Protein AF-0000000083320243 (afdb_homodimer)

Sequence (520 aa):
MKRSTIAAQLYTFREQAQTKEGLADTLSRLKQIGYDAVQVSGIGPIDPHRVKELAVQNELKICATHIAYDRLTDDLQAVAEQHKLWDCAYVGLGMVPDRYRGSADGYRAFAKEASGIARRLKQEYGLQFVYHNHQIEFERYDGRTAMDILLDESDSEAFGFELDMYWVQAGGGDPAQWAHKVAGRMQVVHLKDMEIVDGQAVFAEVGHGNMNYPAIIEACRATGVEWYVVEQDVCRRDPFESAQMSLDYLHGLLRREKTMMKRSTIAAQLYTFREQAQTKEGLADTLSRLKQIGYDAVQVSGIGPIDPHRVKELAVQNELKICATHIAYDRLTDDLQAVAEQHKLWDCAYVGLGMVPDRYRGSADGYRAFAKEASGIARRLKQEYGLQFVYHNHQIEFERYDGRTAMDILLDESDSEAFGFELDMYWVQAGGGDPAQWAHKVAGRMQVVHLKDMEIVDGQAVFAEVGHGNMNYPAIIEACRATGVEWYVVEQDVCRRDPFESAQMSLDYLHGLLRREKTM

Structure (mmCIF, N/CA/C/O backbone):
data_AF-0000000083320243-model_v1
#
loop_
_entity.id
_entity.type
_entity.pdbx_description
1 polymer 'Sugar phosphate isomerase/epimerase'
#
loop_
_atom_site.group_PDB
_atom_site.id
_atom_site.type_symbol
_atom_site.label_atom_id
_atom_site.label_alt_id
_atom_site.label_comp_id
_atom_site.label_asym_id
_atom_site.label_entity_id
_atom_site.label_seq_id
_atom_site.pdbx_PDB_ins_code
_atom_site.Cartn_x
_atom_site.Cartn_y
_atom_site.Cartn_z
_atom_site.occupancy
_atom_site.B_iso_or_equiv
_atom_site.auth_seq_id
_atom_site.auth_comp_id
_atom_site.auth_asym_id
_atom_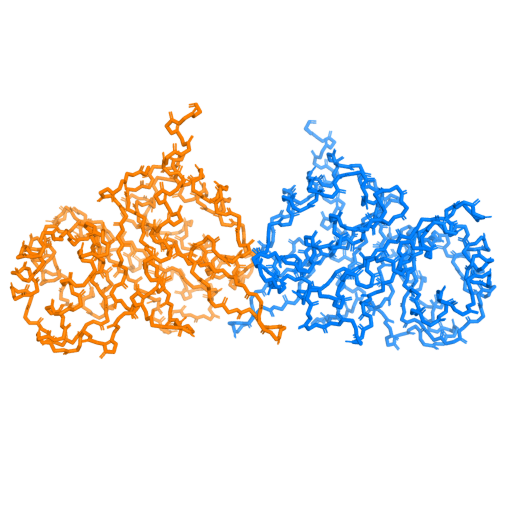site.auth_atom_id
_atom_site.pdbx_PDB_model_num
ATOM 1 N N . MET A 1 1 ? 13.891 -19.203 2.826 1 92.38 1 MET A N 1
ATOM 2 C CA . MET A 1 1 ? 14.242 -18.922 1.438 1 92.38 1 MET A CA 1
ATOM 3 C C . MET A 1 1 ? 15.664 -19.359 1.128 1 92.38 1 MET A C 1
ATOM 5 O O . MET A 1 1 ? 16.578 -19.109 1.909 1 92.38 1 MET A O 1
ATOM 9 N N . LYS A 1 2 ? 15.812 -20.094 0.076 1 93.88 2 LYS A N 1
ATOM 10 C CA . LYS A 1 2 ? 17.109 -20.5 -0.446 1 93.88 2 LYS A CA 1
ATOM 11 C C . LYS A 1 2 ? 17.297 -20.016 -1.88 1 93.88 2 LYS A C 1
ATOM 13 O O . LYS A 1 2 ? 16.344 -19.672 -2.559 1 93.88 2 LYS A O 1
ATOM 18 N N . ARG A 1 3 ? 18.547 -19.969 -2.24 1 94.06 3 ARG A N 1
ATOM 19 C CA . ARG A 1 3 ? 18.844 -19.578 -3.611 1 94.06 3 ARG A CA 1
ATOM 20 C C . ARG A 1 3 ? 18.094 -20.438 -4.613 1 94.06 3 ARG A C 1
ATOM 22 O O . ARG A 1 3 ? 17.609 -19.938 -5.629 1 94.06 3 ARG A O 1
ATOM 29 N N . SER A 1 4 ? 17.938 -21.688 -4.266 1 96 4 SER A N 1
ATOM 30 C CA . SER A 1 4 ? 17.359 -22.656 -5.18 1 96 4 SER A CA 1
ATOM 31 C C . SER A 1 4 ? 15.836 -22.547 -5.23 1 96 4 SER A C 1
ATOM 33 O O . SER A 1 4 ? 15.188 -23.188 -6.055 1 96 4 SER A O 1
ATOM 35 N N . THR A 1 5 ? 15.25 -21.688 -4.359 1 97.81 5 THR A N 1
ATOM 36 C CA . THR A 1 5 ? 13.789 -21.609 -4.316 1 97.81 5 THR A CA 1
ATOM 37 C C . THR A 1 5 ? 13.312 -20.25 -4.809 1 97.81 5 THR A C 1
ATOM 39 O O . THR A 1 5 ? 12.141 -19.906 -4.652 1 97.81 5 THR A O 1
ATOM 42 N N . ILE A 1 6 ? 14.219 -19.5 -5.348 1 98.69 6 ILE A N 1
ATOM 43 C CA . ILE A 1 6 ? 13.852 -18.25 -6.023 1 98.69 6 ILE A CA 1
ATOM 44 C C . ILE A 1 6 ? 13.625 -18.516 -7.508 1 98.69 6 ILE A C 1
ATOM 46 O O . ILE A 1 6 ? 14.461 -19.156 -8.164 1 98.69 6 ILE A O 1
ATOM 50 N N . ALA A 1 7 ? 12.484 -18.125 -7.977 1 98.94 7 ALA A N 1
ATOM 51 C CA . ALA A 1 7 ? 12.109 -18.406 -9.359 1 98.94 7 ALA A CA 1
ATOM 52 C C . ALA A 1 7 ? 11.773 -17.125 -10.109 1 98.94 7 ALA A C 1
ATOM 54 O O . ALA A 1 7 ? 11.562 -16.078 -9.5 1 98.94 7 ALA A O 1
ATOM 55 N N . ALA A 1 8 ? 11.781 -17.188 -11.422 1 98.94 8 ALA A N 1
ATOM 56 C CA . ALA A 1 8 ? 11.312 -16.109 -12.281 1 98.94 8 ALA A CA 1
ATOM 57 C C . ALA A 1 8 ? 9.977 -16.453 -12.922 1 98.94 8 ALA A C 1
ATOM 59 O O . ALA A 1 8 ? 9.797 -17.562 -13.445 1 98.94 8 ALA A O 1
ATOM 60 N N . GLN A 1 9 ? 9.047 -15.57 -12.844 1 98.94 9 GLN A N 1
ATOM 61 C CA . GLN A 1 9 ? 7.766 -15.695 -13.531 1 98.94 9 GLN A CA 1
ATOM 62 C C . GLN A 1 9 ? 7.906 -15.383 -15.016 1 98.94 9 GLN A C 1
ATOM 64 O O . GLN A 1 9 ? 8.211 -14.242 -15.391 1 98.94 9 GLN A O 1
ATOM 69 N N . LEU A 1 10 ? 7.57 -16.281 -15.867 1 98.94 10 LEU A N 1
ATOM 70 C CA . LEU A 1 10 ? 7.855 -16.156 -17.297 1 98.94 10 LEU A CA 1
ATOM 71 C C . LEU A 1 10 ? 6.918 -15.133 -17.938 1 98.94 10 LEU A C 1
ATOM 73 O O . LEU A 1 10 ? 7.191 -14.641 -19.031 1 98.94 10 LEU A O 1
ATOM 77 N N . TYR A 1 11 ? 5.832 -14.812 -17.297 1 98.81 11 TYR A N 1
ATOM 78 C CA . TYR A 1 11 ? 4.988 -13.742 -17.812 1 98.81 11 TYR A CA 1
ATOM 79 C C . TYR A 1 11 ? 5.793 -12.461 -18.016 1 98.81 11 TYR A C 1
ATOM 81 O O . TYR A 1 11 ? 5.508 -11.68 -18.922 1 98.81 11 TYR A O 1
ATOM 89 N N . THR A 1 12 ? 6.773 -12.234 -17.156 1 98.81 12 THR A N 1
ATOM 90 C CA . THR A 1 12 ? 7.652 -11.078 -17.297 1 98.81 12 THR A CA 1
ATOM 91 C C . THR A 1 12 ? 8.312 -11.055 -18.672 1 98.81 12 THR A C 1
ATOM 93 O O . THR A 1 12 ? 8.625 -9.984 -19.188 1 98.81 12 THR A O 1
ATOM 96 N N . PHE A 1 13 ? 8.5 -12.188 -19.297 1 98.81 13 PHE A N 1
ATOM 97 C CA . PHE A 1 13 ? 9.242 -12.359 -20.531 1 98.81 13 PHE A CA 1
ATOM 98 C C . PHE A 1 13 ? 8.305 -12.789 -21.656 1 98.81 13 PHE A C 1
ATOM 100 O O . PHE A 1 13 ? 8.734 -13.453 -22.609 1 98.81 13 PHE A O 1
ATOM 107 N N . ARG A 1 14 ? 7.051 -12.477 -21.562 1 98.44 14 ARG A N 1
ATOM 108 C CA . ARG A 1 14 ? 6.035 -13.023 -22.453 1 98.44 14 ARG A CA 1
ATOM 109 C C . ARG A 1 14 ? 6.293 -12.609 -23.906 1 98.44 14 ARG A C 1
ATOM 111 O O . ARG A 1 14 ? 5.992 -13.359 -24.828 1 98.44 14 ARG A O 1
ATOM 118 N N . GLU A 1 15 ? 6.875 -11.469 -24.141 1 98.06 15 GLU A N 1
ATOM 119 C CA . GLU A 1 15 ? 7.145 -11.023 -25.5 1 98.06 15 GLU A CA 1
ATOM 120 C C . GLU A 1 15 ? 8.273 -11.828 -26.125 1 98.06 15 GLU A C 1
ATOM 122 O O . GLU A 1 15 ? 8.289 -12.039 -27.344 1 98.06 15 GLU A O 1
ATOM 127 N N . GLN A 1 16 ? 9.148 -12.352 -25.281 1 98.06 16 GLN A N 1
ATOM 128 C CA . GLN A 1 16 ? 10.312 -13.086 -25.766 1 98.06 16 GLN A CA 1
ATOM 129 C C . GLN A 1 16 ? 10 -14.578 -25.906 1 98.06 16 GLN A C 1
ATOM 131 O O . GLN A 1 16 ? 10.617 -15.266 -26.719 1 98.06 16 GLN A O 1
ATOM 136 N N . ALA A 1 17 ? 9.031 -15.055 -25.172 1 98.56 17 ALA A N 1
ATOM 137 C CA . ALA A 1 17 ? 8.898 -16.5 -25 1 98.56 17 ALA A CA 1
ATOM 138 C C . ALA A 1 17 ? 7.723 -17.047 -25.781 1 98.56 17 ALA A C 1
ATOM 140 O O . ALA A 1 17 ? 7.078 -18.016 -25.359 1 98.56 17 ALA A O 1
ATOM 141 N N . GLN A 1 18 ? 7.469 -16.484 -26.984 1 98.31 18 GLN A N 1
ATOM 142 C CA . GLN A 1 18 ? 6.277 -16.875 -27.734 1 98.31 18 GLN A CA 1
ATOM 143 C C . GLN A 1 18 ? 6.578 -18.031 -28.688 1 98.31 18 GLN A C 1
ATOM 145 O O . GLN A 1 18 ? 5.664 -18.672 -29.203 1 98.31 18 GLN A O 1
ATOM 150 N N . THR A 1 19 ? 7.863 -18.312 -28.969 1 98.31 19 THR A N 1
ATOM 151 C CA . THR A 1 19 ? 8.289 -19.438 -29.797 1 98.31 19 THR A CA 1
ATOM 152 C C . THR A 1 19 ? 9.203 -20.375 -29.031 1 98.31 19 THR A C 1
ATOM 154 O O . THR A 1 19 ? 9.68 -20.031 -27.938 1 98.31 19 THR A O 1
ATOM 157 N N . LYS A 1 20 ? 9.359 -21.516 -29.609 1 97.81 20 LYS A N 1
ATOM 158 C CA . LYS A 1 20 ? 10.25 -22.484 -28.984 1 97.81 20 LYS A CA 1
ATOM 159 C C . LYS A 1 20 ? 11.656 -21.922 -28.828 1 97.81 20 LYS A C 1
ATOM 161 O O . LYS A 1 20 ? 12.297 -22.094 -27.781 1 97.81 20 LYS A O 1
ATOM 166 N N . GLU A 1 21 ? 12.125 -21.25 -29.844 1 98.12 21 GLU A N 1
ATOM 167 C CA . GLU A 1 21 ? 13.453 -20.641 -29.812 1 98.12 21 GLU A CA 1
ATOM 168 C C . GLU A 1 21 ? 13.523 -19.516 -28.781 1 98.12 21 GLU A C 1
ATOM 170 O O . GLU A 1 21 ? 14.516 -19.391 -28.062 1 98.12 21 GLU A O 1
ATOM 175 N N . GLY A 1 22 ? 12.477 -18.656 -28.797 1 98.75 22 GLY A N 1
ATOM 176 C CA . GLY A 1 22 ? 12.422 -17.578 -27.812 1 98.75 22 GLY A CA 1
ATOM 177 C C . GLY A 1 22 ? 12.414 -18.078 -26.375 1 98.75 22 GLY A C 1
ATOM 178 O O . GLY A 1 22 ? 13.07 -17.484 -25.516 1 98.75 22 GLY A O 1
ATOM 179 N N . LEU A 1 23 ? 11.641 -19.141 -26.141 1 98.81 23 LEU A N 1
ATOM 180 C CA . LEU A 1 23 ? 11.617 -19.734 -24.812 1 98.81 23 LEU A CA 1
ATOM 181 C C . LEU A 1 23 ? 12.992 -20.297 -24.453 1 98.81 23 LEU A C 1
ATOM 183 O O . LEU A 1 23 ? 13.469 -20.078 -23.328 1 98.81 23 LEU A O 1
ATOM 187 N N . ALA A 1 24 ? 13.594 -21.016 -25.375 1 98.75 24 ALA A N 1
ATOM 188 C CA . ALA A 1 24 ? 14.93 -21.562 -25.141 1 98.75 24 ALA A CA 1
ATOM 189 C C . ALA A 1 24 ? 15.914 -20.484 -24.75 1 98.75 24 ALA A C 1
ATOM 191 O O . ALA A 1 24 ? 16.672 -20.625 -23.781 1 98.75 24 ALA A O 1
ATOM 192 N N . ASP A 1 25 ? 15.93 -19.391 -25.484 1 98.81 25 ASP A N 1
ATOM 193 C CA . ASP A 1 25 ? 16.812 -18.266 -25.219 1 98.81 25 ASP A CA 1
ATOM 194 C C . ASP A 1 25 ? 16.516 -17.656 -23.844 1 98.81 25 ASP A C 1
ATOM 196 O O . ASP A 1 25 ? 17.422 -17.328 -23.094 1 98.81 25 ASP A O 1
ATOM 200 N N . THR A 1 26 ? 15.25 -17.438 -23.562 1 98.94 26 THR A N 1
ATOM 201 C CA . THR A 1 26 ? 14.82 -16.859 -22.297 1 98.94 26 THR A CA 1
ATOM 202 C C . THR A 1 26 ? 15.297 -17.703 -21.125 1 98.94 26 THR A C 1
ATOM 204 O O . THR A 1 26 ? 15.891 -17.188 -20.172 1 98.94 26 THR A O 1
ATOM 207 N N . LEU A 1 27 ? 15.062 -19 -21.188 1 98.94 27 LEU A N 1
ATOM 208 C CA . LEU A 1 27 ? 15.453 -19.906 -20.109 1 98.94 27 LEU A CA 1
ATOM 209 C C . LEU A 1 27 ? 16.969 -19.906 -19.938 1 98.94 27 LEU A C 1
ATOM 211 O O . LEU A 1 27 ? 17.469 -19.891 -18.797 1 98.94 27 LEU A O 1
ATOM 215 N N . SER A 1 28 ? 17.656 -19.938 -21.031 1 98.88 28 SER A N 1
ATOM 216 C CA . SER A 1 28 ? 19.125 -19.906 -20.984 1 98.88 28 SER A CA 1
ATOM 217 C C . SER A 1 28 ? 19.625 -18.656 -20.281 1 98.88 28 SER A C 1
ATOM 219 O O . SER A 1 28 ? 20.5 -18.734 -19.422 1 98.88 28 SER A O 1
ATOM 221 N N . ARG A 1 29 ? 19.094 -17.531 -20.625 1 98.88 29 ARG A N 1
ATOM 222 C CA . ARG A 1 29 ? 19.516 -16.25 -20.047 1 98.88 29 ARG A CA 1
ATOM 223 C C . ARG A 1 29 ? 19.172 -16.188 -18.562 1 98.88 29 ARG A C 1
ATOM 225 O O . ARG A 1 29 ? 19.969 -15.68 -17.75 1 98.88 29 ARG A O 1
ATOM 232 N N . LEU A 1 30 ? 18.016 -16.672 -18.203 1 98.94 30 LEU A N 1
ATOM 233 C CA . LEU A 1 30 ? 17.625 -16.672 -16.797 1 98.94 30 LEU A CA 1
ATOM 234 C C . LEU A 1 30 ? 18.562 -17.547 -15.977 1 98.94 30 LEU A C 1
ATOM 236 O O . LEU A 1 30 ? 18.938 -17.172 -14.859 1 98.94 30 LEU A O 1
ATOM 240 N N . LYS A 1 31 ? 18.906 -18.703 -16.531 1 98.88 31 LYS A N 1
ATOM 241 C CA . LYS A 1 31 ? 19.875 -19.547 -15.836 1 98.88 31 LYS A CA 1
ATOM 242 C C . LYS A 1 31 ? 21.219 -18.844 -15.68 1 98.88 31 LYS A C 1
ATOM 244 O O . LYS A 1 31 ? 21.844 -18.906 -14.617 1 98.88 31 LYS A O 1
ATOM 249 N N . GLN A 1 32 ? 21.672 -18.172 -16.703 1 98.75 32 GLN A N 1
ATOM 250 C CA . GLN A 1 32 ? 22.938 -17.438 -16.672 1 98.75 32 GLN A CA 1
ATOM 251 C C . GLN A 1 32 ? 22.891 -16.344 -15.609 1 98.75 32 GLN A C 1
ATOM 253 O O . GLN A 1 32 ? 23.906 -16.062 -14.953 1 98.75 32 GLN A O 1
ATOM 258 N N . ILE A 1 33 ? 21.781 -15.734 -15.484 1 98.69 33 ILE A N 1
ATOM 259 C CA . ILE A 1 33 ? 21.594 -14.703 -14.477 1 98.69 33 ILE A CA 1
ATOM 260 C C . ILE A 1 33 ? 21.719 -15.305 -13.086 1 98.69 33 ILE A C 1
ATOM 262 O O . ILE A 1 33 ? 22.172 -14.648 -12.148 1 98.69 33 ILE A O 1
ATOM 266 N N . GLY A 1 34 ? 21.188 -16.531 -12.93 1 98.69 34 GLY A N 1
ATOM 267 C CA . GLY A 1 34 ? 21.406 -17.203 -11.656 1 98.69 34 GLY A CA 1
ATOM 268 C C . GLY A 1 34 ? 20.141 -17.828 -11.094 1 98.69 34 GLY A C 1
ATOM 269 O O . GLY A 1 34 ? 20.141 -18.375 -10 1 98.69 34 GLY A O 1
ATOM 270 N N . TYR A 1 35 ? 19.047 -17.766 -11.891 1 98.81 35 TYR A N 1
ATOM 271 C CA . TYR A 1 35 ? 17.812 -18.391 -11.414 1 98.81 35 TYR A CA 1
ATOM 272 C C . TYR A 1 35 ? 17.906 -19.906 -11.516 1 98.81 35 TYR A C 1
ATOM 274 O O . TYR A 1 35 ? 18.5 -20.438 -12.461 1 98.81 35 TYR A O 1
ATOM 282 N N . ASP A 1 36 ? 17.25 -20.594 -10.578 1 98.44 36 ASP A N 1
ATOM 283 C CA . ASP A 1 36 ? 17.25 -22.047 -10.578 1 98.44 36 ASP A CA 1
ATOM 284 C C . ASP A 1 36 ? 15.844 -22.594 -10.852 1 98.44 36 ASP A C 1
ATOM 286 O O . ASP A 1 36 ? 15.656 -23.812 -10.945 1 98.44 36 ASP A O 1
ATOM 290 N N . ALA A 1 37 ? 14.914 -21.719 -11.023 1 98.88 37 ALA A N 1
ATOM 291 C CA . ALA A 1 37 ? 13.531 -22.141 -11.258 1 98.88 37 ALA A CA 1
ATOM 292 C C . ALA A 1 37 ? 12.75 -21.047 -12 1 98.88 37 ALA A C 1
ATOM 294 O O . ALA A 1 37 ? 13.148 -19.891 -12.016 1 98.88 37 ALA A O 1
ATOM 295 N N . VAL A 1 38 ? 11.672 -21.484 -12.641 1 98.94 38 VAL A N 1
ATOM 296 C CA . VAL A 1 38 ? 10.758 -20.578 -13.328 1 98.94 38 VAL A CA 1
ATOM 297 C C . VAL A 1 38 ? 9.312 -20.969 -13.047 1 98.94 38 VAL A C 1
ATOM 299 O O . VAL A 1 38 ? 9.039 -22.125 -12.711 1 98.94 38 VAL A O 1
ATOM 302 N N . GLN A 1 39 ? 8.469 -20.047 -13.07 1 98.94 39 GLN A N 1
ATOM 303 C CA . GLN A 1 39 ? 7.039 -20.297 -13.203 1 98.94 39 GLN A CA 1
ATOM 304 C C . GLN A 1 39 ? 6.586 -20.141 -14.648 1 98.94 39 GLN A C 1
ATOM 306 O O . GLN A 1 39 ? 6.801 -19.078 -15.258 1 98.94 39 GLN A O 1
ATOM 311 N N . VAL A 1 40 ? 5.961 -21.141 -15.141 1 98.94 40 VAL A N 1
ATOM 312 C CA . VAL A 1 40 ? 5.547 -21.109 -16.531 1 98.94 40 VAL A CA 1
ATOM 313 C C . VAL A 1 40 ? 4.199 -20.391 -16.656 1 98.94 40 VAL A C 1
ATOM 315 O O . VAL A 1 40 ? 3.197 -20.859 -16.109 1 98.94 40 VAL A O 1
ATOM 318 N N . SER A 1 41 ? 4.141 -19.312 -17.328 1 98.44 41 SER A N 1
ATOM 319 C CA . SER A 1 41 ? 2.98 -18.469 -17.594 1 98.44 41 SER A CA 1
ATOM 320 C C . SER A 1 41 ? 3.234 -17.547 -18.781 1 98.44 41 SER A C 1
ATOM 322 O O . SER A 1 41 ? 4.336 -17.016 -18.922 1 98.44 41 SER A O 1
ATOM 324 N N . GLY A 1 42 ? 2.295 -17.406 -19.656 1 97.88 42 GLY A N 1
ATOM 325 C CA . GLY A 1 42 ? 2.338 -16.391 -20.688 1 97.88 42 GLY A CA 1
ATOM 326 C C . GLY A 1 42 ? 3.248 -16.75 -21.844 1 97.88 42 GLY A C 1
ATOM 327 O O . GLY A 1 42 ? 3.715 -15.875 -22.578 1 97.88 42 GLY A O 1
ATOM 328 N N . ILE A 1 43 ? 3.625 -18.016 -22.047 1 98.44 43 ILE A N 1
ATOM 329 C CA . ILE A 1 43 ? 4.477 -18.438 -23.156 1 98.44 43 ILE A CA 1
ATOM 330 C C . ILE A 1 43 ? 3.611 -18.797 -24.359 1 98.44 43 ILE A C 1
ATOM 332 O O . ILE A 1 43 ? 2.389 -18.922 -24.25 1 98.44 43 ILE A O 1
ATOM 336 N N . GLY A 1 44 ? 4.215 -18.938 -25.547 1 98 44 GLY A N 1
ATOM 337 C CA . GLY A 1 44 ? 3.504 -19.344 -26.734 1 98 44 GLY A CA 1
ATOM 338 C C . GLY A 1 44 ? 2.994 -20.766 -26.672 1 98 44 GLY A C 1
ATOM 339 O O . GLY A 1 44 ? 3.188 -21.453 -25.672 1 98 44 GLY A O 1
ATOM 340 N N . PRO A 1 45 ? 2.209 -21.156 -27.688 1 97.5 45 PRO A N 1
ATOM 341 C CA . PRO A 1 45 ? 1.68 -22.531 -27.75 1 97.5 45 PRO A CA 1
ATOM 342 C C . PRO A 1 45 ? 2.76 -23.562 -28.047 1 97.5 45 PRO A C 1
ATOM 344 O O . PRO A 1 45 ? 2.764 -24.172 -29.125 1 97.5 45 PRO A O 1
ATOM 347 N N . ILE A 1 46 ? 3.555 -23.828 -27.078 1 98.12 46 ILE A N 1
ATOM 348 C CA . ILE A 1 46 ? 4.684 -24.75 -27.188 1 98.12 46 ILE A CA 1
ATOM 349 C C . ILE A 1 46 ? 4.316 -26.078 -26.547 1 98.12 46 ILE A C 1
ATOM 351 O O . ILE A 1 46 ? 3.729 -26.125 -25.453 1 98.12 46 ILE A O 1
ATOM 355 N N . ASP A 1 47 ? 4.645 -27.172 -27.188 1 97.94 47 ASP A N 1
ATOM 356 C CA . ASP A 1 47 ? 4.398 -28.516 -26.672 1 97.94 47 ASP A CA 1
ATOM 357 C C . ASP A 1 47 ? 4.977 -28.688 -25.266 1 97.94 47 ASP A C 1
ATOM 359 O O . ASP A 1 47 ? 6.152 -28.391 -25.031 1 97.94 47 ASP A O 1
ATOM 363 N N . PRO A 1 48 ? 4.148 -29.188 -24.344 1 98.38 48 PRO A N 1
ATOM 364 C CA . PRO A 1 48 ? 4.621 -29.344 -22.969 1 98.38 48 PRO A CA 1
ATOM 365 C C . PRO A 1 48 ? 5.883 -30.203 -22.875 1 98.38 48 PRO A C 1
ATOM 367 O O . PRO A 1 48 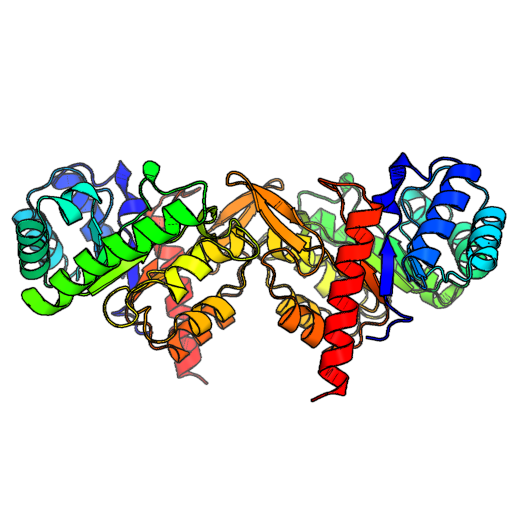? 6.734 -29.953 -22 1 98.38 48 PRO A O 1
ATOM 370 N N . HIS A 1 49 ? 5.988 -31.203 -23.688 1 98.62 49 HIS A N 1
ATOM 371 C CA . HIS A 1 49 ? 7.195 -32.031 -23.672 1 98.62 49 HIS A CA 1
ATOM 372 C C . HIS A 1 49 ? 8.43 -31.188 -24.016 1 98.62 49 HIS A C 1
ATOM 374 O O . HIS A 1 49 ? 9.492 -31.391 -23.422 1 98.62 49 HIS A O 1
ATOM 380 N N . ARG A 1 50 ? 8.242 -30.328 -24.984 1 98.56 50 ARG A N 1
ATOM 381 C CA . ARG A 1 50 ? 9.352 -29.469 -25.375 1 98.56 50 ARG A CA 1
ATOM 382 C C . ARG A 1 50 ? 9.695 -28.484 -24.25 1 98.56 50 ARG A C 1
ATOM 384 O O . ARG A 1 50 ? 10.867 -28.203 -24 1 98.56 50 ARG A O 1
ATOM 391 N N . VAL A 1 51 ? 8.711 -27.922 -23.625 1 98.88 51 VAL A N 1
ATOM 392 C CA . VAL A 1 51 ? 8.93 -27.031 -22.5 1 98.88 51 VAL A CA 1
ATOM 393 C C . VAL A 1 51 ? 9.75 -27.734 -21.422 1 98.88 51 VAL A C 1
ATOM 395 O O . VAL A 1 51 ? 10.727 -27.188 -20.906 1 98.88 51 VAL A O 1
ATOM 398 N N . LYS A 1 52 ? 9.367 -28.984 -21.094 1 98.75 52 LYS A N 1
ATOM 399 C CA . LYS A 1 52 ? 10.094 -29.781 -20.109 1 98.75 52 LYS A CA 1
ATOM 400 C C . LYS A 1 52 ? 11.547 -30 -20.547 1 98.75 52 LYS A C 1
ATOM 402 O O . LYS A 1 52 ? 12.469 -29.844 -19.75 1 98.75 52 LYS A O 1
ATOM 407 N N . GLU A 1 53 ? 11.711 -30.344 -21.766 1 98.69 53 GLU A N 1
ATOM 408 C CA . GLU A 1 53 ? 13.047 -30.578 -22.297 1 98.69 53 GLU A CA 1
ATOM 409 C C . GLU A 1 53 ? 13.922 -29.328 -22.156 1 98.69 53 GLU A C 1
ATOM 411 O O . GLU A 1 53 ? 15.086 -29.438 -21.734 1 98.69 53 GLU A O 1
ATOM 416 N N . LEU A 1 54 ? 13.367 -28.219 -22.547 1 98.75 54 LEU A N 1
ATOM 417 C CA . LEU A 1 54 ? 14.109 -26.969 -22.469 1 98.75 54 LEU A CA 1
ATOM 418 C C . LEU A 1 54 ? 14.453 -26.609 -21.031 1 98.75 54 LEU A C 1
ATOM 420 O O . LEU A 1 54 ? 15.555 -26.141 -20.75 1 98.75 54 LEU A O 1
ATOM 424 N N . ALA A 1 55 ? 13.508 -26.797 -20.109 1 98.81 55 ALA A N 1
ATOM 425 C CA . ALA A 1 55 ? 13.766 -26.547 -18.703 1 98.81 55 ALA A CA 1
ATOM 426 C C . ALA A 1 55 ? 14.891 -27.422 -18.172 1 98.81 55 ALA A C 1
ATOM 428 O O . ALA A 1 55 ? 15.812 -26.938 -17.516 1 98.81 55 ALA A O 1
ATOM 429 N N . VAL A 1 56 ? 14.867 -28.719 -18.5 1 98.5 56 VAL A N 1
ATOM 430 C CA . VAL A 1 56 ? 15.875 -29.688 -18.062 1 98.5 56 VAL A CA 1
ATOM 431 C C . VAL A 1 56 ? 17.234 -29.312 -18.641 1 98.5 56 VAL A C 1
ATOM 433 O O . VAL A 1 56 ? 18.234 -29.297 -17.938 1 98.5 56 VAL A O 1
ATOM 436 N N . GLN A 1 57 ? 17.219 -28.984 -19.891 1 98.38 57 GLN A N 1
ATOM 437 C CA . GLN A 1 57 ? 18.453 -28.641 -20.594 1 98.38 57 GLN A CA 1
ATOM 438 C C . GLN A 1 57 ? 19.125 -27.422 -19.938 1 98.38 57 GLN A C 1
ATOM 440 O O . GLN A 1 57 ? 20.344 -27.328 -19.922 1 98.38 57 GLN A O 1
ATOM 445 N N . ASN A 1 58 ? 18.344 -26.531 -19.453 1 98.38 58 ASN A N 1
ATOM 446 C CA . ASN A 1 58 ? 18.875 -25.328 -18.844 1 98.38 58 ASN A CA 1
ATOM 447 C C . ASN A 1 58 ? 18.969 -25.453 -17.328 1 98.38 58 ASN A C 1
ATOM 449 O O . ASN A 1 58 ? 19.25 -24.469 -16.641 1 98.38 58 ASN A O 1
ATOM 453 N N . GLU A 1 59 ? 18.672 -26.641 -16.781 1 98.38 59 GLU A N 1
ATOM 454 C CA . GLU A 1 59 ? 18.781 -26.922 -15.344 1 98.38 59 GLU A CA 1
ATOM 455 C C . GLU A 1 59 ? 17.859 -26 -14.539 1 98.38 59 GLU A C 1
ATOM 457 O O . GLU A 1 59 ? 18.281 -25.438 -13.531 1 98.38 59 GLU A O 1
ATOM 462 N N . LEU A 1 60 ? 16.688 -25.828 -15.086 1 98.81 60 LEU A N 1
ATOM 463 C CA . LEU A 1 60 ? 15.688 -25.016 -14.398 1 98.81 60 LEU A CA 1
ATOM 464 C C . LEU A 1 60 ? 14.516 -25.891 -13.945 1 98.81 60 LEU A C 1
ATOM 466 O O . LEU A 1 60 ? 14.031 -26.734 -14.711 1 98.81 60 LEU A O 1
ATOM 470 N N . LYS A 1 61 ? 14.125 -25.734 -12.727 1 98.81 61 LYS A N 1
ATOM 471 C CA . LYS A 1 61 ? 12.891 -26.344 -12.242 1 98.81 61 LYS A CA 1
ATOM 472 C C . LYS A 1 61 ? 11.672 -25.516 -12.633 1 98.81 61 LYS A C 1
ATOM 474 O O . LYS A 1 61 ? 11.75 -24.281 -12.711 1 98.81 61 LYS A O 1
ATOM 479 N N . ILE A 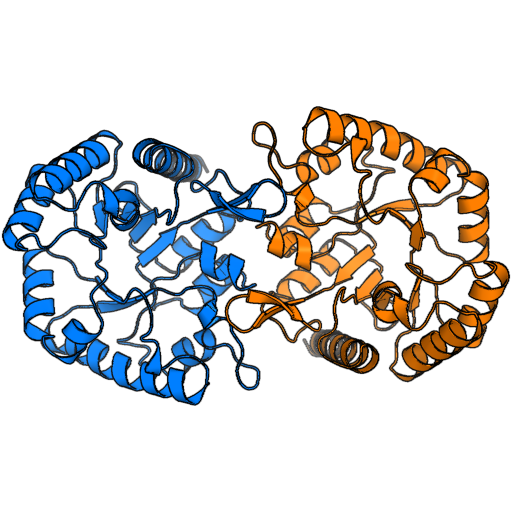1 62 ? 10.594 -26.125 -12.914 1 98.94 62 ILE A N 1
ATOM 480 C CA . ILE A 1 62 ? 9.305 -25.453 -13.055 1 98.94 62 ILE A CA 1
ATOM 481 C C . ILE A 1 62 ? 8.555 -25.5 -11.727 1 98.94 62 ILE A C 1
ATOM 483 O O . ILE A 1 62 ? 8.062 -26.562 -11.32 1 98.94 62 ILE A O 1
ATOM 487 N N . CYS A 1 63 ? 8.438 -24.375 -11.062 1 98.81 63 CYS A N 1
ATOM 488 C CA . CYS A 1 63 ? 7.996 -24.375 -9.672 1 98.81 63 CYS A CA 1
ATOM 489 C C . CYS A 1 63 ? 6.48 -24.234 -9.578 1 98.81 63 CYS A C 1
ATOM 491 O O . CYS A 1 63 ? 5.871 -24.672 -8.602 1 98.81 63 CYS A O 1
ATOM 493 N N . ALA A 1 64 ? 5.863 -23.594 -10.523 1 98.94 64 ALA A N 1
ATOM 494 C CA . ALA A 1 64 ? 4.43 -23.328 -10.586 1 98.94 64 ALA A CA 1
ATOM 495 C C . ALA A 1 64 ? 4.004 -22.938 -12 1 98.94 64 ALA A C 1
ATOM 497 O O . ALA A 1 64 ? 4.844 -22.797 -12.891 1 98.94 64 ALA A O 1
ATOM 498 N N . THR A 1 65 ? 2.703 -22.844 -12.234 1 98.88 65 THR A N 1
ATOM 499 C CA . THR A 1 65 ? 2.162 -22.391 -13.516 1 98.88 65 THR A CA 1
ATOM 500 C C . THR A 1 65 ? 1.001 -21.422 -13.297 1 98.88 65 THR A C 1
ATOM 502 O O . THR A 1 65 ? 0.542 -21.25 -12.164 1 98.88 65 THR A O 1
ATOM 505 N N . HIS A 1 66 ? 0.629 -20.719 -14.266 1 98.88 66 HIS A N 1
ATOM 506 C CA . HIS A 1 66 ? -0.714 -20.172 -14.422 1 98.88 66 HIS A CA 1
ATOM 507 C C . HIS A 1 66 ? -1.459 -20.859 -15.562 1 98.88 66 HIS A C 1
ATOM 509 O O . HIS A 1 66 ? -1 -20.844 -16.703 1 98.88 66 HIS A O 1
ATOM 515 N N . ILE A 1 67 ? -2.535 -21.453 -15.195 1 98.5 67 ILE A N 1
ATOM 516 C CA . ILE A 1 67 ? -3.355 -22.203 -16.141 1 98.5 67 ILE A CA 1
ATOM 517 C C . ILE A 1 67 ? -4.68 -21.484 -16.375 1 98.5 67 ILE A C 1
ATOM 519 O O . ILE A 1 67 ? -5.293 -20.984 -15.422 1 98.5 67 ILE A O 1
ATOM 523 N N . ALA A 1 68 ? -5.137 -21.469 -17.625 1 98.06 68 ALA A N 1
ATOM 524 C CA . ALA A 1 68 ? -6.434 -20.875 -17.953 1 98.06 68 ALA A CA 1
ATOM 525 C C . ALA A 1 68 ? -7.566 -21.594 -17.234 1 98.06 68 ALA A C 1
ATOM 527 O O . ALA A 1 68 ? -7.547 -22.828 -17.125 1 98.06 68 ALA A O 1
ATOM 528 N N . TYR A 1 69 ? -8.492 -20.797 -16.812 1 98.56 69 TYR A N 1
ATOM 529 C CA . TYR A 1 69 ? -9.578 -21.344 -16.016 1 98.56 69 TYR A CA 1
ATOM 530 C C . TYR A 1 69 ? -10.352 -22.406 -16.812 1 98.56 69 TYR A C 1
ATOM 532 O O . TYR A 1 69 ? -10.797 -23.406 -16.266 1 98.56 69 TYR A O 1
ATOM 540 N N . ASP A 1 70 ? -10.547 -22.219 -18.109 1 98.06 70 ASP A N 1
ATOM 541 C CA . ASP A 1 70 ? -11.289 -23.156 -18.953 1 98.06 70 ASP A CA 1
ATOM 542 C C . ASP A 1 70 ? -10.594 -24.516 -18.984 1 98.06 70 ASP A C 1
ATOM 544 O O . ASP A 1 70 ? -11.25 -25.562 -19.062 1 98.06 70 ASP A O 1
ATOM 548 N N . ARG A 1 71 ? -9.25 -24.531 -18.922 1 98.31 71 ARG A N 1
ATOM 549 C CA . ARG A 1 71 ? -8.531 -25.812 -18.875 1 98.31 71 ARG A CA 1
ATOM 550 C C . ARG A 1 71 ? -8.734 -26.5 -17.531 1 98.31 71 ARG A C 1
ATOM 552 O O . ARG A 1 71 ? -8.812 -27.734 -17.484 1 98.31 71 ARG A O 1
ATOM 559 N N . LEU A 1 72 ? -8.844 -25.719 -16.484 1 98.75 72 LEU A N 1
ATOM 560 C CA . LEU A 1 72 ? -9.07 -26.281 -15.148 1 98.75 72 LEU A CA 1
ATOM 561 C C . LEU A 1 72 ? -10.453 -26.906 -15.047 1 98.75 72 LEU A C 1
ATOM 563 O O . LEU A 1 72 ? -10.641 -27.906 -14.352 1 98.75 72 LEU A O 1
ATOM 567 N N . THR A 1 73 ? -11.422 -26.312 -15.773 1 98.25 73 THR A N 1
ATOM 568 C CA . THR A 1 73 ? -12.789 -26.812 -15.688 1 98.25 73 THR A CA 1
ATOM 569 C C . THR A 1 73 ? -13.016 -27.953 -16.672 1 98.25 73 THR A C 1
ATOM 571 O O . THR A 1 73 ? -13.703 -28.922 -16.359 1 98.25 73 THR A O 1
ATOM 574 N N . ASP A 1 74 ? -12.32 -27.891 -17.875 1 97.81 74 ASP A N 1
ATOM 575 C CA . ASP A 1 74 ? -12.742 -28.75 -18.984 1 97.81 74 ASP A CA 1
ATOM 576 C C . ASP A 1 74 ? -11.688 -29.812 -19.281 1 97.81 74 ASP A C 1
ATOM 578 O O . ASP A 1 74 ? -11.977 -30.797 -19.969 1 97.81 74 ASP A O 1
ATOM 582 N N . ASP A 1 75 ? -10.531 -29.594 -18.828 1 97.62 75 ASP A N 1
ATOM 583 C CA . ASP A 1 75 ? -9.422 -30.469 -19.234 1 97.62 75 ASP A CA 1
ATOM 584 C C . ASP A 1 75 ? -8.492 -30.75 -18.062 1 97.62 75 ASP A C 1
ATOM 586 O O . ASP A 1 75 ? -7.27 -30.688 -18.188 1 97.62 75 ASP A O 1
ATOM 590 N N . LEU A 1 76 ? -9.07 -31.016 -16.891 1 98.44 76 LEU A N 1
ATOM 591 C CA . LEU A 1 76 ? -8.305 -31.125 -15.648 1 98.44 76 LEU A CA 1
ATOM 592 C C . LEU A 1 76 ? -7.285 -32.25 -15.742 1 98.44 76 LEU A C 1
ATOM 594 O O . LEU A 1 76 ? -6.156 -32.125 -15.258 1 98.44 76 LEU A O 1
ATOM 598 N N . GLN A 1 77 ? -7.629 -33.375 -16.344 1 98.31 77 GLN A N 1
ATOM 599 C CA . GLN A 1 77 ? -6.719 -34.5 -16.484 1 98.31 77 GLN A CA 1
ATOM 600 C C . GLN A 1 77 ? -5.484 -34.125 -17.297 1 98.31 77 GLN A C 1
ATOM 602 O O . GLN A 1 77 ? -4.359 -34.469 -16.922 1 98.31 77 GLN A O 1
ATOM 607 N N . ALA A 1 78 ? -5.707 -33.406 -18.391 1 98.5 78 ALA A N 1
ATOM 608 C CA . ALA A 1 78 ? -4.586 -32.969 -19.203 1 98.5 78 ALA A CA 1
ATOM 609 C C . ALA A 1 78 ? -3.674 -32.031 -18.438 1 98.5 78 ALA A C 1
ATOM 611 O O . ALA A 1 78 ? -2.451 -32.062 -18.578 1 98.5 78 ALA A O 1
ATOM 612 N N . VAL A 1 79 ? -4.289 -31.125 -17.688 1 98.81 79 VAL A N 1
ATOM 613 C CA . VAL A 1 79 ? -3.525 -30.203 -16.844 1 98.81 79 VAL A CA 1
ATOM 614 C C . VAL A 1 79 ? -2.678 -31 -15.852 1 98.81 79 VAL A C 1
ATOM 616 O O . VAL A 1 79 ? -1.489 -30.719 -15.672 1 98.81 79 VAL A O 1
ATOM 619 N N . ALA A 1 80 ? -3.27 -32 -15.227 1 98.75 80 ALA A N 1
ATOM 620 C CA . ALA A 1 80 ? -2.566 -32.844 -14.25 1 98.75 80 ALA A CA 1
ATOM 621 C C . ALA A 1 80 ? -1.404 -33.562 -14.898 1 98.75 80 ALA A C 1
ATOM 623 O O . ALA A 1 80 ? -0.306 -33.625 -14.336 1 98.75 80 ALA A O 1
ATOM 624 N N . GLU A 1 81 ? -1.63 -34.156 -16.062 1 98.56 81 GLU A N 1
ATOM 625 C CA . GLU A 1 81 ? -0.588 -34.875 -16.781 1 98.56 81 GLU A CA 1
ATOM 626 C C . GLU A 1 81 ? 0.571 -33.969 -17.141 1 98.56 81 GLU A C 1
ATOM 628 O O . GLU A 1 81 ? 1.736 -34.344 -17.047 1 98.56 81 GLU A O 1
ATOM 633 N N . GLN A 1 82 ? 0.209 -32.781 -17.609 1 98.69 82 GLN A N 1
ATOM 634 C CA . GLN A 1 82 ? 1.216 -31.766 -17.922 1 98.69 82 GLN A CA 1
ATOM 635 C C . GLN A 1 82 ? 2.057 -31.422 -16.703 1 98.69 82 GLN A C 1
ATOM 637 O O . GLN A 1 82 ? 3.279 -31.297 -16.797 1 98.69 82 GLN A O 1
ATOM 642 N N . HIS A 1 83 ? 1.439 -31.266 -15.562 1 98.88 83 HIS A N 1
ATOM 643 C CA . HIS A 1 83 ? 2.143 -30.922 -14.336 1 98.88 83 HIS A CA 1
ATOM 644 C C . HIS A 1 83 ? 2.988 -32.094 -13.836 1 98.88 83 HIS A C 1
ATOM 646 O O . HIS A 1 83 ? 4.07 -31.875 -13.281 1 98.88 83 HIS A O 1
ATOM 652 N N . LYS A 1 84 ? 2.547 -33.281 -14 1 98.56 84 LYS A N 1
ATOM 653 C CA . LYS A 1 84 ? 3.367 -34.469 -13.703 1 98.56 84 LYS A CA 1
ATOM 654 C C . LYS A 1 84 ? 4.605 -34.5 -14.594 1 98.56 84 LYS A C 1
ATOM 656 O O . LYS A 1 84 ? 5.715 -34.75 -14.109 1 98.56 84 LYS A O 1
ATOM 661 N N . LEU A 1 85 ? 4.316 -34.312 -15.875 1 98.69 85 LEU A N 1
ATOM 662 C CA . LEU A 1 85 ? 5.422 -34.25 -16.828 1 98.69 85 LEU A CA 1
ATOM 663 C C . LEU A 1 85 ? 6.461 -33.219 -16.391 1 98.69 85 LEU A C 1
ATOM 665 O O . LEU A 1 85 ? 7.668 -33.469 -16.5 1 98.69 85 LEU A O 1
ATOM 669 N N . TRP A 1 86 ? 6.027 -32.062 -15.906 1 98.81 86 TRP A N 1
ATOM 670 C CA . TRP A 1 86 ? 6.875 -30.906 -15.578 1 98.81 86 TRP A CA 1
ATOM 671 C C . TRP A 1 86 ? 7.438 -31.047 -14.164 1 98.81 86 TRP A C 1
ATOM 673 O O . TRP A 1 86 ? 8.242 -30.219 -13.734 1 98.81 86 TRP A O 1
ATOM 683 N N . ASP A 1 87 ? 7.066 -32.125 -13.406 1 98.56 87 ASP A N 1
ATOM 684 C CA . ASP A 1 87 ? 7.418 -32.25 -11.992 1 98.56 87 ASP A CA 1
ATOM 685 C C . ASP A 1 87 ? 7.078 -30.969 -11.227 1 98.56 87 ASP A C 1
ATOM 687 O O . ASP A 1 87 ? 7.918 -30.438 -10.5 1 98.56 87 ASP A O 1
ATOM 691 N N . CYS A 1 88 ? 5.941 -30.453 -11.516 1 98.81 88 CYS A N 1
ATOM 692 C CA . CYS A 1 88 ? 5.441 -29.203 -10.945 1 98.81 88 CYS A CA 1
ATOM 693 C C . CYS A 1 88 ? 4.219 -29.453 -10.07 1 98.81 88 CYS A C 1
ATOM 695 O O . CYS A 1 88 ? 3.182 -29.906 -10.562 1 98.81 88 CYS A O 1
ATOM 697 N N . ALA A 1 89 ? 4.312 -29.109 -8.828 1 98.75 89 ALA A N 1
ATOM 698 C CA . ALA A 1 89 ? 3.258 -29.453 -7.879 1 98.75 89 ALA A CA 1
ATOM 699 C C . ALA A 1 89 ? 2.168 -28.391 -7.852 1 98.75 89 ALA A C 1
ATOM 701 O O . ALA A 1 89 ? 1.046 -28.656 -7.41 1 98.75 89 ALA A O 1
ATOM 702 N N . TYR A 1 90 ? 2.439 -27.156 -8.242 1 98.94 90 TYR A N 1
ATOM 703 C CA . TYR A 1 90 ? 1.528 -26.047 -8.008 1 98.94 90 TYR A CA 1
ATOM 704 C C . TYR A 1 90 ? 0.845 -25.609 -9.297 1 98.94 90 TYR A C 1
ATOM 706 O O . TYR A 1 90 ? 1.508 -25.172 -10.242 1 98.94 90 TYR A O 1
ATOM 714 N N . VAL A 1 91 ? -0.445 -25.734 -9.312 1 98.94 91 VAL A N 1
ATOM 715 C CA . VAL A 1 91 ? -1.309 -25.344 -10.414 1 98.94 91 VAL A CA 1
ATOM 716 C C . VAL A 1 91 ? -1.953 -24 -10.117 1 98.94 91 VAL A C 1
ATOM 718 O O . VAL A 1 91 ? -2.902 -23.906 -9.336 1 98.94 91 VAL A O 1
ATOM 721 N N . GLY A 1 92 ? -1.477 -23 -10.812 1 98.88 92 GLY A N 1
ATOM 722 C CA . GLY A 1 92 ? -1.923 -21.656 -10.484 1 98.88 92 GLY A CA 1
ATOM 723 C C . GLY A 1 92 ? -2.992 -21.125 -11.43 1 98.88 92 GLY A C 1
ATOM 724 O O . GLY A 1 92 ? -2.949 -21.391 -12.633 1 98.88 92 GLY A O 1
ATOM 725 N N . LEU A 1 93 ? -3.916 -20.406 -10.906 1 98.88 93 LEU A N 1
ATOM 726 C CA . LEU A 1 93 ? -4.828 -19.562 -11.672 1 98.88 93 LEU A CA 1
ATOM 727 C C . LEU A 1 93 ? -4.457 -18.094 -11.539 1 98.88 93 LEU A C 1
ATOM 729 O O . LEU A 1 93 ? -4.422 -17.562 -10.43 1 98.88 93 LEU A O 1
ATOM 733 N N . GLY A 1 94 ? -4.281 -17.484 -12.656 1 98.62 94 GLY A N 1
ATOM 734 C CA . GLY A 1 94 ? -3.682 -16.156 -12.664 1 98.62 94 GLY A CA 1
ATOM 735 C C . GLY A 1 94 ? -4.672 -15.047 -12.352 1 98.62 94 GLY A C 1
ATOM 736 O O . GLY A 1 94 ? -4.281 -13.969 -11.906 1 98.62 94 GLY A O 1
ATOM 737 N N . MET A 1 95 ? -5.949 -15.32 -12.617 1 98.12 95 MET A N 1
ATOM 738 C CA . MET A 1 95 ? -6.977 -14.305 -12.406 1 98.12 95 MET A CA 1
ATOM 739 C C . MET A 1 95 ? -8.367 -14.93 -12.398 1 98.12 95 MET A C 1
ATOM 741 O O . MET A 1 95 ? -8.656 -15.828 -13.195 1 98.12 95 MET A O 1
ATOM 745 N N . VAL A 1 96 ? -9.133 -14.469 -11.547 1 98.56 96 VAL A N 1
ATOM 746 C CA . VAL A 1 96 ? -10.516 -14.93 -11.484 1 98.56 96 VAL A CA 1
ATOM 747 C C . VAL A 1 96 ? -11.242 -14.562 -12.781 1 98.56 96 VAL A C 1
ATOM 749 O O . VAL A 1 96 ? -11.047 -13.469 -13.32 1 98.56 96 VAL A O 1
ATOM 752 N N . PRO A 1 97 ? -12.062 -15.469 -13.312 1 98.38 97 PRO A N 1
ATOM 753 C CA . PRO A 1 97 ? -12.852 -15.125 -14.5 1 98.38 97 PRO A CA 1
ATOM 754 C C . PRO A 1 97 ? -13.773 -13.93 -14.266 1 98.38 97 PRO A C 1
ATOM 756 O O . PRO A 1 97 ? -14.336 -13.781 -13.18 1 98.38 97 PRO A O 1
ATOM 759 N N . ASP A 1 98 ? -14.016 -13.141 -15.273 1 97.5 98 ASP A N 1
ATOM 760 C CA . ASP A 1 98 ? -14.781 -11.898 -15.211 1 97.5 98 ASP A CA 1
ATOM 761 C C . ASP A 1 98 ? -16.188 -12.156 -14.68 1 97.5 98 ASP A C 1
ATOM 763 O O . ASP A 1 98 ? -16.734 -11.344 -13.922 1 97.5 98 ASP A O 1
ATOM 767 N N . ARG A 1 99 ? -16.766 -13.273 -15.047 1 97.56 99 ARG A N 1
ATOM 768 C CA . ARG A 1 99 ? -18.156 -13.555 -14.734 1 97.56 99 ARG A CA 1
ATOM 769 C C . ARG A 1 99 ? -18.375 -13.641 -13.227 1 97.56 99 ARG A C 1
ATOM 771 O O . ARG A 1 99 ? -19.5 -13.531 -12.758 1 97.56 99 ARG A O 1
ATOM 778 N N . TYR A 1 100 ? -17.312 -13.828 -12.469 1 98.25 100 TYR A N 1
ATOM 779 C CA . TYR A 1 100 ? -17.453 -13.977 -11.031 1 98.25 100 TYR A CA 1
ATOM 780 C C . TYR A 1 100 ? -17.203 -12.656 -10.32 1 98.25 100 TYR A C 1
ATOM 782 O O . TYR A 1 100 ? -17.453 -12.523 -9.117 1 98.25 100 TYR A O 1
ATOM 790 N N . ARG A 1 101 ? -16.719 -11.68 -10.945 1 97.31 101 ARG A N 1
ATOM 791 C CA . ARG A 1 101 ? -16.281 -10.43 -10.328 1 97.31 101 ARG A CA 1
ATOM 792 C C . ARG A 1 101 ? -17.469 -9.492 -10.102 1 97.31 101 ARG A C 1
ATOM 794 O O . ARG A 1 101 ? -18.531 -9.672 -10.672 1 97.31 101 ARG A O 1
ATOM 801 N N . GLY A 1 102 ? -17.375 -8.531 -9.219 1 95.31 102 GLY A N 1
ATOM 802 C CA . GLY A 1 102 ? -18.297 -7.418 -9.086 1 95.31 102 GLY A CA 1
ATOM 803 C C . GLY A 1 102 ? -19.312 -7.609 -7.977 1 95.31 102 GLY A C 1
ATOM 804 O O . GLY A 1 102 ? -20.125 -6.723 -7.711 1 95.31 102 GLY A O 1
ATOM 805 N N . SER A 1 103 ? -19.266 -8.836 -7.355 1 97.25 103 SER A N 1
ATOM 806 C CA . SER A 1 103 ? -20.203 -9.047 -6.258 1 97.25 103 SER A CA 1
ATOM 807 C C . SER A 1 103 ? -19.688 -10.117 -5.297 1 97.25 103 SER A C 1
ATOM 809 O O . SER A 1 103 ? -18.875 -10.969 -5.676 1 97.25 103 SER A O 1
ATOM 811 N N . ALA A 1 104 ? -20.188 -10.07 -4.066 1 98.12 104 ALA A N 1
ATOM 812 C CA . ALA A 1 104 ? -19.875 -11.102 -3.08 1 98.12 104 ALA A CA 1
ATOM 813 C C . ALA A 1 104 ? -20.328 -12.477 -3.562 1 98.12 104 ALA A C 1
ATOM 815 O O . ALA A 1 104 ? -19.594 -13.461 -3.434 1 98.12 104 ALA A O 1
ATOM 816 N N . ASP A 1 105 ? -21.531 -12.508 -4.141 1 98.5 105 ASP A N 1
ATOM 817 C CA . ASP A 1 105 ? -22.078 -13.773 -4.617 1 98.5 105 ASP A CA 1
ATOM 818 C C . ASP A 1 105 ? -21.219 -14.367 -5.73 1 98.5 105 ASP A C 1
ATOM 820 O O . ASP A 1 105 ? -21.047 -15.586 -5.805 1 98.5 105 ASP A O 1
ATOM 824 N N . GLY A 1 106 ? -20.734 -13.516 -6.555 1 98.62 106 GLY A N 1
ATOM 825 C CA . GLY A 1 106 ? -19.844 -13.977 -7.598 1 98.62 106 GLY A CA 1
ATOM 826 C C . GLY A 1 106 ? -18.578 -14.617 -7.051 1 98.62 106 GLY A C 1
ATOM 827 O O . GLY A 1 106 ? -18.188 -15.711 -7.469 1 98.62 106 GLY A O 1
ATOM 828 N N . TYR A 1 107 ? -17.953 -14 -6.086 1 98.69 107 TYR A N 1
ATOM 829 C CA . TYR A 1 107 ? -16.719 -14.523 -5.516 1 98.69 107 TYR A CA 1
ATOM 830 C C . TYR A 1 107 ? -16.984 -15.773 -4.688 1 98.69 107 TYR A C 1
ATOM 832 O O . TYR A 1 107 ? -16.156 -16.688 -4.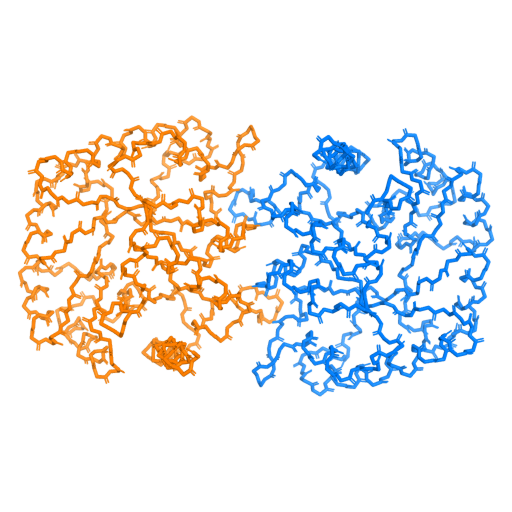637 1 98.69 107 TYR A O 1
ATOM 840 N N . ARG A 1 108 ? -18.172 -15.844 -4.043 1 98.69 108 ARG A N 1
ATOM 841 C CA . ARG A 1 108 ? -18.562 -17.062 -3.338 1 98.69 108 ARG A CA 1
ATOM 842 C C . ARG A 1 108 ? -18.703 -18.234 -4.305 1 98.69 108 ARG A C 1
ATOM 844 O O . ARG A 1 108 ? -18.266 -19.344 -4.012 1 98.69 108 ARG A O 1
ATOM 851 N N . ALA A 1 109 ? -19.344 -17.922 -5.426 1 98.81 109 ALA A N 1
ATOM 852 C CA . ALA A 1 109 ? -19.484 -18.938 -6.449 1 98.81 109 ALA A CA 1
ATOM 853 C C . ALA A 1 109 ? -18.125 -19.406 -6.965 1 98.81 109 ALA A C 1
ATOM 855 O O . ALA A 1 109 ? -17.906 -20.609 -7.141 1 98.81 109 ALA A O 1
ATOM 856 N N . PHE A 1 110 ? -17.281 -18.516 -7.152 1 98.88 110 PHE A N 1
ATOM 857 C CA . PHE A 1 110 ? -15.938 -18.859 -7.598 1 98.88 110 PHE A CA 1
ATOM 858 C C . PHE A 1 110 ? -15.219 -19.703 -6.555 1 98.88 110 PHE A C 1
ATOM 860 O O . PHE A 1 110 ? -14.609 -20.734 -6.891 1 98.88 110 PHE A O 1
ATOM 867 N N . ALA A 1 111 ? -15.266 -19.25 -5.297 1 98.88 111 ALA A N 1
ATOM 868 C CA . ALA A 1 111 ? -14.633 -20 -4.211 1 98.88 111 ALA A CA 1
ATOM 869 C C . ALA A 1 111 ? -15.102 -21.438 -4.184 1 98.88 111 ALA A C 1
ATOM 871 O O . ALA A 1 111 ? -14.297 -22.359 -4.047 1 98.88 111 ALA A O 1
ATOM 872 N N . LYS A 1 112 ? -16.375 -21.625 -4.359 1 98.75 112 LYS A N 1
ATOM 873 C CA . LYS A 1 112 ? -16.969 -22.953 -4.336 1 98.75 112 LYS A CA 1
ATOM 874 C C . LYS A 1 112 ? -16.5 -23.797 -5.516 1 98.75 112 LYS A C 1
ATOM 876 O O . LYS A 1 112 ? -16.031 -24.922 -5.336 1 98.75 112 LYS A O 1
ATOM 881 N N . GLU A 1 113 ? -16.594 -23.234 -6.684 1 98.75 113 GLU A N 1
ATOM 882 C CA . GLU A 1 113 ? -16.234 -23.969 -7.891 1 98.75 113 GLU A CA 1
ATOM 883 C C . GLU A 1 113 ? -14.734 -24.281 -7.918 1 98.75 113 GLU A C 1
ATOM 885 O O . GLU A 1 113 ? -14.336 -25.422 -8.203 1 98.75 113 GLU A O 1
ATOM 890 N N . ALA A 1 114 ? -13.938 -23.328 -7.621 1 98.88 114 ALA A N 1
ATOM 891 C CA . ALA A 1 114 ? -12.492 -23.516 -7.629 1 98.88 114 ALA A CA 1
ATOM 892 C C . ALA A 1 114 ? -12.047 -24.484 -6.539 1 98.88 114 ALA A C 1
ATOM 894 O O . ALA A 1 114 ? -11.078 -25.219 -6.715 1 98.88 114 ALA A O 1
ATOM 895 N N . SER A 1 115 ? -12.797 -24.484 -5.43 1 98.94 115 SER A N 1
ATOM 896 C CA . SER A 1 115 ? -12.516 -25.469 -4.387 1 98.94 115 SER A CA 1
ATOM 897 C C . SER A 1 115 ? -12.75 -26.891 -4.891 1 98.94 115 SER A C 1
ATOM 899 O O . SER A 1 115 ? -12 -27.797 -4.543 1 98.94 115 SER A O 1
ATOM 901 N N . GLY A 1 116 ? -13.805 -27.031 -5.652 1 98.88 116 GLY A N 1
ATOM 902 C CA . GLY A 1 116 ? -14.031 -28.344 -6.254 1 98.88 116 GLY A CA 1
ATOM 903 C C . GLY A 1 116 ? -12.891 -28.797 -7.148 1 98.88 116 GLY A C 1
ATOM 904 O O . GLY A 1 116 ? -12.445 -29.938 -7.062 1 98.88 116 GLY A O 1
ATOM 905 N N . ILE A 1 117 ? -12.422 -27.906 -7.949 1 98.88 117 ILE A N 1
ATOM 906 C CA . ILE A 1 117 ? -11.297 -28.172 -8.836 1 98.88 117 ILE A CA 1
ATOM 907 C C . ILE A 1 117 ? -10.055 -28.484 -8.016 1 98.88 117 ILE A C 1
ATOM 909 O O . ILE A 1 117 ? -9.352 -29.469 -8.289 1 98.88 117 ILE A O 1
ATOM 913 N N . ALA A 1 118 ? -9.828 -27.734 -6.977 1 98.94 118 ALA A N 1
ATOM 914 C CA . ALA A 1 118 ? -8.664 -27.891 -6.105 1 98.94 118 ALA A CA 1
ATOM 915 C C . ALA A 1 118 ? -8.664 -29.25 -5.414 1 98.94 118 ALA A C 1
ATOM 917 O O . ALA A 1 118 ? -7.625 -29.906 -5.328 1 98.94 118 ALA A O 1
ATOM 918 N N . ARG A 1 119 ? -9.828 -29.656 -4.961 1 98.81 119 ARG A N 1
ATOM 919 C CA . ARG A 1 119 ? -9.953 -30.953 -4.309 1 98.81 119 ARG A CA 1
ATOM 920 C C . ARG A 1 119 ? -9.594 -32.094 -5.27 1 98.81 119 ARG A C 1
ATOM 922 O O . ARG A 1 119 ? -8.891 -33.031 -4.895 1 98.81 119 ARG A O 1
ATOM 929 N N . ARG A 1 120 ? -10.07 -31.984 -6.453 1 98.81 120 ARG A N 1
ATOM 930 C CA . ARG A 1 120 ? -9.773 -33.031 -7.438 1 98.81 120 ARG A CA 1
ATOM 931 C C . ARG A 1 120 ? -8.281 -33.062 -7.75 1 98.81 120 ARG A C 1
ATOM 933 O O . ARG A 1 120 ? -7.684 -34.125 -7.812 1 98.81 120 ARG A O 1
ATOM 940 N N . LEU A 1 121 ? -7.723 -31.891 -7.945 1 98.88 121 LEU A N 1
ATOM 941 C CA . LEU A 1 121 ? -6.285 -31.812 -8.195 1 98.88 121 LEU A CA 1
ATOM 942 C C . LEU A 1 121 ? -5.508 -32.5 -7.078 1 98.88 121 LEU A C 1
ATOM 944 O O . LEU A 1 121 ? -4.59 -33.281 -7.348 1 98.88 121 LEU A O 1
ATOM 948 N N . LYS A 1 122 ? -5.914 -32.219 -5.906 1 98.69 122 LYS A N 1
ATOM 949 C CA . LYS A 1 122 ? -5.199 -32.75 -4.742 1 98.69 122 LYS A CA 1
ATOM 950 C C . LYS A 1 122 ? -5.43 -34.25 -4.57 1 98.69 122 LYS A C 1
ATOM 952 O O . LYS A 1 122 ? -4.477 -35 -4.457 1 98.69 122 LYS A O 1
ATOM 957 N N . GLN A 1 123 ? -6.645 -34.688 -4.598 1 98.56 123 GLN A N 1
ATOM 958 C CA . GLN A 1 123 ? -7.023 -36.062 -4.25 1 98.56 123 GLN A CA 1
ATOM 959 C C . GLN A 1 123 ? -6.699 -37.031 -5.383 1 98.56 123 GLN A C 1
ATOM 961 O O . GLN A 1 123 ? -6.273 -38.156 -5.141 1 98.56 123 GLN A O 1
ATOM 966 N N . GLU A 1 124 ? -6.91 -36.562 -6.582 1 98.5 124 GLU A N 1
ATOM 967 C CA . GLU A 1 124 ? -6.758 -37.469 -7.719 1 98.5 124 GLU A CA 1
ATOM 968 C C . GLU A 1 124 ? -5.332 -37.438 -8.258 1 98.5 124 GLU A C 1
ATOM 970 O O . GLU A 1 124 ? -4.852 -38.438 -8.797 1 98.5 124 GLU A O 1
ATOM 975 N N . TYR A 1 125 ? -4.641 -36.281 -8.102 1 98.5 125 TYR A N 1
ATOM 976 C CA . TYR A 1 125 ? -3.391 -36.156 -8.844 1 98.5 125 TYR A CA 1
ATOM 977 C C . TYR A 1 125 ? -2.252 -35.75 -7.922 1 98.5 125 TYR A C 1
ATOM 979 O O . TYR A 1 125 ? -1.096 -35.656 -8.344 1 98.5 125 TYR A O 1
ATOM 987 N N . GLY A 1 126 ? -2.504 -35.406 -6.676 1 98.62 126 GLY A N 1
ATOM 988 C CA . GLY A 1 126 ? -1.466 -35 -5.746 1 98.62 126 GLY A CA 1
ATOM 989 C C . GLY A 1 126 ? -0.907 -33.625 -6.055 1 98.62 126 GLY A C 1
ATOM 990 O O . GLY A 1 126 ? 0.273 -33.344 -5.812 1 98.62 126 GLY A O 1
ATOM 991 N N . LEU A 1 127 ? -1.704 -32.75 -6.645 1 98.88 127 LEU A N 1
ATOM 992 C CA . LEU A 1 127 ? -1.299 -31.422 -7.031 1 98.88 127 LEU A CA 1
ATOM 993 C C . LEU A 1 127 ? -1.974 -30.375 -6.148 1 98.88 127 LEU A C 1
ATOM 995 O O . LEU A 1 127 ? -2.971 -30.656 -5.484 1 98.88 127 LEU A O 1
ATOM 999 N N . GLN A 1 128 ? -1.425 -29.188 -6.082 1 98.88 128 GLN A N 1
ATOM 1000 C CA . GLN A 1 128 ? -1.932 -28.094 -5.246 1 98.88 128 GLN A CA 1
ATOM 1001 C C . GLN A 1 128 ? -2.387 -26.906 -6.094 1 98.88 128 GLN A C 1
ATOM 1003 O O . GLN A 1 128 ? -1.604 -26.359 -6.871 1 98.88 128 GLN A O 1
ATOM 1008 N N . PHE A 1 129 ? -3.631 -26.562 -5.973 1 98.94 129 PHE A N 1
ATOM 1009 C CA . PHE A 1 129 ? -4.176 -25.359 -6.586 1 98.94 129 PHE A CA 1
ATOM 1010 C C . PHE A 1 129 ? -3.725 -24.125 -5.828 1 98.94 129 PHE A C 1
ATOM 1012 O O . PHE A 1 129 ? -3.746 -24.094 -4.594 1 98.94 129 PHE A O 1
ATOM 1019 N N . VAL A 1 130 ? -3.287 -23.078 -6.555 1 98.94 130 VAL A N 1
ATOM 1020 C CA . VAL A 1 130 ? -2.961 -21.797 -5.922 1 98.94 130 VAL A CA 1
ATOM 1021 C C . VAL A 1 130 ? -3.559 -20.656 -6.73 1 98.94 130 VAL A C 1
ATOM 1023 O O . VAL A 1 130 ? -3.496 -20.656 -7.965 1 98.94 130 VAL A O 1
ATOM 1026 N N . TYR A 1 131 ? -4.168 -19.672 -6.098 1 98.94 131 TYR A N 1
ATOM 1027 C CA . TYR A 1 131 ? -4.828 -18.531 -6.727 1 98.94 131 TYR A CA 1
ATOM 1028 C C . TYR A 1 131 ? -3.986 -17.281 -6.594 1 98.94 131 TYR A C 1
ATOM 1030 O O . TYR A 1 131 ? -3.572 -16.906 -5.492 1 98.94 131 TYR A O 1
ATOM 1038 N N . HIS A 1 132 ? -3.723 -16.641 -7.703 1 98.88 132 HIS A N 1
ATOM 1039 C CA . HIS A 1 132 ? -2.959 -15.406 -7.793 1 98.88 132 HIS A CA 1
ATOM 1040 C C . HIS A 1 132 ? -3.875 -14.188 -7.727 1 98.88 132 HIS A C 1
ATOM 1042 O O . HIS A 1 132 ? -4.719 -13.992 -8.609 1 98.88 132 HIS A O 1
ATOM 1048 N N . ASN A 1 133 ? -3.658 -13.312 -6.727 1 98.69 133 ASN A N 1
ATOM 1049 C CA . ASN A 1 133 ? -4.516 -12.148 -6.523 1 98.69 133 ASN A CA 1
ATOM 1050 C C . ASN A 1 133 ? -4.016 -10.945 -7.309 1 98.69 133 ASN A C 1
ATOM 1052 O O . ASN A 1 133 ? -2.84 -10.875 -7.672 1 98.69 133 ASN A O 1
ATOM 1056 N N . HIS A 1 134 ? -4.922 -10.016 -7.602 1 98.56 134 HIS A N 1
ATOM 1057 C CA . HIS A 1 134 ? -4.66 -8.625 -7.973 1 98.56 134 HIS A CA 1
ATOM 1058 C C . HIS A 1 134 ? -5.305 -7.66 -6.98 1 98.56 134 HIS A C 1
ATOM 1060 O O . HIS A 1 134 ? -5.742 -8.07 -5.906 1 98.56 134 HIS A O 1
ATOM 1066 N N . GLN A 1 135 ? -5.293 -6.398 -7.266 1 98.5 135 GLN A N 1
ATOM 1067 C CA . GLN A 1 135 ? -5.914 -5.418 -6.375 1 98.5 135 GLN A CA 1
ATOM 1068 C C . GLN A 1 135 ? -7.434 -5.562 -6.371 1 98.5 135 GLN A C 1
ATOM 1070 O O . GLN A 1 135 ? -8.094 -5.211 -5.391 1 98.5 135 GLN A O 1
ATOM 1075 N N . ILE A 1 136 ? -8.055 -6.141 -7.359 1 98.44 136 ILE A N 1
ATOM 1076 C CA . ILE A 1 136 ? -9.508 -6.203 -7.512 1 98.44 136 ILE A CA 1
ATOM 1077 C C . ILE A 1 136 ? -10.109 -7.074 -6.41 1 98.44 136 ILE A C 1
ATOM 1079 O O . ILE A 1 136 ? -11.242 -6.855 -5.984 1 98.44 136 ILE A O 1
ATOM 1083 N N . GLU A 1 137 ? -9.289 -8.047 -5.914 1 98.75 137 GLU A N 1
ATOM 1084 C CA . GLU A 1 137 ? -9.805 -8.898 -4.848 1 98.75 137 GLU A CA 1
ATOM 1085 C C . GLU A 1 137 ? -9.875 -8.148 -3.521 1 98.75 137 GLU A C 1
ATOM 1087 O O . GLU A 1 137 ? -10.422 -8.656 -2.539 1 98.75 137 GLU A O 1
ATOM 1092 N N . PHE A 1 138 ? -9.438 -6.918 -3.482 1 98.81 138 PHE A N 1
ATOM 1093 C CA . PHE A 1 138 ? -9.484 -6.125 -2.26 1 98.81 138 PHE A CA 1
ATOM 1094 C C . PHE A 1 138 ? -10.656 -5.156 -2.289 1 98.81 138 PHE A C 1
ATOM 1096 O O . PHE A 1 138 ? -10.812 -4.324 -1.39 1 98.81 138 PHE A O 1
ATOM 1103 N N . GLU A 1 139 ? -11.406 -5.262 -3.344 1 98.62 139 GLU A N 1
ATOM 1104 C CA . GLU A 1 139 ? -12.695 -4.578 -3.314 1 98.62 139 GLU A CA 1
ATOM 1105 C C . GLU A 1 139 ? -13.625 -5.195 -2.271 1 98.62 139 GLU A C 1
ATOM 1107 O O . GLU A 1 139 ? -13.672 -6.418 -2.117 1 98.62 139 GLU A O 1
ATOM 1112 N N . ARG A 1 140 ? -14.383 -4.383 -1.57 1 98 140 ARG A N 1
ATOM 1113 C CA . ARG A 1 140 ? -15.211 -4.824 -0.452 1 98 140 ARG A CA 1
ATOM 1114 C C . ARG A 1 140 ? -16.672 -4.98 -0.876 1 98 140 ARG A C 1
ATOM 1116 O O . ARG A 1 140 ? -17.188 -4.168 -1.645 1 98 140 ARG A O 1
ATOM 1123 N N . TYR A 1 141 ? -17.203 -6 -0.456 1 96.56 141 TYR A N 1
ATOM 1124 C CA . TYR A 1 141 ? -18.609 -6.316 -0.573 1 96.56 141 TYR A CA 1
ATOM 1125 C C . TYR A 1 141 ? -19.234 -6.582 0.796 1 96.56 141 TYR A C 1
ATOM 1127 O O . TYR A 1 141 ? -18.859 -7.535 1.479 1 96.56 141 TYR A O 1
ATOM 1135 N N . ASP A 1 142 ? -20.125 -5.75 1.239 1 90.62 142 ASP A N 1
ATOM 1136 C CA . ASP A 1 142 ? -20.75 -5.836 2.553 1 90.62 142 ASP A CA 1
ATOM 1137 C C . ASP A 1 142 ? -19.703 -5.91 3.662 1 90.62 142 ASP A C 1
ATOM 1139 O O . ASP A 1 142 ? -19.75 -6.809 4.508 1 90.62 142 ASP A O 1
ATOM 1143 N N . GLY A 1 143 ? -18.688 -5.234 3.537 1 92.88 143 GLY A N 1
ATOM 1144 C CA . GLY A 1 143 ? -17.719 -5.047 4.609 1 92.88 143 GLY A CA 1
ATOM 1145 C C . GLY A 1 143 ? -16.547 -6.004 4.531 1 92.88 143 GLY A C 1
ATOM 1146 O O . GLY A 1 143 ? -15.594 -5.895 5.305 1 92.88 143 GLY A O 1
ATOM 1147 N N . ARG A 1 144 ? -16.625 -6.926 3.6 1 96.12 144 ARG A N 1
ATOM 1148 C CA . ARG A 1 144 ? -15.523 -7.871 3.436 1 96.12 144 ARG A CA 1
ATOM 1149 C C . ARG A 1 144 ? -14.906 -7.762 2.045 1 96.12 144 ARG A C 1
ATOM 1151 O O . ARG A 1 144 ? -15.625 -7.574 1.057 1 96.12 144 ARG A O 1
ATOM 1158 N N . THR A 1 145 ? -13.641 -7.918 1.942 1 98.5 145 THR A N 1
ATOM 1159 C CA . THR A 1 145 ? -13.008 -7.941 0.628 1 98.5 145 THR A CA 1
ATOM 1160 C C . THR A 1 145 ? -13.297 -9.258 -0.088 1 98.5 145 THR A C 1
ATOM 1162 O O . THR A 1 145 ? -13.641 -10.258 0.55 1 98.5 145 THR A O 1
ATOM 1165 N N . ALA A 1 146 ? -13.164 -9.258 -1.42 1 98.69 146 ALA A N 1
ATOM 1166 C CA . ALA A 1 146 ? -13.234 -10.516 -2.158 1 98.69 146 ALA A CA 1
ATOM 1167 C C . ALA A 1 146 ? -12.141 -11.477 -1.696 1 98.69 146 ALA A C 1
ATOM 1169 O O . ALA A 1 146 ? -12.352 -12.695 -1.675 1 98.69 146 ALA A O 1
ATOM 1170 N N . MET A 1 147 ? -11.016 -10.984 -1.286 1 98.69 147 MET A N 1
ATOM 1171 C CA . MET A 1 147 ? -9.938 -11.828 -0.764 1 98.69 147 MET A CA 1
ATOM 1172 C C . MET A 1 147 ? -10.367 -12.531 0.519 1 98.69 147 MET A C 1
ATOM 1174 O O . MET A 1 147 ? -10.078 -13.711 0.711 1 98.69 147 MET A O 1
ATOM 1178 N N . ASP A 1 148 ? -11.047 -11.734 1.438 1 98.56 148 ASP A N 1
ATOM 1179 C CA . ASP A 1 148 ? -11.586 -12.336 2.656 1 98.56 148 ASP A CA 1
ATOM 1180 C C . ASP A 1 148 ? -12.57 -13.453 2.326 1 98.56 148 ASP A C 1
ATOM 1182 O O . ASP A 1 148 ? -12.562 -14.508 2.969 1 98.56 148 ASP A O 1
ATOM 1186 N N . ILE A 1 149 ? -13.414 -13.195 1.33 1 98.75 149 ILE A N 1
ATOM 1187 C CA . ILE A 1 149 ? -14.406 -14.18 0.917 1 98.75 149 ILE A CA 1
ATOM 1188 C C . ILE A 1 149 ? -13.711 -15.445 0.417 1 98.75 149 ILE A C 1
ATOM 1190 O O . ILE A 1 149 ? -14.055 -16.547 0.827 1 98.75 149 ILE A O 1
ATOM 1194 N N . LEU A 1 150 ? -12.703 -15.289 -0.435 1 98.81 150 LEU A N 1
ATOM 1195 C CA . LEU A 1 150 ? -11.961 -16.422 -0.956 1 98.81 150 LEU A CA 1
ATOM 1196 C C . LEU A 1 150 ? -11.258 -17.188 0.171 1 98.81 150 LEU A C 1
ATOM 1198 O O . LEU A 1 150 ? -11.273 -18.422 0.198 1 98.81 150 LEU A O 1
ATOM 1202 N N . LEU A 1 151 ? -10.688 -16.469 1.117 1 98.75 151 LEU A N 1
ATOM 1203 C CA . LEU A 1 151 ? -9.961 -17.078 2.229 1 98.75 151 LEU A CA 1
ATOM 1204 C C . LEU A 1 151 ? -10.914 -17.875 3.123 1 98.75 151 LEU A C 1
ATOM 1206 O O . LEU A 1 151 ? -10.617 -19.016 3.488 1 98.75 151 LEU A O 1
ATOM 1210 N N . ASP A 1 152 ? -12.094 -17.297 3.418 1 98.31 152 ASP A N 1
ATOM 1211 C CA . ASP A 1 152 ? -12.992 -17.844 4.43 1 98.31 152 ASP A CA 1
ATOM 1212 C C . ASP A 1 152 ? -13.875 -18.953 3.844 1 98.31 152 ASP A C 1
ATOM 1214 O O . ASP A 1 152 ? -14.297 -19.859 4.559 1 98.31 152 ASP A O 1
ATOM 1218 N N . GLU A 1 153 ? -14.117 -18.828 2.531 1 98.56 153 GLU A N 1
ATOM 1219 C CA . GLU A 1 153 ? -15.203 -19.672 2.02 1 98.56 153 GLU A CA 1
ATOM 1220 C C . GLU A 1 153 ? -14.68 -20.703 1.039 1 98.56 153 GLU A C 1
ATOM 1222 O O . GLU A 1 153 ? -15.438 -21.562 0.564 1 98.56 153 GLU A O 1
ATOM 1227 N N . SER A 1 154 ? -13.414 -20.734 0.723 1 98.81 154 SER A N 1
ATOM 1228 C CA . SER A 1 154 ? -12.828 -21.797 -0.08 1 98.81 154 SER A CA 1
ATOM 1229 C C . SER A 1 154 ? -12.336 -22.953 0.799 1 98.81 154 SER A C 1
ATOM 1231 O O . SER A 1 154 ? -12.258 -22.812 2.021 1 98.81 154 SER A O 1
ATOM 1233 N N . ASP A 1 155 ? -12.086 -24.141 0.189 1 98.75 155 ASP A N 1
ATOM 1234 C CA . ASP A 1 155 ? -11.602 -25.312 0.901 1 98.75 155 ASP A CA 1
ATOM 1235 C C . ASP A 1 155 ? -10.188 -25.078 1.442 1 98.75 155 ASP A C 1
ATOM 1237 O O . ASP A 1 155 ? -9.234 -25 0.673 1 98.75 155 ASP A O 1
ATOM 1241 N N . SER A 1 156 ? -10.055 -25.016 2.768 1 98.19 156 SER A N 1
ATOM 1242 C CA . SER A 1 156 ? -8.805 -24.609 3.4 1 98.19 156 SER A CA 1
ATOM 1243 C C . SER A 1 156 ? -7.723 -25.672 3.207 1 98.19 156 SER A C 1
ATOM 1245 O O . SER A 1 156 ? -6.535 -25.391 3.383 1 98.19 156 SER A O 1
ATOM 1247 N N . GLU A 1 157 ? -8.07 -26.844 2.775 1 98.19 157 GLU A N 1
ATOM 1248 C CA . GLU A 1 157 ? -7.086 -27.906 2.613 1 98.19 157 GLU A CA 1
ATOM 1249 C C . GLU A 1 157 ? -6.633 -28.031 1.16 1 98.19 157 GLU A C 1
ATOM 1251 O O . GLU A 1 157 ? -5.574 -28.594 0.877 1 98.19 157 GLU A O 1
ATOM 1256 N N . ALA A 1 158 ? -7.477 -27.5 0.258 1 98.75 158 ALA A N 1
ATOM 1257 C CA . ALA A 1 158 ? -7.199 -27.781 -1.15 1 98.75 158 ALA A CA 1
ATOM 1258 C C . ALA A 1 158 ? -6.934 -26.484 -1.916 1 98.75 158 ALA A C 1
ATOM 1260 O O . ALA A 1 158 ? -6.168 -26.469 -2.885 1 98.75 158 ALA A O 1
ATOM 1261 N N . PHE A 1 159 ? -7.598 -25.391 -1.536 1 98.88 159 PHE A N 1
ATOM 1262 C CA . PHE A 1 159 ? -7.488 -24.094 -2.191 1 98.88 159 PHE A CA 1
ATOM 1263 C C . PHE A 1 159 ? -6.383 -23.266 -1.558 1 98.88 159 PHE A C 1
ATOM 1265 O O . PHE A 1 159 ? -6.539 -22.766 -0.443 1 98.88 159 PHE A O 1
ATOM 1272 N N . GLY A 1 160 ? -5.227 -23.125 -2.268 1 98.88 160 GLY A N 1
ATOM 1273 C CA . GLY A 1 160 ? -4.121 -22.297 -1.808 1 98.88 160 GLY A CA 1
ATOM 1274 C C . GLY A 1 160 ? -4.066 -20.938 -2.48 1 98.88 160 GLY A C 1
ATOM 1275 O O . GLY A 1 160 ? -4.879 -20.641 -3.363 1 98.88 160 GLY A O 1
ATOM 1276 N N . PHE A 1 161 ? -3.199 -20.172 -1.996 1 98.94 161 PHE A N 1
ATOM 1277 C CA . PHE A 1 161 ? -3.002 -18.828 -2.537 1 98.94 161 PHE A CA 1
ATOM 1278 C C . PHE A 1 161 ? -1.582 -18.672 -3.068 1 98.94 161 PHE A C 1
ATOM 1280 O O . PHE A 1 161 ? -0.651 -19.312 -2.572 1 98.94 161 PHE A O 1
ATOM 1287 N N . GLU A 1 162 ? -1.407 -17.953 -4.078 1 98.88 162 GLU A N 1
ATOM 1288 C CA . GLU A 1 162 ? -0.176 -17.359 -4.59 1 98.88 162 GLU A CA 1
ATOM 1289 C C . GLU A 1 162 ? -0.222 -15.844 -4.508 1 98.88 162 GLU A C 1
ATOM 1291 O O . GLU A 1 162 ? -0.411 -15.164 -5.52 1 98.88 162 GLU A O 1
ATOM 1296 N N . LEU A 1 163 ? -0.065 -15.32 -3.305 1 98.88 163 LEU A N 1
ATOM 1297 C CA . LEU A 1 163 ? -0.203 -13.875 -3.129 1 98.88 163 LEU A CA 1
ATOM 1298 C C . LEU A 1 163 ? 0.856 -13.125 -3.93 1 98.88 163 LEU A C 1
ATOM 1300 O O . LEU A 1 163 ? 2.023 -13.523 -3.949 1 98.88 163 LEU A O 1
ATOM 1304 N N . ASP A 1 164 ? 0.374 -12.188 -4.613 1 98.88 164 ASP A N 1
ATOM 1305 C CA . ASP A 1 164 ? 1.246 -11.156 -5.16 1 98.88 164 ASP A CA 1
ATOM 1306 C C . ASP A 1 164 ? 1.363 -9.969 -4.203 1 98.88 164 ASP A C 1
ATOM 1308 O O . ASP A 1 164 ? 0.398 -9.234 -4.004 1 98.88 164 ASP A O 1
ATOM 1312 N N . MET A 1 165 ? 2.533 -9.766 -3.689 1 98.81 165 MET A N 1
ATOM 1313 C CA . MET A 1 165 ? 2.725 -8.812 -2.594 1 98.81 165 MET A CA 1
ATOM 1314 C C . MET A 1 165 ? 2.539 -7.383 -3.076 1 98.81 165 MET A C 1
ATOM 1316 O O . MET A 1 165 ? 2.08 -6.523 -2.32 1 98.81 165 MET A O 1
ATOM 1320 N N . TYR A 1 166 ? 2.9 -7.098 -4.359 1 98.88 166 TYR A N 1
ATOM 1321 C CA . TYR A 1 166 ? 2.629 -5.789 -4.941 1 98.88 166 TYR A CA 1
ATOM 1322 C C . TYR A 1 166 ? 1.133 -5.504 -4.969 1 98.88 166 TYR A C 1
ATOM 1324 O O . TYR A 1 166 ? 0.696 -4.406 -4.613 1 98.88 166 TYR A O 1
ATOM 1332 N N . TRP A 1 167 ? 0.368 -6.449 -5.379 1 98.88 167 TRP A N 1
ATOM 1333 C CA . TRP A 1 167 ? -1.064 -6.234 -5.555 1 98.88 167 TRP A CA 1
ATOM 1334 C C . TRP A 1 167 ? -1.772 -6.145 -4.207 1 98.88 167 TRP A C 1
ATOM 1336 O O . TRP A 1 167 ? -2.785 -5.453 -4.078 1 98.88 167 TRP A O 1
ATOM 1346 N N . VAL A 1 168 ? -1.229 -6.867 -3.162 1 98.88 168 VAL A N 1
ATOM 1347 C CA . VAL A 1 168 ? -1.722 -6.652 -1.805 1 98.88 168 VAL A CA 1
ATOM 1348 C C . VAL A 1 168 ? -1.512 -5.191 -1.405 1 98.88 168 VAL A C 1
ATOM 1350 O O . VAL A 1 168 ? -2.445 -4.523 -0.955 1 98.88 168 VAL A O 1
ATOM 1353 N N . GLN A 1 169 ? -0.298 -4.691 -1.644 1 98.88 169 GLN A N 1
ATOM 1354 C CA . GLN A 1 169 ? 0.062 -3.305 -1.363 1 98.88 169 GLN A CA 1
ATOM 1355 C C . GLN A 1 169 ? -0.833 -2.338 -2.135 1 98.88 169 GLN A C 1
ATOM 1357 O O . GLN A 1 169 ? -1.411 -1.42 -1.549 1 98.88 169 GLN A O 1
ATOM 1362 N N . ALA A 1 170 ? -1.004 -2.588 -3.385 1 98.75 170 ALA A N 1
ATOM 1363 C CA . ALA A 1 170 ? -1.812 -1.738 -4.254 1 98.75 170 ALA A CA 1
ATOM 1364 C C . ALA A 1 170 ? -3.279 -1.757 -3.834 1 98.75 170 ALA A C 1
ATOM 1366 O O . ALA A 1 170 ? -3.996 -0.77 -4.012 1 98.75 170 ALA A O 1
ATOM 1367 N N . GLY A 1 171 ? -3.701 -2.834 -3.258 1 98.81 171 GLY A N 1
ATOM 1368 C CA . GLY A 1 171 ? -5.074 -2.992 -2.805 1 98.81 171 GLY A CA 1
ATOM 1369 C C . GLY A 1 171 ? -5.328 -2.371 -1.444 1 98.81 171 GLY A C 1
ATOM 1370 O O . GLY A 1 171 ? -6.449 -2.416 -0.937 1 98.81 171 GLY A O 1
ATOM 1371 N N . GLY A 1 172 ? -4.289 -1.836 -0.832 1 98.75 172 GLY A N 1
ATOM 1372 C CA . GLY A 1 172 ? -4.418 -1.176 0.458 1 98.75 172 GLY A CA 1
ATOM 1373 C C . GLY A 1 172 ? -4.07 -2.078 1.627 1 98.75 172 GLY A C 1
ATOM 1374 O O . GLY A 1 172 ? -4.047 -1.633 2.775 1 98.75 172 GLY A O 1
ATOM 1375 N N . GLY A 1 173 ? -3.783 -3.332 1.349 1 98.69 173 GLY A N 1
ATOM 1376 C CA . GLY A 1 173 ? -3.457 -4.281 2.4 1 98.69 173 GLY A CA 1
ATOM 1377 C C . GLY A 1 173 ? -2.014 -4.199 2.855 1 98.69 173 GLY A C 1
ATOM 1378 O O . GLY A 1 173 ? -1.205 -3.492 2.248 1 98.69 173 GLY A O 1
ATOM 1379 N N . ASP A 1 174 ? -1.729 -4.848 3.939 1 98.75 174 ASP A N 1
ATOM 1380 C CA . ASP A 1 174 ? -0.377 -5.047 4.453 1 98.75 174 ASP A CA 1
ATOM 1381 C C . ASP A 1 174 ? 0.186 -6.395 4.004 1 98.75 174 ASP A C 1
ATOM 1383 O O . ASP A 1 174 ? -0.26 -7.445 4.473 1 98.75 174 ASP A O 1
ATOM 1387 N N . PRO A 1 175 ? 1.2 -6.336 3.154 1 98.88 175 PRO A N 1
ATOM 1388 C CA . PRO A 1 175 ? 1.681 -7.59 2.574 1 98.88 175 PRO A CA 1
ATOM 1389 C C . PRO A 1 175 ? 2.141 -8.594 3.633 1 98.88 175 PRO A C 1
ATOM 1391 O O . PRO A 1 175 ? 1.796 -9.773 3.562 1 98.88 175 PRO A O 1
ATOM 1394 N N . ALA A 1 176 ? 2.887 -8.141 4.602 1 98.69 176 ALA A N 1
ATOM 1395 C CA . ALA A 1 176 ? 3.373 -9.047 5.633 1 98.69 176 ALA A CA 1
ATOM 1396 C C . ALA A 1 176 ? 2.215 -9.648 6.43 1 98.69 176 ALA A C 1
ATOM 1398 O O . ALA A 1 176 ? 2.205 -10.844 6.719 1 98.69 176 ALA A O 1
ATO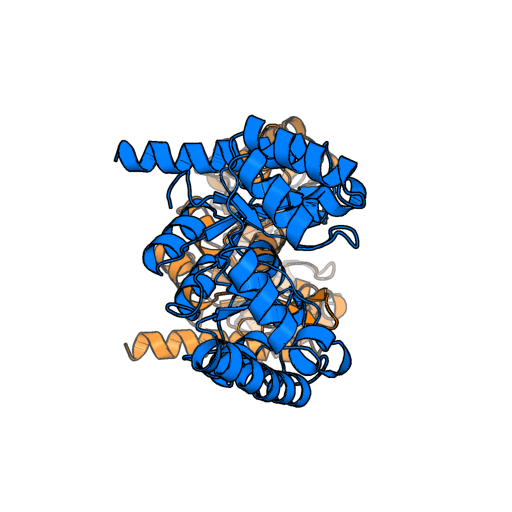M 1399 N N . GLN A 1 177 ? 1.239 -8.797 6.793 1 98.56 177 GLN A N 1
ATOM 1400 C CA . GLN A 1 177 ? 0.076 -9.273 7.531 1 98.56 177 GLN A CA 1
ATOM 1401 C C . GLN A 1 177 ? -0.695 -10.32 6.727 1 98.56 177 GLN A C 1
ATOM 1403 O O . GLN A 1 177 ? -1.158 -11.32 7.281 1 98.56 177 GLN A O 1
ATOM 1408 N N . TRP A 1 178 ? -0.85 -10.102 5.426 1 98.81 178 TRP A N 1
ATOM 1409 C CA . TRP A 1 178 ? -1.62 -11.023 4.594 1 98.81 178 TRP A CA 1
ATOM 1410 C C . TRP A 1 178 ? -0.894 -12.352 4.441 1 98.81 178 TRP A C 1
ATOM 1412 O O . TRP A 1 178 ? -1.529 -13.406 4.34 1 98.81 178 TRP A O 1
ATOM 1422 N N . ALA A 1 179 ? 0.467 -12.328 4.41 1 98.81 179 ALA A N 1
ATOM 1423 C CA . ALA A 1 179 ? 1.21 -13.586 4.426 1 98.81 179 ALA A CA 1
ATOM 1424 C C . ALA A 1 179 ? 0.832 -14.43 5.641 1 98.81 179 ALA A C 1
ATOM 1426 O O . ALA A 1 179 ? 0.624 -15.633 5.527 1 98.81 179 ALA A O 1
ATOM 1427 N N . HIS A 1 180 ? 0.686 -13.773 6.777 1 98.69 180 HIS A N 1
ATOM 1428 C CA . HIS A 1 180 ? 0.305 -14.477 7.996 1 98.69 180 HIS A CA 1
ATOM 1429 C C . HIS A 1 180 ? -1.152 -14.922 7.941 1 98.69 180 HIS A C 1
ATOM 1431 O O . HIS A 1 180 ? -1.497 -16 8.438 1 98.69 180 HIS A O 1
ATOM 1437 N N . LYS A 1 181 ? -2.018 -14.117 7.363 1 98.25 181 LYS A N 1
ATOM 1438 C CA . LYS A 1 181 ? -3.441 -14.43 7.281 1 98.25 181 LYS A CA 1
ATOM 1439 C C . LYS A 1 181 ? -3.676 -15.727 6.512 1 98.25 181 LYS A C 1
ATOM 1441 O O . LYS A 1 181 ? -4.594 -16.484 6.832 1 98.25 181 LYS A O 1
ATOM 1446 N N . VAL A 1 182 ? -2.803 -15.984 5.477 1 98.5 182 VAL A N 1
ATOM 1447 C CA . VAL A 1 182 ? -3.027 -17.172 4.652 1 98.5 182 VAL A CA 1
ATOM 1448 C C . VAL A 1 182 ? -2.029 -18.266 5.031 1 98.5 182 VAL A C 1
ATOM 1450 O O . VAL A 1 182 ? -1.712 -19.125 4.219 1 98.5 182 VAL A O 1
ATOM 1453 N N . ALA A 1 183 ? -1.468 -18.172 6.23 1 98.31 183 ALA A N 1
ATOM 1454 C CA . ALA A 1 183 ? -0.5 -19.156 6.695 1 98.31 183 ALA A CA 1
ATOM 1455 C C . ALA A 1 183 ? -1.038 -20.578 6.512 1 98.31 183 ALA A C 1
ATOM 1457 O O . ALA A 1 183 ? -2.199 -20.859 6.828 1 98.31 183 ALA A O 1
ATOM 1458 N N . GLY A 1 184 ? -0.184 -21.406 5.984 1 97.94 184 GLY A N 1
ATOM 1459 C CA . GLY A 1 184 ? -0.557 -22.781 5.738 1 97.94 184 GLY A CA 1
ATOM 1460 C C . GLY A 1 184 ? -1.163 -23 4.367 1 97.94 184 GLY A C 1
ATOM 1461 O O . GLY A 1 184 ? -1.271 -24.141 3.904 1 97.94 184 GLY A O 1
ATOM 1462 N N . ARG A 1 185 ? -1.478 -21.891 3.658 1 98.62 185 ARG A N 1
ATOM 1463 C CA . ARG A 1 185 ? -2.15 -22.016 2.371 1 98.62 185 ARG A CA 1
ATOM 1464 C C . ARG A 1 185 ? -1.378 -21.297 1.274 1 98.62 185 ARG A C 1
ATOM 1466 O O . ARG A 1 185 ? -1.914 -21.047 0.193 1 98.62 185 ARG A O 1
ATOM 1473 N N . MET A 1 186 ? -0.196 -20.906 1.513 1 98.62 186 MET A N 1
ATOM 1474 C CA . MET A 1 186 ? 0.59 -20.172 0.517 1 98.62 186 MET A CA 1
ATOM 1475 C C . MET A 1 186 ? 2.012 -20.719 0.441 1 98.62 186 MET A C 1
ATOM 1477 O O . MET A 1 186 ? 2.877 -20.328 1.224 1 98.62 186 MET A O 1
ATOM 1481 N N . GLN A 1 187 ? 2.266 -21.516 -0.498 1 98.44 187 GLN A N 1
ATOM 1482 C CA . GLN A 1 187 ? 3.6 -22.078 -0.659 1 98.44 187 GLN A CA 1
ATOM 1483 C C . GLN A 1 187 ? 4.359 -21.391 -1.784 1 98.44 187 GLN A C 1
ATOM 1485 O O . GLN A 1 187 ? 5.574 -21.562 -1.917 1 98.44 187 GLN A O 1
ATOM 1490 N N . VAL A 1 188 ? 3.623 -20.641 -2.598 1 98.88 188 VAL A N 1
ATOM 1491 C CA . VAL A 1 188 ? 4.203 -19.844 -3.678 1 98.88 188 VAL A CA 1
ATOM 1492 C C . VAL A 1 188 ? 3.83 -18.375 -3.496 1 98.88 188 VAL A C 1
ATOM 1494 O O . VAL A 1 188 ? 2.674 -18.047 -3.215 1 98.88 188 VAL A O 1
ATOM 1497 N N . VAL A 1 189 ? 4.781 -17.484 -3.59 1 98.94 189 VAL A N 1
ATOM 1498 C CA . VAL A 1 189 ? 4.523 -16.047 -3.459 1 98.94 189 VAL A CA 1
ATOM 1499 C C . VAL A 1 189 ? 5.086 -15.305 -4.668 1 98.94 189 VAL A C 1
ATOM 1501 O O . VAL A 1 189 ? 6.164 -15.641 -5.164 1 98.94 189 VAL A O 1
ATOM 1504 N N . HIS A 1 190 ? 4.324 -14.359 -5.188 1 98.94 190 HIS A N 1
ATOM 1505 C CA . HIS A 1 190 ? 4.852 -13.445 -6.188 1 98.94 190 HIS A CA 1
ATOM 1506 C C . HIS A 1 190 ? 5.461 -12.203 -5.535 1 98.94 190 HIS A C 1
ATOM 1508 O O . HIS A 1 190 ? 4.797 -11.523 -4.754 1 98.94 190 HIS A O 1
ATOM 1514 N N . LEU A 1 191 ? 6.688 -11.953 -5.902 1 98.88 191 LEU A N 1
ATOM 1515 C CA . LEU A 1 191 ? 7.398 -10.781 -5.418 1 98.88 191 LEU A CA 1
ATOM 1516 C C . LEU A 1 191 ? 7.547 -9.742 -6.523 1 98.88 191 LEU A C 1
ATOM 1518 O O . LEU A 1 191 ? 8.156 -10.016 -7.562 1 98.88 191 LEU A O 1
ATOM 1522 N N . LYS A 1 192 ? 6.879 -8.656 -6.359 1 98.5 192 LYS A N 1
ATOM 1523 C CA . LYS A 1 192 ? 6.957 -7.414 -7.125 1 98.5 192 LYS A CA 1
ATOM 1524 C C . LYS A 1 192 ? 7.117 -6.207 -6.207 1 98.5 192 LYS A C 1
ATOM 1526 O O . LYS A 1 192 ? 6.73 -6.258 -5.035 1 98.5 192 LYS A O 1
ATOM 1531 N N . ASP A 1 193 ? 7.77 -5.227 -6.688 1 98.75 193 ASP A N 1
ATOM 1532 C CA . ASP A 1 193 ? 7.926 -4.043 -5.844 1 98.75 193 ASP A CA 1
ATOM 1533 C C . ASP A 1 193 ? 7.219 -2.838 -6.457 1 98.75 193 ASP A C 1
ATOM 1535 O O . ASP A 1 193 ? 6.73 -2.904 -7.586 1 98.75 193 ASP A O 1
ATOM 1539 N N . MET A 1 194 ? 7.113 -1.828 -5.648 1 98.81 194 MET A N 1
ATOM 1540 C CA . MET A 1 194 ? 6.387 -0.622 -6.035 1 98.81 194 MET A CA 1
ATOM 1541 C C . MET A 1 194 ? 7.254 0.618 -5.855 1 98.81 194 MET A C 1
ATOM 1543 O O . MET A 1 194 ? 7.945 0.756 -4.844 1 98.81 194 MET A O 1
ATOM 1547 N N . GLU A 1 195 ? 7.328 1.454 -6.789 1 98.25 195 GLU A N 1
ATOM 1548 C CA . GLU A 1 195 ? 7.914 2.781 -6.629 1 98.25 195 GLU A CA 1
ATOM 1549 C C . GLU A 1 195 ? 7.027 3.855 -7.254 1 98.25 195 GLU A C 1
ATOM 1551 O O . GLU A 1 195 ? 6.02 3.541 -7.887 1 98.25 195 GLU A O 1
ATOM 1556 N N . ILE A 1 196 ? 7.289 5.086 -6.934 1 98.69 196 ILE A N 1
ATOM 1557 C CA . ILE A 1 196 ? 6.566 6.223 -7.492 1 98.69 196 ILE A CA 1
ATOM 1558 C C . ILE A 1 196 ? 7.414 6.895 -8.57 1 98.69 196 ILE A C 1
ATOM 1560 O O . ILE A 1 196 ? 8.594 7.188 -8.344 1 98.69 196 ILE A O 1
ATOM 1564 N N . VAL A 1 197 ? 6.879 7.055 -9.703 1 97.81 197 VAL A N 1
ATOM 1565 C CA . VAL A 1 197 ? 7.484 7.809 -10.789 1 97.81 197 VAL A CA 1
ATOM 1566 C C . VAL A 1 197 ? 6.492 8.844 -11.32 1 97.81 197 VAL A C 1
ATOM 1568 O O . VAL A 1 197 ? 5.379 8.492 -11.719 1 97.81 197 VAL A O 1
ATOM 1571 N N . ASP A 1 198 ? 6.852 10.109 -11.289 1 95.94 198 ASP A N 1
ATOM 1572 C CA . ASP A 1 198 ? 5.996 11.203 -11.727 1 95.94 198 ASP A CA 1
ATOM 1573 C C . ASP A 1 198 ? 4.629 11.148 -11.047 1 95.94 198 ASP A C 1
ATOM 1575 O O . ASP A 1 198 ? 3.596 11.234 -11.711 1 95.94 198 ASP A O 1
ATOM 1579 N N . GLY A 1 199 ? 4.656 10.797 -9.828 1 95.88 199 GLY A N 1
ATOM 1580 C CA . GLY A 1 199 ? 3.463 10.836 -8.992 1 95.88 199 GLY A CA 1
ATOM 1581 C C . GLY A 1 199 ? 2.605 9.594 -9.125 1 95.88 199 GLY A C 1
ATOM 1582 O O . GLY A 1 199 ? 1.541 9.5 -8.508 1 95.88 199 GLY A O 1
ATOM 1583 N N . GLN A 1 200 ? 3.092 8.602 -9.898 1 97.25 200 GLN A N 1
ATOM 1584 C CA . GLN A 1 200 ? 2.287 7.41 -10.156 1 97.25 200 GLN A CA 1
ATOM 1585 C C . GLN A 1 200 ? 2.975 6.156 -9.617 1 97.25 200 GLN A C 1
ATOM 1587 O O . GLN A 1 200 ? 4.199 6.027 -9.711 1 97.25 200 GLN A O 1
ATOM 1592 N N . ALA A 1 201 ? 2.197 5.309 -9.047 1 98.06 201 ALA A N 1
ATOM 1593 C CA . ALA A 1 201 ? 2.73 4.012 -8.633 1 98.06 201 ALA A CA 1
ATOM 1594 C C . ALA A 1 201 ? 3.043 3.137 -9.844 1 98.06 201 ALA A C 1
ATOM 1596 O O . ALA A 1 201 ? 2.203 2.969 -10.727 1 98.06 201 ALA A O 1
ATOM 1597 N N . VAL A 1 202 ? 4.219 2.631 -9.906 1 98.19 202 VAL A N 1
ATOM 1598 C CA . VAL A 1 202 ? 4.629 1.738 -10.984 1 98.19 202 VAL A CA 1
ATOM 1599 C C . VAL A 1 202 ? 5.363 0.532 -10.406 1 98.19 202 VAL A C 1
ATOM 1601 O O . VAL A 1 202 ? 5.734 0.527 -9.227 1 98.19 202 VAL A O 1
ATOM 1604 N N . PHE A 1 203 ? 5.504 -0.472 -11.227 1 98.56 203 PHE A N 1
ATOM 1605 C CA . PHE A 1 203 ? 6.27 -1.65 -10.844 1 98.56 203 PHE A CA 1
ATOM 1606 C C . PHE A 1 203 ? 7.754 -1.318 -10.734 1 98.56 203 PHE A C 1
ATOM 1608 O O . PHE A 1 203 ? 8.273 -0.51 -11.508 1 98.56 203 PHE A O 1
ATOM 1615 N N . ALA A 1 204 ? 8.383 -1.89 -9.742 1 98.44 204 ALA A N 1
ATOM 1616 C CA . ALA A 1 204 ? 9.828 -1.783 -9.562 1 98.44 204 ALA A CA 1
ATOM 1617 C C . ALA A 1 204 ? 10.461 -3.158 -9.359 1 98.44 204 ALA A C 1
ATOM 1619 O O . ALA A 1 204 ? 9.766 -4.133 -9.07 1 98.44 204 ALA A O 1
ATOM 1620 N N . GLU A 1 205 ? 11.742 -3.232 -9.602 1 98.62 205 GLU A N 1
ATOM 1621 C CA . GLU A 1 205 ? 12.484 -4.441 -9.266 1 98.62 205 GLU A CA 1
ATOM 1622 C C . GLU A 1 205 ? 12.477 -4.695 -7.762 1 98.62 205 GLU A C 1
ATOM 1624 O O . GLU A 1 205 ? 12.586 -3.76 -6.969 1 98.62 205 GLU A O 1
ATOM 1629 N N . VAL A 1 206 ? 12.32 -5.945 -7.434 1 98.75 206 VAL A N 1
ATOM 1630 C CA . VAL A 1 206 ? 12.234 -6.324 -6.027 1 98.75 206 VAL A CA 1
ATOM 1631 C C . VAL A 1 206 ? 13.422 -5.734 -5.262 1 98.75 206 VAL A C 1
ATOM 1633 O O . VAL A 1 206 ? 14.578 -5.922 -5.656 1 98.75 206 VAL A O 1
ATOM 1636 N N . GLY A 1 207 ? 13.125 -5.023 -4.215 1 97.94 207 GLY A N 1
ATOM 1637 C CA . GLY A 1 207 ? 14.164 -4.434 -3.379 1 97.94 207 GLY A CA 1
ATOM 1638 C C . GLY A 1 207 ? 14.562 -3.039 -3.818 1 97.94 207 GLY A C 1
ATOM 1639 O O . GLY A 1 207 ? 15.336 -2.363 -3.131 1 97.94 207 GLY A O 1
ATOM 1640 N N . HIS A 1 208 ? 14.062 -2.596 -4.938 1 98 208 HIS A N 1
ATOM 1641 C CA . HIS A 1 208 ? 14.438 -1.294 -5.477 1 98 208 HIS A CA 1
ATOM 1642 C C . HIS A 1 208 ? 13.266 -0.321 -5.438 1 98 208 HIS A C 1
ATOM 1644 O O . HIS A 1 208 ? 13.367 0.802 -5.938 1 98 208 HIS A O 1
ATOM 1650 N N . GLY A 1 209 ? 12.109 -0.759 -4.902 1 98.56 209 GLY A N 1
ATOM 1651 C CA . GLY A 1 209 ? 10.961 0.098 -4.676 1 98.56 209 GLY A CA 1
ATOM 1652 C C . GLY A 1 209 ? 10.773 0.477 -3.217 1 98.56 209 GLY A C 1
ATOM 1653 O O . GLY A 1 209 ? 11.758 0.708 -2.504 1 98.56 209 GLY A O 1
ATOM 1654 N N . ASN A 1 210 ? 9.508 0.641 -2.797 1 98.81 210 ASN A N 1
ATOM 1655 C CA . ASN A 1 210 ? 9.258 1.252 -1.496 1 98.81 210 ASN A CA 1
ATOM 1656 C C . ASN A 1 210 ? 8.625 0.259 -0.524 1 98.81 210 ASN A C 1
ATOM 1658 O O . ASN A 1 210 ? 8.453 0.565 0.657 1 98.81 210 ASN A O 1
ATOM 1662 N N . MET A 1 211 ? 8.305 -0.963 -1.026 1 98.81 211 MET A N 1
ATOM 1663 C CA . MET A 1 211 ? 7.625 -1.929 -0.166 1 98.81 211 MET A CA 1
ATOM 1664 C C . MET A 1 211 ? 8.57 -2.465 0.902 1 98.81 211 MET A C 1
ATOM 1666 O O . MET A 1 211 ? 9.789 -2.469 0.714 1 98.81 211 MET A O 1
ATOM 1670 N N . ASN A 1 212 ? 8.086 -2.854 2.008 1 98.44 212 ASN A N 1
ATOM 1671 C CA . ASN A 1 212 ? 8.867 -3.328 3.143 1 98.44 212 ASN A CA 1
ATOM 1672 C C . ASN A 1 212 ? 9.297 -4.781 2.961 1 98.44 212 ASN A C 1
ATOM 1674 O O . ASN A 1 212 ? 8.797 -5.672 3.656 1 98.44 212 ASN A O 1
ATOM 1678 N N . TYR A 1 213 ? 10.219 -5.012 2.139 1 98.25 213 TYR A N 1
ATOM 1679 C CA . TYR A 1 213 ? 10.609 -6.359 1.738 1 98.25 213 TYR A CA 1
ATOM 1680 C C . TYR A 1 213 ? 11.234 -7.117 2.902 1 98.25 213 TYR A C 1
ATOM 1682 O O . TYR A 1 213 ? 11.031 -8.32 3.051 1 98.25 213 TYR A O 1
ATOM 1690 N N . PRO A 1 214 ? 12.031 -6.449 3.795 1 97.38 214 PRO A N 1
ATOM 1691 C CA . PRO A 1 214 ? 12.492 -7.215 4.957 1 97.38 214 PRO A CA 1
ATOM 1692 C C . PRO A 1 214 ? 11.336 -7.848 5.738 1 97.38 214 PRO A C 1
ATOM 1694 O O . PRO A 1 214 ? 11.383 -9.039 6.059 1 97.38 214 PRO A O 1
ATOM 1697 N N . ALA A 1 215 ? 10.281 -7.074 5.961 1 98 215 ALA A N 1
ATOM 1698 C CA . ALA A 1 215 ? 9.133 -7.602 6.691 1 98 215 ALA A CA 1
ATOM 1699 C C . ALA A 1 215 ? 8.398 -8.656 5.867 1 98 215 ALA A C 1
ATOM 1701 O O . ALA A 1 215 ? 7.914 -9.648 6.41 1 98 215 ALA A O 1
ATOM 1702 N N . ILE A 1 216 ? 8.281 -8.438 4.566 1 98.62 216 ILE A N 1
ATOM 1703 C CA . ILE A 1 216 ? 7.594 -9.359 3.668 1 98.62 216 ILE A CA 1
ATOM 1704 C C . ILE A 1 216 ? 8.312 -10.703 3.668 1 98.62 216 ILE A C 1
ATOM 1706 O O . ILE A 1 216 ? 7.68 -11.75 3.846 1 98.62 216 ILE A O 1
ATOM 1710 N N . ILE A 1 217 ? 9.656 -10.68 3.535 1 98.31 217 ILE A N 1
ATOM 1711 C CA . ILE A 1 217 ? 10.438 -11.906 3.471 1 98.31 217 ILE A CA 1
ATOM 1712 C C . ILE A 1 217 ? 10.375 -12.633 4.816 1 98.31 217 ILE A C 1
ATOM 1714 O O . ILE A 1 217 ? 10.219 -13.852 4.863 1 98.31 217 ILE A O 1
ATOM 1718 N N . GLU A 1 218 ? 10.453 -11.859 5.875 1 97.81 218 GLU A N 1
ATOM 1719 C CA . GLU A 1 218 ? 10.344 -12.461 7.203 1 97.81 218 GLU A CA 1
ATOM 1720 C C . GLU A 1 218 ? 9 -13.156 7.383 1 97.81 218 GLU A C 1
ATOM 1722 O O . GLU A 1 218 ? 8.938 -14.281 7.895 1 97.81 218 GLU A O 1
ATOM 1727 N N . ALA A 1 219 ? 7.918 -12.508 6.977 1 98.56 219 ALA A N 1
ATOM 1728 C CA . ALA A 1 219 ? 6.586 -13.102 7.082 1 98.56 219 ALA A CA 1
ATOM 1729 C C . ALA A 1 219 ? 6.477 -14.367 6.238 1 98.56 219 ALA A C 1
ATOM 1731 O O . ALA A 1 219 ? 5.895 -15.359 6.672 1 98.56 219 ALA A O 1
ATOM 1732 N N . CYS A 1 220 ? 7.047 -14.336 5.027 1 98.44 220 CYS A N 1
ATOM 1733 C CA . CYS A 1 220 ? 7.027 -15.492 4.141 1 98.44 220 CYS A CA 1
ATOM 1734 C C . CYS A 1 220 ? 7.773 -16.672 4.766 1 98.44 220 CYS A C 1
ATOM 1736 O O . CYS A 1 220 ? 7.289 -17.797 4.734 1 98.44 220 CYS A O 1
ATOM 1738 N N . ARG A 1 221 ? 8.93 -16.391 5.34 1 97.44 221 ARG A N 1
ATOM 1739 C CA . ARG A 1 221 ? 9.695 -17.438 6.02 1 97.44 221 ARG A CA 1
ATOM 1740 C C . ARG A 1 221 ? 8.898 -18.016 7.184 1 97.44 221 ARG A C 1
ATOM 1742 O O . ARG A 1 221 ? 8.82 -19.25 7.332 1 97.44 221 ARG A O 1
ATOM 1749 N N . ALA A 1 222 ? 8.312 -17.172 7.934 1 98.06 222 ALA A N 1
ATOM 1750 C CA . ALA A 1 222 ? 7.598 -17.562 9.141 1 98.06 222 ALA A CA 1
ATOM 1751 C C . ALA A 1 222 ? 6.387 -18.438 8.805 1 98.06 222 ALA A C 1
ATOM 1753 O O . ALA A 1 222 ? 5.957 -19.266 9.609 1 98.06 222 ALA A O 1
ATOM 1754 N N . THR A 1 223 ? 5.852 -18.266 7.578 1 98.25 223 THR A N 1
ATOM 1755 C CA . THR A 1 223 ? 4.617 -18.953 7.234 1 98.25 223 THR A CA 1
ATOM 1756 C C . THR A 1 223 ? 4.891 -20.109 6.281 1 98.25 223 THR A C 1
ATOM 1758 O O . THR A 1 223 ? 3.959 -20.734 5.766 1 98.25 223 THR A O 1
ATOM 1761 N N . GLY A 1 224 ? 6.137 -20.375 5.973 1 97.44 224 GLY A N 1
ATOM 1762 C CA . GLY A 1 224 ? 6.531 -21.594 5.293 1 97.44 224 GLY A CA 1
ATOM 1763 C C . GLY A 1 224 ? 6.387 -21.516 3.787 1 97.44 224 GLY A C 1
ATOM 1764 O O . GLY A 1 224 ? 6.043 -22.5 3.137 1 97.44 224 GLY A O 1
ATOM 1765 N N . VAL A 1 225 ? 6.586 -20.422 3.188 1 98.5 225 VAL A N 1
ATOM 1766 C CA . VAL A 1 225 ? 6.582 -20.266 1.736 1 98.5 225 VAL A CA 1
ATOM 1767 C C . VAL A 1 225 ? 7.719 -21.094 1.131 1 98.5 225 VAL A C 1
ATOM 1769 O O . VAL A 1 225 ? 8.844 -21.078 1.644 1 98.5 225 VAL A O 1
ATOM 1772 N N . GLU A 1 226 ? 7.418 -21.812 0.114 1 98.62 226 GLU A N 1
ATOM 1773 C CA . GLU A 1 226 ? 8.398 -22.672 -0.538 1 98.62 226 GLU A CA 1
ATOM 1774 C C . GLU A 1 226 ? 9.078 -21.953 -1.7 1 98.62 226 GLU A C 1
ATOM 1776 O O . GLU A 1 226 ? 10.305 -22 -1.832 1 98.62 226 GLU A O 1
ATOM 1781 N N . TRP A 1 227 ? 8.297 -21.344 -2.529 1 98.81 227 TRP A N 1
ATOM 1782 C CA . TRP A 1 227 ? 8.82 -20.734 -3.746 1 98.81 227 TRP A CA 1
ATOM 1783 C C . TRP A 1 227 ? 8.625 -19.219 -3.719 1 98.81 227 TRP A C 1
ATOM 1785 O O . TRP A 1 227 ? 7.52 -18.734 -3.48 1 98.81 227 TRP A O 1
ATOM 1795 N N . TYR A 1 228 ? 9.641 -18.469 -3.926 1 98.88 228 TYR A N 1
ATOM 1796 C CA . TYR A 1 228 ? 9.688 -17.016 -4.047 1 98.88 228 TYR A CA 1
ATOM 1797 C C . TYR A 1 228 ? 9.836 -16.594 -5.504 1 98.88 228 TYR A C 1
ATOM 1799 O O . TYR A 1 228 ? 10.938 -16.656 -6.062 1 98.88 228 TYR A O 1
ATOM 1807 N N . VAL A 1 229 ? 8.75 -16.156 -6.105 1 98.94 229 VAL A N 1
ATOM 1808 C CA . VAL A 1 229 ? 8.734 -15.977 -7.555 1 98.94 229 VAL A CA 1
ATOM 1809 C C . VAL A 1 229 ? 8.805 -14.484 -7.887 1 98.94 229 VAL A C 1
ATOM 1811 O O . VAL A 1 229 ? 7.898 -13.727 -7.551 1 98.94 229 VAL A O 1
ATOM 1814 N N . VAL A 1 230 ? 9.875 -14.086 -8.523 1 98.94 230 VAL A N 1
ATOM 1815 C CA . VAL A 1 230 ? 10.086 -12.711 -8.969 1 98.94 230 VAL A CA 1
ATOM 1816 C C . VAL A 1 230 ? 9.281 -12.445 -10.234 1 98.94 230 VAL A C 1
ATOM 1818 O O . VAL A 1 230 ? 9.328 -13.227 -11.188 1 98.94 230 VAL A O 1
ATOM 1821 N N . GLU A 1 231 ? 8.547 -11.344 -10.172 1 98.75 231 GLU A N 1
ATOM 1822 C CA . GLU A 1 231 ? 7.738 -10.984 -11.328 1 98.75 231 GLU A CA 1
ATOM 1823 C C . GLU A 1 231 ? 7.691 -9.469 -11.523 1 98.75 231 GLU A C 1
ATOM 1825 O O . GLU A 1 231 ? 7.773 -8.711 -10.555 1 98.75 231 GLU A O 1
ATOM 1830 N N . GLN A 1 232 ? 7.586 -9.07 -12.766 1 97.69 232 GLN A N 1
ATOM 1831 C CA . GLN A 1 232 ? 7.223 -7.699 -13.109 1 97.69 232 GLN A CA 1
ATOM 1832 C C . GLN A 1 232 ? 6.297 -7.668 -14.32 1 97.69 232 GLN A C 1
ATOM 1834 O O . GLN A 1 232 ? 6.668 -8.117 -15.406 1 97.69 232 GLN A O 1
ATOM 1839 N N . ASP A 1 233 ? 5.117 -7.129 -14.109 1 97.12 233 ASP A N 1
ATOM 1840 C CA . ASP A 1 233 ? 4.145 -7.078 -15.195 1 97.12 233 ASP A CA 1
ATOM 1841 C C . ASP A 1 233 ? 4.633 -6.176 -16.328 1 97.12 233 ASP A C 1
ATOM 1843 O O . ASP A 1 233 ? 4.418 -6.473 -17.5 1 97.12 233 ASP A O 1
ATOM 1847 N N . VAL A 1 234 ? 5.203 -5.074 -15.938 1 96.94 234 VAL A N 1
ATOM 1848 C CA . VAL A 1 234 ? 5.77 -4.109 -16.875 1 96.94 234 VAL A CA 1
ATOM 1849 C C . VAL A 1 234 ? 7.176 -3.711 -16.422 1 96.94 234 VAL A C 1
ATOM 1851 O O . VAL A 1 234 ? 7.363 -3.262 -15.289 1 96.94 234 VAL A O 1
ATOM 1854 N N . CYS A 1 235 ? 8.102 -3.963 -17.234 1 97.75 235 CYS A N 1
ATOM 1855 C CA . CYS A 1 235 ? 9.469 -3.549 -16.953 1 97.75 235 CYS A CA 1
ATOM 1856 C C . CYS A 1 235 ? 9.789 -2.223 -17.641 1 97.75 235 CYS A C 1
ATOM 1858 O O . CYS A 1 235 ? 9.453 -2.023 -18.797 1 97.75 235 CYS A O 1
ATOM 1860 N N . ARG A 1 236 ? 10.406 -1.309 -16.922 1 96.38 236 ARG A N 1
ATOM 1861 C CA . ARG A 1 236 ? 10.781 -0.007 -17.469 1 96.38 236 ARG A CA 1
ATOM 1862 C C . ARG A 1 236 ? 12.211 -0.024 -18 1 96.38 236 ARG A C 1
ATOM 1864 O O . ARG A 1 236 ? 12.742 1.013 -18.406 1 96.38 236 ARG A O 1
ATOM 1871 N N . ARG A 1 237 ? 12.812 -1.2 -18.031 1 97.75 237 ARG A N 1
ATOM 1872 C CA . ARG A 1 237 ? 14.109 -1.54 -18.594 1 97.75 237 ARG A CA 1
ATOM 1873 C C . ARG A 1 237 ? 14.102 -2.951 -19.172 1 97.75 237 ARG A C 1
ATOM 1875 O O . ARG A 1 237 ? 13.047 -3.586 -19.266 1 97.75 237 ARG A O 1
ATOM 1882 N N . ASP A 1 238 ? 15.25 -3.412 -19.688 1 98.44 238 ASP A N 1
ATOM 1883 C CA . ASP A 1 238 ? 15.328 -4.793 -20.156 1 98.44 238 ASP A CA 1
ATOM 1884 C C . ASP A 1 238 ? 14.852 -5.766 -19.078 1 98.44 238 ASP A C 1
ATOM 1886 O O . ASP A 1 238 ? 15.359 -5.758 -17.953 1 98.44 238 ASP A O 1
ATOM 1890 N N . PRO A 1 239 ? 13.867 -6.555 -19.453 1 98.75 239 PRO A N 1
ATOM 1891 C CA . PRO A 1 239 ? 13.312 -7.453 -18.438 1 98.75 239 PRO A CA 1
ATOM 1892 C C . PRO A 1 239 ? 14.367 -8.352 -17.797 1 98.75 239 PRO A C 1
ATOM 1894 O O . PRO A 1 239 ? 14.234 -8.727 -16.625 1 98.75 239 PRO A O 1
ATOM 1897 N N . PHE A 1 240 ? 15.375 -8.719 -18.5 1 98.88 240 PHE A N 1
ATOM 1898 C CA . PHE A 1 240 ? 16.422 -9.555 -17.953 1 98.88 240 PHE A CA 1
ATOM 1899 C C . PHE A 1 240 ? 17.266 -8.773 -16.938 1 98.88 240 PHE A C 1
ATOM 1901 O O . PHE A 1 240 ? 17.703 -9.328 -15.93 1 98.88 240 PHE A O 1
ATOM 1908 N N . GLU A 1 241 ? 17.5 -7.496 -17.219 1 98.75 241 GLU A N 1
ATOM 1909 C CA . GLU A 1 241 ? 18.156 -6.641 -16.234 1 98.75 241 GLU A CA 1
ATOM 1910 C C . GLU A 1 241 ? 17.312 -6.508 -14.977 1 98.75 241 GLU A C 1
ATOM 1912 O O . GLU A 1 241 ? 17.844 -6.57 -13.859 1 98.75 241 GLU A O 1
ATOM 1917 N N . SER A 1 242 ? 16.016 -6.352 -15.164 1 98.75 242 SER A N 1
ATOM 1918 C CA . SER A 1 242 ? 15.094 -6.273 -14.031 1 98.75 242 SER A CA 1
ATOM 1919 C C . SER A 1 242 ? 15.141 -7.551 -13.195 1 98.75 242 SER A C 1
ATOM 1921 O O . SER A 1 242 ? 15.18 -7.492 -11.969 1 98.75 242 SER A O 1
ATOM 1923 N N . ALA A 1 243 ? 15.117 -8.672 -13.875 1 98.88 243 ALA A N 1
ATOM 1924 C CA . ALA A 1 243 ? 15.172 -9.961 -13.18 1 98.88 243 ALA A CA 1
ATOM 1925 C C . ALA A 1 243 ? 16.484 -10.109 -12.414 1 98.88 243 ALA A C 1
ATOM 1927 O O . ALA A 1 243 ? 16.484 -10.609 -11.281 1 98.88 243 ALA A O 1
ATOM 1928 N N . GLN A 1 244 ? 17.594 -9.703 -13.016 1 98.88 244 GLN A N 1
ATOM 1929 C CA . GLN A 1 244 ? 18.891 -9.789 -12.359 1 98.88 244 GLN A CA 1
ATOM 1930 C C . GLN A 1 244 ? 18.953 -8.906 -11.117 1 98.88 244 GLN A C 1
ATOM 1932 O O . GLN A 1 244 ? 19.406 -9.344 -10.055 1 98.88 244 GLN A O 1
ATOM 1937 N N . MET A 1 245 ? 18.484 -7.672 -11.219 1 98.69 245 MET A N 1
ATOM 1938 C CA . MET A 1 245 ? 18.469 -6.742 -10.094 1 98.69 245 MET A CA 1
ATOM 1939 C C . MET A 1 245 ? 17.672 -7.316 -8.93 1 98.69 245 MET A C 1
ATOM 1941 O O . MET A 1 245 ? 18.109 -7.246 -7.777 1 98.69 245 MET A O 1
ATOM 1945 N N . SER A 1 246 ? 16.5 -7.883 -9.25 1 98.81 246 SER A N 1
ATOM 1946 C CA . SER A 1 246 ? 15.633 -8.469 -8.227 1 98.81 246 SER A CA 1
ATOM 1947 C C . SER A 1 246 ? 16.297 -9.656 -7.555 1 98.81 246 SER A C 1
ATOM 1949 O O . SER A 1 246 ? 16.266 -9.789 -6.328 1 98.81 246 SER A O 1
ATOM 1951 N N . LEU A 1 247 ? 16.922 -10.492 -8.336 1 98.81 247 LEU A N 1
ATOM 1952 C CA . LEU A 1 247 ? 17.609 -11.656 -7.789 1 98.81 247 LEU A CA 1
ATOM 1953 C C . LEU A 1 247 ? 18.766 -11.234 -6.895 1 98.81 247 LEU A C 1
ATOM 1955 O O . LEU A 1 247 ? 18.953 -11.789 -5.809 1 98.81 247 LEU A O 1
ATOM 1959 N N . ASP A 1 248 ? 19.578 -10.242 -7.355 1 98.56 248 ASP A N 1
ATOM 1960 C CA . ASP A 1 248 ? 20.719 -9.758 -6.582 1 98.56 248 ASP A CA 1
ATOM 1961 C C . ASP A 1 248 ? 20.266 -9.258 -5.207 1 98.56 248 ASP A C 1
ATOM 1963 O O . ASP A 1 248 ? 20.922 -9.523 -4.203 1 98.56 248 ASP A O 1
ATOM 1967 N N . TYR A 1 249 ? 19.188 -8.531 -5.215 1 98.5 249 TYR A N 1
ATOM 1968 C CA . TYR A 1 249 ? 18.672 -8.055 -3.939 1 98.5 249 TYR A CA 1
ATOM 1969 C C . TYR A 1 249 ? 18.297 -9.211 -3.025 1 98.5 249 TYR A C 1
ATOM 1971 O O . TYR A 1 249 ? 18.672 -9.227 -1.85 1 98.5 249 TYR A O 1
ATOM 1979 N N . LEU A 1 250 ? 17.547 -10.219 -3.529 1 98.25 250 LEU A N 1
ATOM 1980 C CA . LEU A 1 250 ? 17.094 -11.352 -2.727 1 98.25 250 LEU A CA 1
ATOM 1981 C C . LEU A 1 250 ? 18.281 -12.164 -2.223 1 98.25 250 LEU A C 1
ATOM 1983 O O . LEU A 1 250 ? 18.281 -12.641 -1.084 1 98.25 250 LEU A O 1
ATOM 1987 N N . HIS A 1 251 ? 19.297 -12.328 -3.092 1 97.38 251 HIS A N 1
ATOM 1988 C CA . HIS A 1 251 ? 20.531 -13 -2.664 1 97.38 251 HIS A CA 1
ATOM 1989 C C . HIS A 1 251 ? 21.203 -12.242 -1.526 1 97.38 251 HIS A C 1
ATOM 1991 O O . HIS A 1 251 ? 21.766 -12.852 -0.62 1 97.38 251 HIS A O 1
ATOM 1997 N N . GLY A 1 252 ? 21.125 -10.898 -1.589 1 95.5 252 GLY A N 1
ATOM 1998 C CA . GLY A 1 252 ? 21.656 -10.078 -0.512 1 95.5 252 GLY A CA 1
ATOM 1999 C C . GLY A 1 252 ? 20.984 -10.328 0.822 1 95.5 252 GLY A C 1
ATOM 2000 O O . GLY A 1 252 ? 21.641 -10.305 1.869 1 95.5 252 GLY A O 1
ATOM 2001 N N . LEU A 1 253 ? 19.672 -10.578 0.818 1 93.12 253 LEU A N 1
ATOM 2002 C CA . LEU A 1 253 ? 18.922 -10.859 2.039 1 93.12 253 LEU A CA 1
ATOM 2003 C C . LEU A 1 253 ? 19.344 -12.203 2.633 1 93.12 253 LEU A C 1
ATOM 2005 O O . LEU A 1 253 ? 19.281 -12.391 3.85 1 93.12 253 LEU A O 1
ATOM 2009 N N . LEU A 1 254 ? 19.656 -13.172 1.766 1 88.56 254 LEU A N 1
ATOM 2010 C CA . LEU A 1 254 ? 20.109 -14.492 2.205 1 88.56 254 LEU A CA 1
ATOM 2011 C C . LEU A 1 254 ? 21.469 -14.414 2.883 1 88.56 254 LEU A C 1
ATOM 2013 O O . LEU A 1 254 ? 21.719 -15.109 3.865 1 88.56 254 LEU A O 1
ATOM 2017 N N . ARG A 1 255 ? 22.312 -13.555 2.34 1 80.31 255 ARG A N 1
ATOM 2018 C CA . ARG A 1 255 ? 23.656 -13.414 2.896 1 80.31 255 ARG A CA 1
ATOM 2019 C C . ARG A 1 255 ? 23.609 -12.758 4.27 1 80.31 255 ARG A C 1
ATOM 2021 O O . ARG A 1 255 ? 24.375 -13.125 5.164 1 80.31 255 ARG A O 1
ATOM 2028 N N . ARG A 1 256 ? 22.734 -11.953 4.504 1 71.25 256 ARG A N 1
ATOM 2029 C CA . ARG A 1 256 ? 22.625 -11.25 5.777 1 71.25 256 ARG A CA 1
ATOM 2030 C C . ARG A 1 256 ? 22.109 -12.18 6.871 1 71.25 256 ARG A C 1
ATOM 2032 O O . ARG A 1 256 ? 22.453 -12.023 8.039 1 71.25 256 ARG A O 1
ATOM 2039 N N . GLU A 1 257 ? 21.297 -13.031 6.543 1 67.94 257 GLU A N 1
ATOM 2040 C CA . GLU A 1 257 ? 20.766 -14 7.496 1 67.94 257 GLU A CA 1
ATOM 2041 C C . GLU A 1 257 ? 21.859 -14.961 7.977 1 67.94 257 GLU A C 1
ATOM 2043 O O . GLU A 1 257 ? 21.828 -15.414 9.117 1 67.94 257 GLU A O 1
ATOM 2048 N N . LYS A 1 258 ? 22.672 -15.195 7.035 1 60.75 258 LYS A N 1
ATOM 2049 C CA . LYS A 1 258 ? 23.75 -16.094 7.434 1 60.75 258 LYS A CA 1
ATOM 2050 C C . LYS A 1 258 ? 24.719 -15.391 8.383 1 60.75 258 LYS A C 1
ATOM 2052 O O . LYS A 1 258 ? 25.406 -16.047 9.172 1 60.75 258 LYS A O 1
ATOM 2057 N N . THR A 1 259 ? 24.812 -14.047 8.32 1 47.22 259 THR A N 1
ATOM 2058 C CA . THR A 1 259 ? 25.781 -13.328 9.133 1 47.22 259 THR A CA 1
ATOM 2059 C C . THR A 1 259 ? 25.172 -12.922 10.469 1 47.22 259 THR A C 1
ATOM 2061 O O . THR A 1 259 ? 25.891 -12.531 11.398 1 47.22 259 THR A O 1
ATOM 2064 N N . MET A 1 260 ? 23.844 -13.031 10.688 1 44 260 MET A N 1
ATOM 2065 C CA . MET A 1 260 ? 23.25 -12.727 11.984 1 44 260 MET A CA 1
ATOM 2066 C C . MET A 1 260 ? 23.125 -13.977 12.836 1 44 260 MET A C 1
ATOM 2068 O O . MET A 1 260 ? 22.719 -15.039 12.344 1 44 260 MET A O 1
ATOM 2072 N N . MET B 1 1 ? -3.744 7.105 22.406 1 92.44 1 MET B N 1
ATOM 2073 C CA . MET B 1 1 ? -4.867 7.793 21.781 1 92.44 1 MET B CA 1
ATOM 2074 C C . MET B 1 1 ? -6.039 7.918 22.75 1 92.44 1 MET B C 1
ATOM 2076 O O . MET B 1 1 ? -6.395 6.953 23.422 1 92.44 1 MET B O 1
ATOM 2080 N N . LYS B 1 2 ? -6.543 9.102 22.859 1 93.88 2 LYS B N 1
ATOM 2081 C CA . LYS B 1 2 ? -7.742 9.383 23.656 1 93.88 2 LYS B CA 1
ATOM 2082 C C . LYS B 1 2 ? -8.828 10.016 22.781 1 93.88 2 LYS B C 1
ATOM 2084 O O . LYS B 1 2 ? -8.547 10.531 21.703 1 93.88 2 LYS B O 1
ATOM 2089 N N . ARG B 1 3 ? -10.023 9.898 23.281 1 94 3 ARG B N 1
ATOM 2090 C CA . ARG B 1 3 ? -11.141 10.508 22.562 1 94 3 ARG B CA 1
ATOM 2091 C C . ARG B 1 3 ? -10.883 11.984 22.312 1 94 3 ARG B C 1
ATOM 2093 O O . ARG B 1 3 ? -11.203 12.5 21.234 1 94 3 ARG B O 1
ATOM 2100 N N . SER B 1 4 ? -10.219 12.609 23.234 1 95.88 4 SER B N 1
ATOM 2101 C CA . SER B 1 4 ? -10.016 14.055 23.188 1 95.88 4 SER B CA 1
ATOM 2102 C C . SER B 1 4 ? -8.883 14.43 22.234 1 95.88 4 SER B C 1
ATOM 2104 O O . SER B 1 4 ? -8.664 15.609 21.953 1 95.88 4 SER B O 1
ATOM 2106 N N . THR B 1 5 ? -8.172 13.414 21.688 1 97.75 5 THR B N 1
ATOM 2107 C CA . THR B 1 5 ? -7.027 13.727 20.844 1 97.75 5 THR B CA 1
ATOM 2108 C C . THR B 1 5 ? -7.293 13.305 19.406 1 97.75 5 THR B C 1
ATOM 2110 O O . THR B 1 5 ? -6.375 13.281 18.578 1 97.75 5 THR B O 1
ATOM 2113 N N . ILE B 1 6 ? -8.516 12.93 19.156 1 98.69 6 ILE B N 1
ATOM 2114 C CA . ILE B 1 6 ? -8.938 12.68 17.781 1 98.69 6 ILE B CA 1
ATOM 2115 C C . ILE B 1 6 ? -9.516 13.953 17.172 1 98.69 6 ILE B C 1
ATOM 2117 O O . ILE B 1 6 ? -10.367 14.609 17.797 1 98.69 6 ILE B O 1
ATOM 2121 N N . ALA B 1 7 ? -8.992 14.328 16.062 1 98.94 7 ALA B N 1
ATOM 2122 C CA . ALA B 1 7 ? -9.391 15.586 15.438 1 98.94 7 ALA B CA 1
ATOM 2123 C C . ALA B 1 7 ? -9.898 15.352 14.016 1 98.94 7 ALA B C 1
ATOM 2125 O O . ALA B 1 7 ? -9.672 14.289 13.438 1 98.94 7 ALA B O 1
ATOM 2126 N N . ALA B 1 8 ? -10.625 16.312 13.477 1 98.94 8 ALA B N 1
ATOM 2127 C CA . ALA B 1 8 ? -11.039 16.328 12.078 1 98.94 8 ALA B CA 1
ATOM 2128 C C . ALA B 1 8 ? -10.25 17.359 11.281 1 98.94 8 ALA B C 1
ATOM 2130 O O . ALA B 1 8 ? -10.109 18.516 11.719 1 98.94 8 ALA B O 1
ATOM 2131 N N . GLN B 1 9 ? -9.719 16.969 10.18 1 98.94 9 GLN B N 1
ATOM 2132 C CA . GLN B 1 9 ? -9.062 17.875 9.242 1 98.94 9 GLN B CA 1
ATOM 2133 C C . GLN B 1 9 ? -10.094 18.672 8.438 1 98.94 9 GLN B C 1
ATOM 2135 O O . GLN B 1 9 ? -10.844 18.094 7.645 1 98.94 9 GLN B O 1
ATOM 2140 N N . LEU B 1 10 ? -10.055 19.953 8.5 1 98.94 10 LEU B N 1
ATOM 2141 C CA . LEU B 1 10 ? -11.117 20.781 7.93 1 98.94 10 LEU B CA 1
ATOM 2142 C C . LEU B 1 10 ? -11.016 20.812 6.406 1 98.94 10 LEU B C 1
ATOM 2144 O O . LEU B 1 10 ? -11.977 21.188 5.727 1 98.94 10 LEU B O 1
ATOM 2148 N N . TYR B 1 11 ? -9.891 20.453 5.867 1 98.81 11 TYR B N 1
ATOM 2149 C CA . TYR B 1 11 ? -9.805 20.328 4.414 1 98.81 11 TYR B CA 1
ATOM 2150 C C . TYR B 1 11 ? -10.891 19.406 3.879 1 98.81 11 TYR B C 1
ATOM 2152 O O . TYR B 1 11 ? -11.391 19.609 2.768 1 98.81 11 TYR B O 1
ATOM 2160 N N . THR B 1 12 ? -11.25 18.391 4.648 1 98.81 12 THR B N 1
ATOM 2161 C CA . THR B 1 12 ? -12.32 17.484 4.273 1 98.81 12 THR B CA 1
ATOM 2162 C C . THR B 1 12 ? -13.617 18.234 4.016 1 98.81 12 THR B C 1
ATOM 2164 O O . THR B 1 12 ? -14.445 17.812 3.205 1 98.81 12 THR B O 1
ATOM 2167 N N . PHE B 1 13 ? -13.812 19.391 4.633 1 98.81 13 PHE B N 1
ATOM 2168 C CA . PHE B 1 13 ? -15.047 20.172 4.609 1 98.81 13 PHE B CA 1
ATOM 2169 C C . PHE B 1 13 ? -14.828 21.5 3.895 1 98.81 13 PHE B C 1
ATOM 2171 O O . PHE B 1 13 ? -15.516 22.469 4.172 1 98.81 13 PHE B O 1
ATOM 2178 N N . ARG B 1 14 ? -13.875 21.562 3.016 1 98.44 14 ARG B N 1
ATOM 2179 C CA . ARG B 1 14 ? -13.43 22.828 2.43 1 98.44 14 ARG B CA 1
ATOM 2180 C C . ARG B 1 14 ? -14.555 23.484 1.645 1 98.44 14 ARG B C 1
ATOM 2182 O O . ARG B 1 14 ? -14.641 24.719 1.589 1 98.44 14 ARG B O 1
ATOM 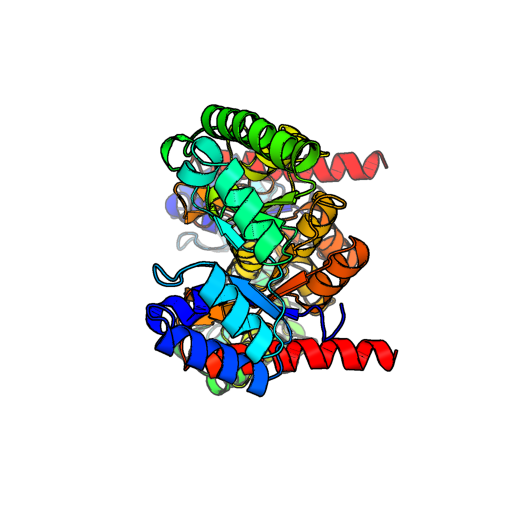2189 N N . GLU B 1 15 ? -15.453 22.734 1.073 1 98.06 15 GLU B N 1
ATOM 2190 C CA . GLU B 1 15 ? -16.547 23.312 0.304 1 98.06 15 GLU B CA 1
ATOM 2191 C C . GLU B 1 15 ? -17.578 23.984 1.219 1 98.06 15 GLU B C 1
ATOM 2193 O O . GLU B 1 15 ? -18.203 24.969 0.833 1 98.06 15 GLU B O 1
ATOM 2198 N N . GLN B 1 16 ? -17.641 23.516 2.441 1 98 16 GLN B N 1
ATOM 2199 C CA . GLN B 1 16 ? -18.609 24.016 3.393 1 98 16 GLN B CA 1
ATOM 2200 C C . GLN B 1 16 ? -18.047 25.188 4.195 1 98 16 GLN B C 1
ATOM 2202 O O . GLN B 1 16 ? -18.797 26.047 4.664 1 98 16 GLN B O 1
ATOM 2207 N N . ALA B 1 17 ? -16.75 25.25 4.316 1 98.56 17 ALA B N 1
ATOM 2208 C CA . ALA B 1 17 ? -16.156 26.109 5.336 1 98.56 17 ALA B CA 1
ATOM 2209 C C . ALA B 1 17 ? -15.531 27.344 4.707 1 98.56 17 ALA B C 1
ATOM 2211 O O . ALA B 1 17 ? -14.523 27.859 5.203 1 98.56 17 ALA B O 1
ATOM 2212 N N . GLN B 1 18 ? -16.156 27.891 3.633 1 98.31 18 GLN B N 1
ATOM 2213 C CA . GLN B 1 18 ? -15.547 29 2.904 1 98.31 18 GLN B CA 1
ATOM 2214 C C . GLN B 1 18 ? -16 30.344 3.465 1 98.31 18 GLN B C 1
ATOM 2216 O O . GLN B 1 18 ? -15.391 31.375 3.178 1 98.31 18 GLN B O 1
ATOM 2221 N N . THR B 1 19 ? -17.078 30.375 4.262 1 98.31 19 THR B N 1
ATOM 2222 C CA . THR B 1 19 ? -17.594 31.578 4.91 1 98.31 19 THR B CA 1
ATOM 2223 C C . THR B 1 19 ? -17.609 31.406 6.426 1 98.31 19 THR B C 1
ATOM 2225 O O . THR B 1 19 ? -17.469 30.297 6.934 1 98.31 19 THR B O 1
ATOM 2228 N N . LYS B 1 20 ? -17.75 32.531 7.051 1 97.81 20 LYS B N 1
ATOM 2229 C CA . LYS B 1 20 ? -17.844 32.5 8.508 1 97.81 20 LYS B CA 1
ATOM 2230 C C . LYS B 1 20 ? -19.016 31.625 8.961 1 97.81 20 LYS B C 1
ATOM 2232 O O . LYS B 1 20 ? -18.875 30.844 9.914 1 97.81 20 LYS B O 1
ATOM 2237 N N . GLU B 1 21 ? -20.109 31.75 8.289 1 98.12 21 GLU B N 1
ATOM 2238 C CA . GLU B 1 21 ? -21.312 30.969 8.625 1 98.12 21 GLU B CA 1
ATOM 2239 C C . GLU B 1 21 ? -21.094 29.5 8.336 1 98.12 21 GLU B C 1
ATOM 2241 O O . GLU B 1 21 ? -21.5 28.641 9.125 1 98.12 21 GLU B O 1
ATOM 2246 N N . GLY B 1 22 ? -20.5 29.219 7.152 1 98.75 22 GLY B N 1
ATOM 2247 C CA . GLY B 1 22 ? -20.203 27.844 6.801 1 98.75 22 GLY B CA 1
ATOM 2248 C C . GLY B 1 22 ? -19.266 27.172 7.781 1 98.75 22 GLY B C 1
ATOM 2249 O O . GLY B 1 22 ? -19.453 26 8.125 1 98.75 22 GLY B O 1
ATOM 2250 N N . LEU B 1 23 ? -18.25 27.922 8.195 1 98.81 23 LEU B N 1
ATOM 2251 C CA . LEU B 1 23 ? -17.328 27.375 9.188 1 98.81 23 LEU B CA 1
ATOM 2252 C C . LEU B 1 23 ? -18.047 27.125 10.508 1 98.81 23 LEU B C 1
ATOM 2254 O O . LEU B 1 23 ? -17.844 26.078 11.133 1 98.81 23 LEU B O 1
ATOM 2258 N N . ALA B 1 24 ? -18.844 28.094 10.945 1 98.75 24 ALA B N 1
ATOM 2259 C CA . ALA B 1 24 ? -19.594 27.938 12.18 1 98.75 24 ALA B CA 1
ATOM 2260 C C . ALA B 1 24 ? -20.453 26.672 12.148 1 98.75 24 ALA B C 1
ATOM 2262 O O . ALA B 1 24 ? -20.453 25.891 13.109 1 98.75 24 ALA B O 1
ATOM 2263 N N . ASP B 1 25 ? -21.156 26.469 11.07 1 98.81 25 ASP B N 1
ATOM 2264 C CA . ASP B 1 25 ? -22 25.281 10.906 1 98.81 25 ASP B CA 1
ATOM 2265 C C . ASP B 1 25 ? -21.172 24.016 10.906 1 98.81 25 ASP B C 1
ATOM 2267 O O . ASP B 1 25 ? -21.547 23.016 11.539 1 98.81 25 ASP B O 1
ATOM 2271 N N . THR B 1 26 ? -20.078 24 10.18 1 98.94 26 THR B N 1
ATOM 2272 C CA . THR B 1 26 ? -19.188 22.859 10.094 1 98.94 26 THR B CA 1
ATOM 2273 C C . THR B 1 26 ? -18.672 22.469 11.477 1 98.94 26 THR B C 1
ATOM 2275 O O . THR B 1 26 ? -18.75 21.297 11.867 1 98.94 26 THR B O 1
ATOM 2278 N N . LEU B 1 27 ? -18.172 23.438 12.227 1 98.94 27 LEU B N 1
ATOM 2279 C CA . LEU B 1 27 ? -17.625 23.172 13.555 1 98.94 27 LEU B CA 1
ATOM 2280 C C . LEU B 1 27 ? -18.719 22.641 14.484 1 98.94 27 LEU B C 1
ATOM 2282 O O . LEU B 1 27 ? -18.469 21.719 15.258 1 98.94 27 LEU B O 1
ATOM 2286 N N . SER B 1 28 ? -19.859 23.234 14.406 1 98.88 28 SER B N 1
ATOM 2287 C CA . SER B 1 28 ? -20.984 22.781 15.227 1 98.88 28 SER B CA 1
ATOM 2288 C C . SER B 1 28 ? -21.328 21.328 14.938 1 98.88 28 SER B C 1
ATOM 2290 O O . SER B 1 28 ? -21.516 20.531 15.867 1 98.88 28 SER B O 1
ATOM 2292 N N . ARG B 1 29 ? -21.406 20.969 13.703 1 98.88 29 ARG B N 1
ATOM 2293 C CA . ARG B 1 29 ? -21.766 19.609 13.305 1 98.88 29 ARG B CA 1
ATOM 2294 C C . ARG B 1 29 ? -20.688 18.625 13.734 1 98.88 29 ARG B C 1
ATOM 2296 O O . ARG B 1 29 ? -20.984 17.516 14.172 1 98.88 29 ARG B O 1
ATOM 2303 N N . LEU B 1 30 ? -19.453 19 13.57 1 98.94 30 LEU B N 1
ATOM 2304 C CA . LEU B 1 30 ? -18.344 18.125 13.977 1 98.94 30 LEU B CA 1
ATOM 2305 C C . LEU B 1 30 ? -18.391 17.875 15.477 1 98.94 30 LEU B C 1
ATOM 2307 O O . LEU B 1 30 ? -18.156 16.75 15.93 1 98.94 30 LEU B O 1
ATOM 2311 N N . LYS B 1 31 ? -18.656 18.938 16.25 1 98.88 31 LYS B N 1
ATOM 2312 C CA . LYS B 1 31 ? -18.797 18.75 17.688 1 98.88 31 LYS B CA 1
ATOM 2313 C C . LYS B 1 31 ? -19.953 17.812 18.016 1 98.88 31 LYS B C 1
ATOM 2315 O O . LYS B 1 31 ? -19.828 16.953 18.875 1 98.88 31 LYS B O 1
ATOM 2320 N N . GLN B 1 32 ? -21.062 17.969 17.344 1 98.75 32 GLN B N 1
ATOM 2321 C CA . GLN B 1 32 ? -22.234 17.109 17.547 1 98.75 32 GLN B CA 1
ATOM 2322 C C . GLN B 1 32 ? -21.906 15.656 17.234 1 98.75 32 GLN B C 1
ATOM 2324 O O . GLN B 1 32 ? -22.391 14.742 17.906 1 98.75 32 GLN B O 1
ATOM 2329 N N . ILE B 1 33 ? -21.125 15.469 16.25 1 98.69 33 ILE B N 1
ATOM 2330 C CA . ILE B 1 33 ? -20.688 14.125 15.859 1 98.69 33 ILE B CA 1
ATOM 2331 C C . ILE B 1 33 ? -19.844 13.523 16.984 1 98.69 33 ILE B C 1
ATOM 2333 O O . ILE B 1 33 ? -19.859 12.312 17.203 1 98.69 33 ILE B O 1
ATOM 2337 N N . GLY B 1 34 ? -19.016 14.367 17.609 1 98.69 34 GLY B N 1
ATOM 2338 C CA . GLY B 1 34 ? -18.281 13.867 18.766 1 98.69 34 GLY B CA 1
ATOM 2339 C C . GLY B 1 34 ? -16.812 14.234 18.734 1 98.69 34 GLY B C 1
ATOM 2340 O O . GLY B 1 34 ? -16.047 13.836 19.625 1 98.69 34 GLY B O 1
ATOM 2341 N N . TYR B 1 35 ? -16.422 15.031 17.734 1 98.81 35 TYR B N 1
ATOM 2342 C CA . TYR B 1 35 ? -15.023 15.453 17.688 1 98.81 35 TYR B CA 1
ATOM 2343 C C . TYR B 1 35 ? -14.75 16.5 18.766 1 98.81 35 TYR B C 1
ATOM 2345 O O . TYR B 1 35 ? -15.594 17.344 19.047 1 98.81 35 TYR B O 1
ATOM 2353 N N . ASP B 1 36 ? -13.5 16.484 19.281 1 98.44 36 ASP B N 1
ATOM 2354 C CA . ASP B 1 36 ? -13.109 17.453 20.297 1 98.44 36 ASP B CA 1
ATOM 2355 C C . ASP B 1 36 ? -12.016 18.391 19.781 1 98.44 36 ASP B C 1
ATOM 2357 O O . ASP B 1 36 ? -11.594 19.312 20.484 1 98.44 36 ASP B O 1
ATOM 2361 N N . ALA B 1 37 ? -11.625 18.172 18.562 1 98.88 37 ALA B N 1
ATOM 2362 C CA . ALA B 1 37 ? -10.562 18.984 17.984 1 98.88 37 ALA B CA 1
ATOM 2363 C C . ALA B 1 37 ? -10.664 19 16.453 1 98.88 37 ALA B C 1
ATOM 2365 O O . ALA B 1 37 ? -11.305 18.141 15.859 1 98.88 37 ALA B O 1
ATOM 2366 N N . VAL B 1 38 ? -10.062 20.031 15.867 1 98.94 38 VAL B N 1
ATOM 2367 C CA . VAL B 1 38 ? -9.977 20.156 14.414 1 98.94 38 VAL B CA 1
ATOM 2368 C C . VAL B 1 38 ? -8.578 20.625 14.016 1 98.94 38 VAL B C 1
ATOM 2370 O O . VAL B 1 38 ? -7.867 21.234 14.82 1 98.94 38 VAL B O 1
ATOM 2373 N N . GLN B 1 39 ? -8.18 20.25 12.883 1 98.94 39 GLN B N 1
ATOM 2374 C CA . GLN B 1 39 ? -7.07 20.906 12.203 1 98.94 39 GLN B CA 1
ATOM 2375 C C . GLN B 1 39 ? -7.57 21.922 11.188 1 98.94 39 GLN B C 1
ATOM 2377 O O . GLN B 1 39 ? -8.367 21.594 10.305 1 98.94 39 GLN B O 1
ATOM 2382 N N . VAL B 1 40 ? -7.078 23.109 11.32 1 98.88 40 VAL B N 1
ATOM 2383 C CA . VAL B 1 40 ? -7.547 24.172 10.445 1 98.88 40 VAL B CA 1
ATOM 2384 C C . VAL B 1 4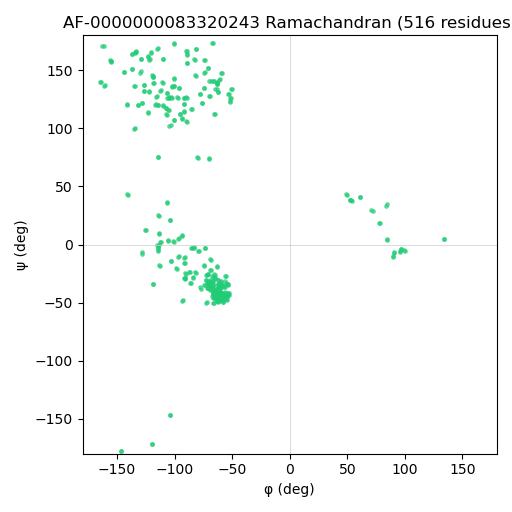0 ? -6.746 24.156 9.141 1 98.88 40 VAL B C 1
ATOM 2386 O O . VAL B 1 40 ? -5.531 24.344 9.148 1 98.88 40 VAL B O 1
ATOM 2389 N N . SER B 1 41 ? -7.367 23.906 8.055 1 98.38 41 SER B N 1
ATOM 2390 C CA . SER B 1 41 ? -6.844 23.859 6.691 1 98.38 41 SER B CA 1
ATOM 2391 C C . SER B 1 41 ? -7.957 24 5.66 1 98.38 41 SER B C 1
ATOM 2393 O O . SER B 1 41 ? -9.047 23.438 5.844 1 98.38 41 SER B O 1
ATOM 2395 N N . GLY B 1 42 ? -7.75 24.766 4.645 1 97.88 42 GLY B N 1
ATOM 2396 C CA . GLY B 1 42 ? -8.648 24.812 3.5 1 97.88 42 GLY B CA 1
ATOM 2397 C C . GLY B 1 42 ? -9.906 25.609 3.75 1 97.88 42 GLY B C 1
ATOM 2398 O O . GLY B 1 42 ? -10.914 25.422 3.068 1 97.88 42 GLY B O 1
ATOM 2399 N N . ILE B 1 43 ? -9.969 26.484 4.754 1 98.44 43 ILE B N 1
ATOM 2400 C CA . ILE B 1 43 ? -11.141 27.312 5.031 1 98.44 43 ILE B CA 1
ATOM 2401 C C . ILE B 1 43 ? -11.047 28.625 4.254 1 98.44 43 ILE B C 1
ATOM 2403 O O . ILE B 1 43 ? -9.984 28.953 3.713 1 98.44 43 ILE B O 1
ATOM 2407 N N . GLY B 1 44 ? -12.141 29.375 4.168 1 98 44 GLY B N 1
ATOM 2408 C CA . GLY B 1 44 ? -12.141 30.672 3.525 1 98 44 GLY B CA 1
ATOM 2409 C C . GLY B 1 44 ? -11.32 31.719 4.266 1 98 44 GLY B C 1
ATOM 2410 O O . GLY B 1 44 ? -10.727 31.406 5.305 1 98 44 GLY B O 1
ATOM 2411 N N . PRO B 1 45 ? -11.172 32.875 3.645 1 97.44 45 PRO B N 1
ATOM 2412 C CA . PRO B 1 45 ? -10.422 33.969 4.273 1 97.44 45 PRO B CA 1
ATOM 2413 C C . PRO B 1 45 ? -11.156 34.594 5.473 1 97.44 45 PRO B C 1
ATOM 2415 O O . PRO B 1 45 ? -11.609 35.719 5.41 1 97.44 45 PRO B O 1
ATOM 2418 N N . ILE B 1 46 ? -11.164 33.875 6.527 1 98.12 46 ILE B N 1
ATOM 2419 C CA . ILE B 1 46 ? -11.859 34.25 7.754 1 98.12 46 ILE B CA 1
ATOM 2420 C C . ILE B 1 46 ? -10.852 34.781 8.773 1 98.12 46 ILE B C 1
ATOM 2422 O O . ILE B 1 46 ? -9.773 34.219 8.945 1 98.12 46 ILE B O 1
ATOM 2426 N N . ASP B 1 47 ? -11.172 35.875 9.43 1 97.94 47 ASP B N 1
ATOM 2427 C CA . ASP B 1 47 ? -10.328 36.469 10.461 1 97.94 47 ASP B CA 1
ATOM 2428 C C . ASP B 1 47 ? -9.953 35.438 11.523 1 97.94 47 ASP B C 1
ATOM 2430 O O . ASP B 1 47 ? -10.82 34.75 12.078 1 97.94 47 ASP B O 1
ATOM 2434 N N . PRO B 1 48 ? -8.648 35.344 11.828 1 98.38 48 PRO B N 1
ATOM 2435 C CA . PRO B 1 48 ? -8.203 34.344 12.82 1 98.38 48 PRO B CA 1
ATOM 2436 C C . PRO B 1 48 ? -8.914 34.531 14.164 1 98.38 48 PRO B C 1
ATOM 2438 O O . PRO B 1 48 ? -9.156 33.531 14.859 1 98.38 48 PRO B O 1
ATOM 2441 N N . HIS B 1 49 ? -9.18 35.719 14.562 1 98.69 49 HIS B N 1
ATOM 2442 C CA . HIS B 1 49 ? -9.898 35.938 15.812 1 98.69 49 HIS B CA 1
ATOM 2443 C C . HIS B 1 49 ? -11.273 35.281 15.773 1 98.69 49 HIS B C 1
ATOM 2445 O O . HIS B 1 49 ? -11.727 34.719 16.766 1 98.69 49 HIS B O 1
ATOM 2451 N N . ARG B 1 50 ? -11.914 35.438 14.625 1 98.56 50 ARG B N 1
ATOM 2452 C CA . ARG B 1 50 ? -13.234 34.844 14.461 1 98.56 50 ARG B CA 1
ATOM 2453 C C . ARG B 1 50 ? -13.133 33.312 14.469 1 98.56 50 ARG B C 1
ATOM 2455 O O . ARG B 1 50 ? -13.992 32.625 15.047 1 98.56 50 ARG B O 1
ATOM 2462 N N . VAL B 1 51 ? -12.172 32.781 13.812 1 98.88 51 VAL B N 1
ATOM 2463 C CA . VAL B 1 51 ? -11.953 31.328 13.82 1 98.88 51 VAL B CA 1
ATOM 2464 C C . VAL B 1 51 ? -11.805 30.828 15.25 1 98.88 51 VAL B C 1
ATOM 2466 O O . VAL B 1 51 ? -12.43 29.844 15.641 1 98.88 51 VAL B O 1
ATOM 2469 N N . LYS B 1 52 ? -10.977 31.531 16.062 1 98.75 52 LYS B N 1
ATOM 2470 C CA . LYS B 1 52 ? -10.781 31.172 17.469 1 98.75 52 LYS B CA 1
ATOM 2471 C C . LYS B 1 52 ? -12.102 31.219 18.234 1 98.75 52 LYS B C 1
ATOM 2473 O O . LYS B 1 52 ? -12.414 30.312 18.984 1 98.75 52 LYS B O 1
ATOM 2478 N N . GLU B 1 53 ? -12.82 32.25 18.016 1 98.69 53 GLU B N 1
ATOM 2479 C CA . GLU B 1 53 ? -14.102 32.406 18.688 1 98.69 53 GLU B CA 1
ATOM 2480 C C . GLU B 1 53 ? -15.047 31.266 18.375 1 98.69 53 GLU B C 1
ATOM 2482 O O . GLU B 1 53 ? -15.695 30.719 19.281 1 98.69 53 GLU B O 1
ATOM 2487 N N . LEU B 1 54 ? -15.133 30.953 17.125 1 98.75 54 LEU B N 1
ATOM 2488 C CA . LEU B 1 54 ? -16.016 29.859 16.688 1 98.75 54 LEU B CA 1
ATOM 2489 C C . LEU B 1 54 ? -15.562 28.531 17.281 1 98.75 54 LEU B C 1
ATOM 2491 O O . LEU B 1 54 ? -16.391 27.719 17.703 1 98.75 54 LEU B O 1
ATOM 2495 N N . ALA B 1 55 ? -14.25 28.266 17.281 1 98.81 55 ALA B N 1
ATOM 2496 C CA . ALA B 1 55 ? -13.727 27.047 17.875 1 98.81 55 ALA B CA 1
ATOM 2497 C C . ALA B 1 55 ? -14.086 26.953 19.359 1 98.81 55 ALA B C 1
ATOM 2499 O O . ALA B 1 55 ? -14.562 25.922 19.828 1 98.81 55 ALA B O 1
ATOM 2500 N N . VAL B 1 56 ? -13.891 28.047 20.125 1 98.5 56 VAL B N 1
ATOM 2501 C CA . VAL B 1 56 ? -14.172 28.094 21.547 1 98.5 56 VAL B CA 1
ATOM 2502 C C . VAL B 1 56 ? -15.664 27.891 21.781 1 98.5 56 VAL B C 1
ATOM 2504 O O . VAL B 1 56 ? -16.062 27.109 22.656 1 98.5 56 VAL B O 1
ATOM 2507 N N . GLN B 1 57 ? -16.453 28.547 21 1 98.38 57 GLN B N 1
ATOM 2508 C CA . GLN B 1 57 ? -17.906 28.469 21.125 1 98.38 57 GLN B CA 1
ATOM 2509 C C . GLN B 1 57 ? -18.391 27.031 20.938 1 98.38 57 GLN B C 1
ATOM 2511 O O . GLN B 1 57 ? -19.359 26.609 21.562 1 98.38 57 GLN B O 1
ATOM 2516 N N . ASN B 1 58 ? -17.734 26.312 20.109 1 98.38 58 ASN B N 1
ATOM 2517 C CA . ASN B 1 58 ? -18.141 24.938 19.828 1 98.38 58 ASN B CA 1
ATOM 2518 C C . ASN B 1 58 ? -17.328 23.938 20.656 1 98.38 58 ASN B C 1
ATOM 2520 O O . ASN B 1 58 ? -17.406 22.734 20.422 1 98.38 58 ASN B O 1
ATOM 2524 N N . GLU B 1 59 ? -16.453 24.422 21.562 1 98.38 59 GLU B N 1
ATOM 2525 C CA . GLU B 1 59 ? -15.656 23.578 22.453 1 98.38 59 GLU B CA 1
ATOM 2526 C C . GLU B 1 59 ? -14.742 22.656 21.656 1 98.38 59 GLU B C 1
ATOM 2528 O O . GLU B 1 59 ? -14.656 21.469 21.938 1 98.38 59 GLU B O 1
ATOM 2533 N N . LEU B 1 60 ? -14.18 23.234 20.625 1 98.81 60 LEU B N 1
ATOM 2534 C CA . LEU B 1 60 ? -13.219 22.5 19.812 1 98.81 60 LEU B CA 1
ATOM 2535 C C . LEU B 1 60 ? -11.82 23.078 19.969 1 98.81 60 LEU B C 1
ATOM 2537 O O . LEU B 1 60 ? -11.641 24.297 19.938 1 98.81 60 LEU B O 1
ATOM 2541 N N . LYS B 1 61 ? -10.875 22.234 20.172 1 98.81 61 LYS B N 1
ATOM 2542 C CA . LYS B 1 61 ? -9.477 22.641 20.125 1 98.81 61 LYS B CA 1
ATOM 2543 C C . LYS B 1 61 ? -8.969 22.688 18.688 1 98.81 61 LYS B C 1
ATOM 2545 O O . LYS B 1 61 ? -9.398 21.906 17.844 1 98.81 61 LYS B O 1
ATOM 2550 N N . ILE B 1 62 ? -8.109 23.578 18.391 1 98.94 62 ILE B N 1
ATOM 2551 C CA . ILE B 1 62 ? -7.359 23.594 17.141 1 98.94 62 ILE B CA 1
ATOM 2552 C C . ILE B 1 62 ? -6.02 22.891 17.328 1 98.94 62 ILE B C 1
ATOM 2554 O O . ILE B 1 62 ? -5.117 23.438 17.984 1 98.94 62 ILE B O 1
ATOM 2558 N N . CYS B 1 63 ? -5.859 21.719 16.766 1 98.81 63 CYS B N 1
ATOM 2559 C CA . CYS B 1 63 ? -4.734 20.875 17.141 1 98.81 63 CYS B CA 1
ATOM 2560 C C . CYS B 1 63 ? -3.535 21.125 16.234 1 98.81 63 CYS B C 1
ATOM 2562 O O . CYS B 1 63 ? -2.391 20.891 16.641 1 98.81 63 CYS B O 1
ATOM 2564 N N . ALA B 1 64 ? -3.762 21.516 15.023 1 98.94 64 ALA B N 1
ATOM 2565 C CA . ALA B 1 64 ? -2.746 21.766 14.008 1 98.94 64 ALA B CA 1
ATOM 2566 C C . ALA B 1 64 ? -3.305 22.625 12.875 1 98.94 64 ALA B C 1
ATOM 2568 O O . ALA B 1 64 ? -4.5 22.922 12.844 1 98.94 64 ALA B O 1
ATOM 2569 N N . THR B 1 65 ? -2.441 23.078 11.977 1 98.88 65 THR B N 1
ATOM 2570 C CA . THR B 1 65 ? -2.85 23.828 10.789 1 98.88 65 THR B CA 1
ATOM 2571 C C . THR B 1 65 ? -2.078 23.344 9.562 1 98.88 65 THR B C 1
ATOM 2573 O O . THR B 1 65 ? -1.141 22.547 9.68 1 98.88 65 THR B O 1
ATOM 2576 N N . HIS B 1 66 ? -2.52 23.656 8.422 1 98.88 66 HIS B N 1
ATOM 2577 C CA . HIS B 1 66 ? -1.7 23.766 7.219 1 98.88 66 HIS B CA 1
ATOM 2578 C C . HIS B 1 66 ? -1.571 25.219 6.766 1 98.88 66 HIS B C 1
ATOM 2580 O O . HIS B 1 66 ? -2.576 25.875 6.484 1 98.88 66 HIS B O 1
ATOM 2586 N N . ILE B 1 67 ? -0.359 25.656 6.758 1 98.5 67 ILE B N 1
ATOM 2587 C CA . ILE B 1 67 ? -0.038 27.031 6.41 1 98.5 67 ILE B CA 1
ATOM 2588 C C . ILE B 1 67 ? 0.672 27.078 5.062 1 98.5 67 ILE B C 1
ATOM 2590 O O . ILE B 1 67 ? 1.543 26.25 4.785 1 98.5 67 ILE B O 1
ATOM 2594 N N . ALA B 1 68 ? 0.315 28.062 4.234 1 98.06 68 ALA B N 1
ATOM 2595 C CA . ALA B 1 68 ? 0.991 28.25 2.951 1 98.06 68 ALA B CA 1
ATOM 2596 C C . ALA B 1 68 ? 2.477 28.531 3.148 1 98.06 68 ALA B C 1
ATOM 2598 O O . ALA B 1 68 ? 2.859 29.266 4.07 1 98.06 68 ALA B O 1
ATOM 2599 N N . TYR B 1 69 ? 3.223 27.969 2.25 1 98.56 69 TYR B N 1
ATOM 2600 C CA . TYR B 1 69 ? 4.672 28.078 2.389 1 98.56 69 TYR B CA 1
ATOM 2601 C C . TYR B 1 69 ? 5.117 29.531 2.338 1 98.56 69 TYR B C 1
ATOM 2603 O O . TYR B 1 69 ? 6.051 29.922 3.037 1 98.56 69 TYR B O 1
ATOM 2611 N N . ASP B 1 70 ? 4.5 30.359 1.522 1 98.06 70 ASP B N 1
ATOM 2612 C CA . ASP B 1 70 ? 4.871 31.766 1.4 1 98.06 70 ASP B CA 1
ATOM 2613 C C . ASP B 1 70 ? 4.672 32.5 2.723 1 98.06 70 ASP B C 1
ATOM 2615 O O . ASP B 1 70 ? 5.426 33.438 3.049 1 98.06 70 ASP B O 1
ATOM 2619 N N . ARG B 1 71 ? 3.66 32.125 3.508 1 98.31 71 ARG B N 1
ATOM 2620 C CA . ARG B 1 71 ? 3.463 32.719 4.816 1 98.31 71 ARG B CA 1
ATOM 2621 C C . ARG B 1 71 ? 4.559 32.312 5.789 1 98.31 71 ARG B C 1
ATOM 2623 O O . ARG B 1 71 ? 4.984 33.094 6.633 1 98.31 71 ARG B O 1
ATOM 2630 N N . LEU B 1 72 ? 5.012 31.078 5.652 1 98.75 72 LEU B N 1
ATOM 2631 C CA . LEU B 1 72 ? 6.078 30.578 6.512 1 98.75 72 LEU B CA 1
ATOM 2632 C C . LEU B 1 72 ? 7.395 31.297 6.223 1 98.75 72 LEU B C 1
ATOM 2634 O O . LEU B 1 72 ? 8.203 31.5 7.129 1 98.75 72 LEU B O 1
ATOM 2638 N N . THR B 1 73 ? 7.594 31.672 4.953 1 98.25 73 THR B N 1
ATOM 2639 C CA . THR B 1 73 ? 8.844 32.312 4.566 1 98.25 73 THR B CA 1
ATOM 2640 C C . THR B 1 73 ? 8.781 33.812 4.801 1 98.25 73 THR B C 1
ATOM 2642 O O . THR B 1 73 ? 9.758 34.438 5.238 1 98.25 73 THR B O 1
ATOM 2645 N N . ASP B 1 74 ? 7.547 34.438 4.621 1 97.81 74 ASP B N 1
ATOM 2646 C CA . ASP B 1 74 ? 7.5 35.875 4.492 1 97.81 74 ASP B CA 1
ATOM 2647 C C . ASP B 1 74 ? 6.789 36.531 5.688 1 97.81 74 ASP B C 1
ATOM 2649 O O . ASP B 1 74 ? 6.898 37.719 5.914 1 97.81 74 ASP B O 1
ATOM 2653 N N . ASP B 1 75 ? 6.078 35.75 6.391 1 97.62 75 ASP B N 1
ATOM 2654 C CA . ASP B 1 75 ? 5.219 36.312 7.43 1 97.62 75 ASP B CA 1
ATOM 2655 C C . ASP B 1 75 ? 5.223 35.406 8.68 1 97.62 75 ASP B C 1
ATOM 2657 O O . ASP B 1 75 ? 4.168 35.125 9.25 1 97.62 75 ASP B O 1
ATOM 2661 N N . LEU B 1 76 ? 6.402 34.938 9.062 1 98.44 76 LEU B N 1
ATOM 2662 C CA . LEU B 1 76 ? 6.52 33.938 10.117 1 98.44 76 LEU B CA 1
ATOM 2663 C C . LEU B 1 76 ? 5.973 34.469 11.438 1 98.44 76 LEU B C 1
ATOM 2665 O O . LEU B 1 76 ? 5.328 33.719 12.188 1 98.44 76 LEU B O 1
ATOM 2669 N N . GLN B 1 77 ? 6.215 35.719 11.758 1 98.31 77 GLN B N 1
ATOM 2670 C CA . GLN B 1 77 ? 5.727 36.312 12.992 1 98.31 77 GLN B CA 1
ATOM 2671 C C . GLN B 1 77 ? 4.199 36.281 13.047 1 98.31 77 GLN B C 1
ATOM 2673 O O . GLN B 1 77 ? 3.619 35.969 14.086 1 98.31 77 GLN B O 1
ATOM 2678 N N . ALA B 1 78 ? 3.574 36.656 11.938 1 98.5 78 ALA B N 1
ATOM 2679 C CA . ALA B 1 78 ? 2.115 36.656 11.883 1 98.5 78 ALA B CA 1
ATOM 2680 C C . ALA B 1 78 ? 1.575 35.219 12.07 1 98.5 78 ALA B C 1
ATOM 2682 O O . ALA B 1 78 ? 0.547 35.031 12.727 1 98.5 78 ALA B O 1
ATOM 2683 N N . VAL B 1 79 ? 2.236 34.281 11.445 1 98.81 79 VAL B N 1
ATOM 2684 C CA . VAL B 1 79 ? 1.86 32.875 11.602 1 98.81 79 VAL B CA 1
ATOM 2685 C C . VAL B 1 79 ? 1.963 32.469 13.07 1 98.81 79 VAL B C 1
ATOM 2687 O O . VAL B 1 79 ? 1.053 31.844 13.617 1 98.81 79 VAL B O 1
ATOM 2690 N N . ALA B 1 80 ? 3.039 32.844 13.719 1 98.75 80 ALA B N 1
ATOM 2691 C CA . ALA B 1 80 ? 3.258 32.531 15.125 1 98.75 80 ALA B CA 1
ATOM 2692 C C . ALA B 1 80 ? 2.186 33.156 16.016 1 98.75 80 ALA B C 1
ATOM 2694 O O . ALA B 1 80 ? 1.656 32.5 16.906 1 98.75 80 ALA B O 1
ATOM 2695 N N . GLU B 1 81 ? 1.864 34.406 15.766 1 98.56 81 GLU B N 1
ATOM 2696 C CA . GLU B 1 81 ? 0.839 35.125 16.531 1 98.56 81 GLU B CA 1
ATOM 2697 C C . GLU B 1 81 ? -0.524 34.438 16.375 1 98.56 81 GLU B C 1
ATOM 2699 O O . GLU B 1 81 ? -1.28 34.312 17.344 1 98.56 81 GLU B O 1
ATOM 2704 N N . GLN B 1 82 ? -0.819 34.094 15.133 1 98.69 82 GLN B N 1
ATOM 2705 C CA . GLN B 1 82 ? -2.055 33.375 14.852 1 98.69 82 GLN B CA 1
ATOM 2706 C C . GLN B 1 82 ? -2.121 32.062 15.625 1 98.69 82 GLN B C 1
ATOM 2708 O O . GLN B 1 82 ? -3.166 31.703 16.172 1 98.69 82 GLN B O 1
ATOM 2713 N N . HIS B 1 83 ? -1.042 31.312 15.672 1 98.88 83 HIS B N 1
ATOM 2714 C CA . HIS B 1 83 ? -0.998 30.047 16.375 1 98.88 83 HIS B CA 1
ATOM 2715 C C . HIS B 1 83 ? -1.07 30.234 17.875 1 98.88 83 HIS B C 1
ATOM 2717 O O . HIS B 1 83 ? -1.666 29.422 18.594 1 98.88 83 HIS B O 1
ATOM 2723 N N . LYS B 1 84 ? -0.484 31.281 18.422 1 98.56 84 LYS B N 1
ATOM 2724 C CA . LYS B 1 84 ? -0.644 31.609 19.828 1 98.56 84 LYS B CA 1
ATOM 2725 C C . LYS B 1 84 ? -2.102 31.938 20.156 1 98.56 84 LYS B C 1
ATOM 2727 O O . LYS B 1 84 ? -2.641 31.438 21.141 1 98.56 84 LYS B O 1
ATOM 2732 N N . LEU B 1 85 ? -2.66 32.781 19.266 1 98.69 85 LEU B N 1
ATOM 2733 C CA . LEU B 1 85 ? -4.074 33.094 19.422 1 98.69 85 LEU B CA 1
ATOM 2734 C C . LEU B 1 85 ? -4.922 31.844 19.484 1 98.69 85 LEU B C 1
ATOM 2736 O O . LEU B 1 85 ? -5.852 31.734 20.281 1 98.69 85 LEU B O 1
ATOM 2740 N N . TRP B 1 86 ? -4.621 30.844 18.641 1 98.81 86 TRP B N 1
ATOM 2741 C CA . TRP B 1 86 ? -5.406 29.625 18.469 1 98.81 86 TRP B CA 1
ATOM 2742 C C . TRP B 1 86 ? -5.023 28.562 19.5 1 98.81 86 TRP B C 1
ATOM 2744 O O . TRP B 1 86 ? -5.641 27.5 19.562 1 98.81 86 TRP B O 1
ATOM 2754 N N . ASP B 1 87 ? -4.008 28.844 20.375 1 98.62 87 ASP B N 1
ATOM 2755 C CA . ASP B 1 87 ? -3.459 27.859 21.297 1 98.62 87 ASP B CA 1
ATOM 2756 C C . ASP B 1 87 ? -3.105 26.562 20.562 1 98.62 87 ASP B C 1
ATOM 2758 O O . ASP B 1 87 ? -3.502 25.484 20.984 1 98.62 87 ASP B O 1
ATOM 2762 N N . CYS B 1 88 ? -2.514 26.734 19.422 1 98.81 88 CYS B N 1
ATOM 2763 C CA . CYS B 1 88 ? -2.141 25.641 18.531 1 98.81 88 CYS B CA 1
ATOM 2764 C C . CYS B 1 88 ? -0.625 25.531 18.406 1 98.81 88 CYS B C 1
ATOM 2766 O O . CYS B 1 88 ? 0.034 26.438 17.922 1 98.81 88 CYS B O 1
ATOM 2768 N N . ALA B 1 89 ? -0.098 24.406 18.781 1 98.75 89 ALA B N 1
ATOM 2769 C CA . ALA B 1 89 ? 1.353 24.25 18.844 1 98.75 89 ALA B CA 1
ATOM 2770 C C . ALA B 1 89 ? 1.933 23.828 17.5 1 98.75 89 ALA B C 1
ATOM 2772 O O . ALA B 1 89 ? 3.127 24 17.25 1 98.75 89 ALA B O 1
ATOM 2773 N N . TYR B 1 90 ? 1.17 23.219 16.625 1 98.94 90 TYR B N 1
ATOM 2774 C CA . TYR B 1 90 ? 1.715 22.562 15.438 1 98.94 90 TYR B CA 1
ATOM 2775 C C . TYR B 1 90 ? 1.41 23.359 14.18 1 98.94 90 TYR B C 1
ATOM 2777 O O . TYR B 1 90 ? 0.245 23.547 13.82 1 98.94 90 TYR B O 1
ATOM 2785 N N . VAL B 1 91 ? 2.449 23.797 13.547 1 98.94 91 VAL B N 1
ATOM 2786 C CA . VAL B 1 91 ? 2.4 24.547 12.297 1 98.94 91 VAL B CA 1
ATOM 2787 C C . VAL B 1 91 ? 2.711 23.625 11.125 1 98.94 91 VAL B C 1
ATOM 2789 O O . VAL B 1 91 ? 3.871 23.281 10.883 1 98.94 91 VAL B O 1
ATOM 2792 N N . GLY B 1 92 ? 1.675 23.312 10.375 1 98.88 92 GLY B N 1
ATOM 2793 C CA . GLY B 1 92 ? 1.849 22.328 9.336 1 98.88 92 GLY B CA 1
ATOM 2794 C C . GLY B 1 92 ? 2.018 22.922 7.953 1 98.88 92 GLY B C 1
ATOM 2795 O O . GLY B 1 92 ? 1.382 23.922 7.625 1 98.88 92 GLY B O 1
ATOM 2796 N N . LEU B 1 93 ? 2.84 22.312 7.164 1 98.88 93 LEU B N 1
ATOM 2797 C CA . LEU B 1 93 ? 2.9 22.547 5.727 1 98.88 93 LEU B CA 1
ATOM 2798 C C . LEU B 1 93 ? 2.291 21.375 4.961 1 98.88 93 LEU B C 1
ATOM 2800 O O . LEU B 1 93 ? 2.744 20.234 5.098 1 98.88 93 LEU B O 1
ATOM 2804 N N . GLY B 1 94 ? 1.359 21.703 4.129 1 98.62 94 GLY B N 1
ATOM 2805 C CA . GLY B 1 94 ? 0.527 20.672 3.535 1 98.62 94 GLY B CA 1
ATOM 2806 C C . GLY B 1 94 ? 1.175 20 2.342 1 98.62 94 GLY B C 1
ATOM 2807 O O . GLY B 1 94 ? 0.829 18.859 1.999 1 98.62 94 GLY B O 1
ATOM 2808 N N . MET B 1 95 ? 2.109 20.703 1.705 1 98.12 95 MET B N 1
ATOM 2809 C CA . MET B 1 95 ? 2.756 20.156 0.512 1 98.12 95 MET B CA 1
ATOM 2810 C C . MET B 1 95 ? 4.02 20.953 0.176 1 98.12 95 MET B C 1
ATOM 2812 O O . MET B 1 95 ? 4.039 22.172 0.29 1 98.12 95 MET B O 1
ATOM 2816 N N . VAL B 1 96 ? 4.965 20.25 -0.196 1 98.56 96 VAL B N 1
ATOM 2817 C CA . VAL B 1 96 ? 6.211 20.891 -0.617 1 98.56 96 VAL B CA 1
ATOM 2818 C C . VAL B 1 96 ? 5.957 21.75 -1.853 1 98.56 96 VAL B C 1
ATOM 2820 O O . VAL B 1 96 ? 5.211 21.359 -2.75 1 98.56 96 VAL B O 1
ATOM 2823 N N . PRO B 1 97 ? 6.547 22.953 -1.915 1 98.38 97 PRO B N 1
ATOM 2824 C CA . PRO B 1 97 ? 6.406 23.766 -3.123 1 98.38 97 PRO B CA 1
ATOM 2825 C C . PRO B 1 97 ? 6.938 23.078 -4.371 1 98.38 97 PRO B C 1
ATOM 2827 O O . PRO B 1 97 ? 7.953 22.375 -4.305 1 98.38 97 PRO B O 1
ATOM 2830 N N . ASP B 1 98 ? 6.355 23.328 -5.516 1 97.5 98 ASP B N 1
ATOM 2831 C CA . ASP B 1 98 ? 6.664 22.672 -6.785 1 97.5 98 ASP B CA 1
ATOM 2832 C C . ASP B 1 98 ? 8.133 22.859 -7.156 1 97.5 98 ASP B C 1
ATOM 2834 O O . ASP B 1 98 ? 8.758 21.938 -7.695 1 97.5 98 ASP B O 1
ATOM 2838 N N . ARG B 1 99 ? 8.672 24 -6.848 1 97.56 99 ARG B N 1
ATOM 2839 C CA . ARG B 1 99 ? 10.016 24.359 -7.285 1 97.56 99 ARG B CA 1
ATOM 2840 C C . ARG B 1 99 ? 11.055 23.406 -6.68 1 97.56 99 ARG B C 1
ATOM 2842 O O . ARG B 1 99 ? 12.18 23.312 -7.176 1 97.56 99 ARG B O 1
ATOM 2849 N N . TYR B 1 100 ? 10.703 22.719 -5.613 1 98.25 100 TYR B N 1
ATOM 2850 C CA . TYR B 1 100 ? 11.664 21.844 -4.953 1 98.25 100 TYR B CA 1
ATOM 2851 C C . TYR B 1 100 ? 11.5 20.406 -5.422 1 98.25 100 TYR B C 1
ATOM 2853 O O . TYR B 1 100 ? 12.344 19.547 -5.129 1 98.25 100 TYR B O 1
ATOM 2861 N N . ARG B 1 101 ? 10.516 20.062 -6.121 1 97.31 101 ARG B N 1
ATOM 2862 C CA . ARG B 1 101 ? 10.172 18.688 -6.473 1 97.31 101 ARG B CA 1
ATOM 2863 C C . ARG B 1 101 ? 10.969 18.219 -7.688 1 97.31 101 ARG B C 1
ATOM 2865 O O . ARG B 1 101 ? 11.539 19.047 -8.414 1 97.31 101 ARG B O 1
ATOM 2872 N N . GLY B 1 102 ? 11.125 16.969 -7.922 1 95.38 102 GLY B N 1
ATOM 2873 C CA . GLY B 1 102 ? 11.617 16.391 -9.164 1 95.38 102 GLY B CA 1
ATOM 2874 C C . GLY B 1 102 ? 13.086 16 -9.094 1 95.38 102 GLY B C 1
ATOM 2875 O O . GLY B 1 102 ? 13.633 15.445 -10.055 1 95.38 102 GLY B O 1
ATOM 2876 N N . SER B 1 103 ? 13.734 16.359 -7.934 1 97.31 103 SER B N 1
ATOM 2877 C CA . SER B 1 103 ? 15.141 15.992 -7.816 1 97.31 103 SER B CA 1
ATOM 2878 C C . SER B 1 103 ? 15.562 15.883 -6.355 1 97.31 103 SER 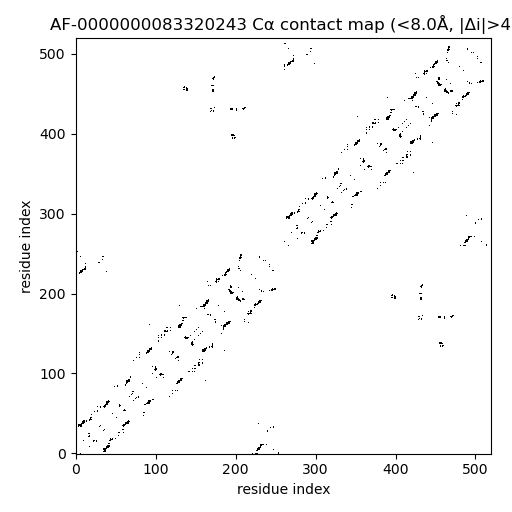B C 1
ATOM 2880 O O . SER B 1 103 ? 14.953 16.5 -5.477 1 97.31 103 SER B O 1
ATOM 2882 N N . ALA B 1 104 ? 16.625 15.125 -6.109 1 98.12 104 ALA B N 1
ATOM 2883 C CA . ALA B 1 104 ? 17.203 15.031 -4.773 1 98.12 104 ALA B CA 1
ATOM 2884 C C . ALA B 1 104 ? 17.672 16.406 -4.281 1 98.12 104 ALA B C 1
ATOM 2886 O O . ALA B 1 104 ? 17.422 16.766 -3.125 1 98.12 104 ALA B O 1
ATOM 2887 N N . ASP B 1 105 ? 18.297 17.156 -5.172 1 98.5 105 ASP B N 1
ATOM 2888 C CA . ASP B 1 105 ? 18.812 18.469 -4.809 1 98.5 105 ASP B CA 1
ATOM 2889 C C . ASP B 1 105 ? 17.672 19.406 -4.41 1 98.5 105 ASP B C 1
ATOM 2891 O O . ASP B 1 105 ? 17.828 20.219 -3.494 1 98.5 105 ASP B O 1
ATOM 2895 N N . GLY B 1 106 ? 16.609 19.297 -5.113 1 98.69 106 GLY B N 1
ATOM 2896 C CA . GLY B 1 106 ? 15.438 20.094 -4.75 1 98.69 106 GLY B CA 1
ATOM 2897 C C . GLY B 1 106 ? 14.922 19.781 -3.357 1 98.69 106 GLY B C 1
ATOM 2898 O O . GLY B 1 106 ? 14.688 20.703 -2.564 1 98.69 106 GLY B O 1
ATOM 2899 N N . TYR B 1 107 ? 14.812 18.547 -3.01 1 98.69 107 TYR B N 1
ATOM 2900 C CA . TYR B 1 107 ? 14.305 18.156 -1.698 1 98.69 107 TYR B CA 1
ATOM 2901 C C . TYR B 1 107 ? 15.312 18.469 -0.604 1 98.69 107 TYR B C 1
ATOM 2903 O O . TYR B 1 107 ? 14.93 18.812 0.519 1 98.69 107 TYR B O 1
ATOM 2911 N N . ARG B 1 108 ? 16.609 18.391 -0.923 1 98.69 108 ARG B N 1
ATOM 2912 C CA . ARG B 1 108 ? 17.641 18.797 0.023 1 98.69 108 ARG B CA 1
ATOM 2913 C C . ARG B 1 108 ? 17.531 20.281 0.331 1 98.69 108 ARG B C 1
ATOM 2915 O O . ARG B 1 108 ? 17.656 20.703 1.487 1 98.69 108 ARG B O 1
ATOM 2922 N N . ALA B 1 109 ? 17.328 21.031 -0.739 1 98.81 109 ALA B N 1
ATOM 2923 C CA . ALA B 1 109 ? 17.141 22.469 -0.562 1 98.81 109 ALA B CA 1
ATOM 2924 C C . ALA B 1 109 ? 15.922 22.781 0.295 1 98.81 109 ALA B C 1
ATOM 2926 O O . ALA B 1 109 ? 15.977 23.641 1.181 1 98.81 109 ALA B O 1
ATOM 2927 N N . PHE B 1 110 ? 14.914 22.094 0.048 1 98.88 110 PHE B N 1
ATOM 2928 C CA . PHE B 1 110 ? 13.695 22.266 0.837 1 98.88 110 PHE B CA 1
ATOM 2929 C C . PHE B 1 110 ? 13.945 21.891 2.297 1 98.88 110 PHE B C 1
ATOM 2931 O O . PHE B 1 110 ? 13.555 22.641 3.199 1 98.88 110 PHE B O 1
ATOM 2938 N N . ALA B 1 111 ? 14.562 20.734 2.516 1 98.88 111 ALA B N 1
ATOM 2939 C CA . ALA B 1 111 ? 14.867 20.297 3.873 1 98.88 111 ALA B CA 1
ATOM 2940 C C . ALA B 1 111 ? 15.641 21.359 4.637 1 98.88 111 ALA B C 1
ATOM 2942 O O . ALA B 1 111 ? 15.336 21.641 5.797 1 98.88 111 ALA B O 1
ATOM 2943 N N . LYS B 1 112 ? 16.594 21.938 3.973 1 98.75 112 LYS B N 1
ATOM 2944 C CA . LYS B 1 112 ? 17.438 22.969 4.586 1 98.75 112 LYS B CA 1
ATOM 2945 C C . LYS B 1 112 ? 16.625 24.219 4.918 1 98.75 112 LYS B C 1
ATOM 2947 O O . LYS B 1 112 ? 16.656 24.703 6.047 1 98.75 112 LYS B O 1
ATOM 2952 N N . GLU B 1 113 ? 15.898 24.688 3.951 1 98.75 113 GLU B N 1
ATOM 2953 C CA . GLU B 1 113 ? 15.141 25.922 4.133 1 98.75 113 GLU B CA 1
ATOM 2954 C C . GLU B 1 113 ? 14.031 25.734 5.172 1 98.75 113 GLU B C 1
ATOM 2956 O O . GLU B 1 113 ? 13.867 26.578 6.059 1 98.75 113 GLU B O 1
ATOM 2961 N N . ALA B 1 114 ? 13.32 24.703 5.082 1 98.88 114 ALA B N 1
ATOM 2962 C CA . ALA B 1 114 ? 12.227 24.438 6.012 1 98.88 114 ALA B CA 1
ATOM 2963 C C . ALA B 1 114 ? 12.75 24.188 7.422 1 98.88 114 ALA B C 1
ATOM 2965 O O . ALA B 1 114 ? 12.086 24.531 8.406 1 98.88 114 ALA B O 1
ATOM 2966 N N . SER B 1 115 ? 13.953 23.609 7.496 1 98.88 115 SER B N 1
ATOM 2967 C CA . SER B 1 115 ? 14.586 23.453 8.805 1 98.88 115 SER B CA 1
ATOM 2968 C C . SER B 1 115 ? 14.867 24.797 9.445 1 98.88 115 SER B C 1
ATOM 2970 O O . SER B 1 115 ? 14.727 24.969 10.656 1 98.88 115 SER B O 1
ATOM 2972 N N . GLY B 1 116 ? 15.32 25.734 8.633 1 98.88 116 GLY B N 1
ATOM 2973 C CA . GLY B 1 116 ? 15.508 27.078 9.148 1 98.88 116 GLY B CA 1
ATOM 2974 C C . GLY B 1 116 ? 14.242 27.688 9.703 1 98.88 116 GLY B C 1
ATOM 2975 O O . GLY B 1 116 ? 14.242 28.266 10.789 1 98.88 116 GLY B O 1
ATOM 2976 N N . ILE B 1 117 ? 13.18 27.531 8.984 1 98.81 117 ILE B N 1
ATOM 2977 C CA . ILE B 1 117 ? 11.875 28.016 9.398 1 98.81 117 ILE B CA 1
ATOM 2978 C C . ILE B 1 117 ? 11.445 27.328 10.688 1 98.81 117 ILE B C 1
ATOM 2980 O O . ILE B 1 117 ? 11 27.969 11.641 1 98.81 117 ILE B O 1
ATOM 2984 N N . ALA B 1 118 ? 11.641 26.031 10.742 1 98.88 118 ALA B N 1
ATOM 2985 C CA . ALA B 1 118 ? 11.258 25.203 11.883 1 98.88 118 ALA B CA 1
ATOM 2986 C C . ALA B 1 118 ? 12.016 25.625 13.141 1 98.88 118 ALA B C 1
ATOM 2988 O O . ALA B 1 118 ? 11.43 25.719 14.219 1 98.88 118 ALA B O 1
ATOM 2989 N N . ARG B 1 119 ? 13.289 25.891 12.984 1 98.81 119 ARG B N 1
ATOM 2990 C CA . ARG B 1 119 ? 14.102 26.328 14.117 1 98.81 119 ARG B CA 1
ATOM 2991 C C . ARG B 1 119 ? 13.594 27.656 14.68 1 98.81 119 ARG B C 1
ATOM 2993 O O . ARG B 1 119 ? 13.508 27.828 15.898 1 98.81 119 ARG B O 1
ATOM 3000 N N . ARG B 1 120 ? 13.273 28.547 13.82 1 98.81 120 ARG B N 1
ATOM 3001 C CA . ARG B 1 120 ? 12.773 29.844 14.273 1 98.81 120 ARG B CA 1
ATOM 3002 C C . ARG B 1 120 ? 11.438 29.688 14.992 1 98.81 120 ARG B C 1
ATOM 3004 O O . ARG B 1 120 ? 11.227 30.281 16.047 1 98.81 120 ARG B O 1
ATOM 3011 N N . LEU B 1 121 ? 10.57 28.891 14.391 1 98.88 121 LEU B N 1
ATOM 3012 C CA . LEU B 1 121 ? 9.289 28.625 15.039 1 98.88 121 LEU B CA 1
ATOM 3013 C C . LEU B 1 121 ? 9.484 28.094 16.453 1 98.88 121 LEU B C 1
ATOM 3015 O O . LEU B 1 121 ? 8.828 28.547 17.391 1 98.88 121 LEU B O 1
ATOM 3019 N N . LYS B 1 122 ? 10.391 27.203 16.547 1 98.69 122 LYS B N 1
ATOM 3020 C CA . LYS B 1 122 ? 10.617 26.531 17.812 1 98.69 122 LYS B CA 1
ATOM 3021 C C . LYS B 1 122 ? 11.297 27.469 18.812 1 98.69 122 LYS B C 1
ATOM 3023 O O . LYS B 1 122 ? 10.82 27.641 19.938 1 98.69 122 LYS B O 1
ATOM 3028 N N . GLN B 1 123 ? 12.359 28.109 18.438 1 98.56 123 GLN B N 1
ATOM 3029 C CA . GLN B 1 123 ? 13.219 28.859 19.344 1 98.56 123 GLN B CA 1
ATOM 3030 C C . GLN B 1 123 ? 12.594 30.219 19.703 1 98.56 123 GLN B C 1
ATOM 3032 O O . GLN B 1 123 ? 12.703 30.672 20.828 1 98.56 123 GLN B O 1
ATOM 3037 N N . GLU B 1 124 ? 11.953 30.797 18.734 1 98.5 124 GLU B N 1
ATOM 3038 C CA . GLU B 1 124 ? 11.453 32.156 18.938 1 98.5 124 GLU B CA 1
ATOM 3039 C C . GLU B 1 124 ? 10.023 32.125 19.484 1 98.5 124 GLU B C 1
ATOM 3041 O O . GLU B 1 124 ? 9.609 33.031 20.203 1 98.5 124 GLU B O 1
ATOM 3046 N N . TYR B 1 125 ? 9.258 31.078 19.125 1 98.5 125 TYR B N 1
ATOM 3047 C CA . TYR B 1 125 ? 7.828 31.172 19.406 1 98.5 125 TYR B CA 1
ATOM 3048 C C . TYR B 1 125 ? 7.336 29.938 20.156 1 98.5 125 TYR B C 1
ATOM 3050 O O . TYR B 1 125 ? 6.172 29.875 20.562 1 98.5 125 TYR B O 1
ATOM 3058 N N . GLY B 1 126 ? 8.141 28.922 20.344 1 98.62 126 GLY B N 1
ATOM 3059 C CA . GLY B 1 126 ? 7.73 27.703 21.031 1 98.62 126 GLY B CA 1
ATOM 3060 C C . GLY B 1 126 ? 6.75 26.859 20.25 1 98.62 126 GLY B C 1
ATOM 3061 O O . GLY B 1 126 ? 5.887 26.203 20.828 1 98.62 126 GLY B O 1
ATOM 3062 N N . LEU B 1 127 ? 6.824 26.922 18.953 1 98.88 127 LEU B N 1
ATOM 3063 C CA . LEU B 1 127 ? 5.926 26.188 18.062 1 98.88 127 LEU B CA 1
ATOM 3064 C C . LEU B 1 127 ? 6.668 25.062 17.344 1 98.88 127 LEU B C 1
ATOM 3066 O O . LEU B 1 127 ? 7.898 25.062 17.297 1 98.88 127 LEU B O 1
ATOM 3070 N N . GLN B 1 128 ? 5.945 24.094 16.859 1 98.88 128 GLN B N 1
ATOM 3071 C CA . GLN B 1 128 ? 6.516 22.922 16.188 1 98.88 128 GLN B CA 1
ATOM 3072 C C . GLN B 1 128 ? 6.082 22.859 14.719 1 98.88 128 GLN B C 1
ATOM 3074 O O . GLN B 1 128 ? 4.887 22.828 14.422 1 98.88 128 GLN B O 1
ATOM 3079 N N . PHE B 1 129 ? 7.035 22.875 13.844 1 98.94 129 PHE B N 1
ATOM 3080 C CA . PHE B 1 129 ? 6.797 22.656 12.422 1 98.94 129 PHE B CA 1
ATOM 3081 C C . PHE B 1 129 ? 6.531 21.188 12.141 1 98.94 129 PHE B C 1
ATOM 3083 O O . PHE B 1 129 ? 7.23 20.312 12.664 1 98.94 129 PHE B O 1
ATOM 3090 N N . VAL B 1 130 ? 5.5 20.891 11.328 1 98.94 130 VAL B N 1
ATOM 3091 C CA . VAL B 1 130 ? 5.258 19.516 10.898 1 98.94 130 VAL B CA 1
ATOM 3092 C C . VAL B 1 130 ? 4.961 19.484 9.406 1 98.94 130 VAL B C 1
ATOM 3094 O O . VAL B 1 130 ? 4.223 20.328 8.891 1 98.94 130 VAL B O 1
ATOM 3097 N N . TYR B 1 131 ? 5.527 18.547 8.656 1 98.94 131 TYR B N 1
ATOM 3098 C CA . TYR B 1 131 ? 5.387 18.422 7.211 1 98.94 131 TYR B CA 1
ATOM 3099 C C . TYR B 1 131 ? 4.457 17.266 6.859 1 98.94 131 TYR B C 1
ATOM 3101 O O . TYR B 1 131 ? 4.652 16.141 7.324 1 98.94 131 TYR B O 1
ATOM 3109 N N . HIS B 1 132 ? 3.461 17.547 6.078 1 98.88 132 HIS B N 1
ATOM 3110 C CA . HIS B 1 132 ? 2.477 16.578 5.602 1 98.88 132 HIS B CA 1
ATOM 3111 C C . HIS B 1 132 ? 2.9 15.984 4.266 1 98.88 132 HIS B C 1
ATOM 3113 O O . HIS B 1 132 ? 3.023 16.703 3.268 1 98.88 132 HIS B O 1
ATOM 3119 N N . ASN B 1 133 ? 3.059 14.648 4.223 1 98.69 133 ASN B N 1
ATOM 3120 C CA . ASN B 1 133 ? 3.527 13.969 3.021 1 98.69 133 ASN B CA 1
ATOM 3121 C C . ASN B 1 133 ? 2.367 13.586 2.105 1 98.69 133 ASN B C 1
ATOM 3123 O O . ASN B 1 133 ? 1.227 13.469 2.557 1 98.69 133 ASN B O 1
ATOM 3127 N N . HIS B 1 134 ? 2.66 13.422 0.813 1 98.56 134 HIS B N 1
ATOM 3128 C CA . HIS B 1 134 ? 1.871 12.695 -0.175 1 98.56 134 HIS B CA 1
ATOM 3129 C C . HIS B 1 134 ? 2.664 11.531 -0.768 1 98.56 134 HIS B C 1
ATOM 3131 O O . HIS B 1 134 ? 3.725 11.172 -0.251 1 98.56 134 HIS B O 1
ATOM 3137 N N . GLN B 1 135 ? 2.15 10.891 -1.774 1 98.56 135 GLN B N 1
ATOM 3138 C CA . GLN B 1 135 ? 2.867 9.789 -2.41 1 98.56 135 GLN B CA 1
ATOM 3139 C C . GLN B 1 135 ? 4.098 10.289 -3.156 1 98.56 135 GLN B C 1
ATOM 3141 O O . GLN B 1 135 ? 5.066 9.555 -3.338 1 98.56 135 GLN B O 1
ATOM 3146 N N . ILE B 1 136 ? 4.191 11.539 -3.539 1 98.44 136 ILE B N 1
ATOM 3147 C CA . ILE B 1 136 ? 5.258 12.07 -4.379 1 98.44 136 ILE B CA 1
ATOM 3148 C C . ILE B 1 136 ? 6.578 12.047 -3.613 1 98.44 136 ILE B C 1
ATOM 3150 O O . ILE B 1 136 ? 7.648 11.906 -4.215 1 98.44 136 ILE B O 1
ATOM 3154 N N . GLU B 1 137 ? 6.488 12.125 -2.256 1 98.75 137 GLU B N 1
ATOM 3155 C CA . GLU B 1 137 ? 7.723 12.086 -1.476 1 98.75 137 GLU B CA 1
ATOM 3156 C C . GLU B 1 137 ? 8.32 10.68 -1.452 1 98.75 137 GLU B C 1
ATOM 3158 O O . GLU B 1 137 ? 9.43 10.484 -0.962 1 98.75 137 GLU B O 1
ATOM 3163 N N . PHE B 1 138 ? 7.656 9.719 -2.047 1 98.81 138 PHE B N 1
ATOM 3164 C CA . PHE B 1 138 ? 8.164 8.352 -2.086 1 98.81 138 PHE B CA 1
ATOM 3165 C C . PHE B 1 138 ? 8.812 8.055 -3.434 1 98.81 138 PHE B C 1
ATOM 3167 O O . PHE B 1 138 ? 9.211 6.918 -3.695 1 98.81 138 PHE B O 1
ATOM 3174 N N . GLU B 1 139 ? 8.836 9.062 -4.246 1 98.62 139 GLU B N 1
ATOM 3175 C CA . GLU B 1 139 ? 9.68 8.938 -5.434 1 98.62 139 GLU B CA 1
ATOM 3176 C C . GLU B 1 139 ? 11.156 8.875 -5.055 1 98.62 139 GLU B C 1
ATOM 3178 O O . GLU B 1 139 ? 11.602 9.586 -4.152 1 98.62 139 GLU B O 1
ATOM 3183 N N . ARG B 1 140 ? 11.93 8.047 -5.734 1 98.06 140 ARG B N 1
ATOM 3184 C CA . ARG B 1 140 ? 13.32 7.781 -5.387 1 98.06 140 ARG B CA 1
ATOM 3185 C C . ARG B 1 140 ? 14.266 8.578 -6.277 1 98.06 140 ARG B C 1
ATOM 3187 O O . ARG B 1 140 ? 14.023 8.719 -7.477 1 98.06 140 ARG B O 1
ATOM 3194 N N . TYR B 1 141 ? 15.195 9.102 -5.68 1 96.69 141 TYR B N 1
ATOM 3195 C CA . TYR B 1 141 ? 16.328 9.773 -6.301 1 96.69 141 TYR B CA 1
ATOM 3196 C C . TYR B 1 141 ? 17.641 9.156 -5.848 1 96.69 141 TYR B C 1
ATOM 3198 O O . TYR B 1 141 ? 17.984 9.211 -4.664 1 96.69 141 TYR B O 1
ATOM 3206 N N . ASP B 1 142 ? 18.359 8.539 -6.73 1 90.88 142 ASP B N 1
ATOM 3207 C CA . ASP B 1 142 ? 19.625 7.848 -6.434 1 90.88 142 ASP B CA 1
ATOM 3208 C C . ASP B 1 142 ? 19.438 6.84 -5.305 1 90.88 142 ASP B C 1
ATOM 3210 O O . ASP B 1 142 ? 20.188 6.852 -4.328 1 90.88 142 ASP B O 1
ATOM 3214 N N . GLY B 1 143 ? 18.375 6.199 -5.27 1 93 143 GLY B N 1
ATOM 3215 C CA . GLY B 1 143 ? 18.172 5.062 -4.387 1 93 143 GLY B CA 1
ATOM 3216 C C . GLY B 1 143 ? 17.469 5.434 -3.094 1 93 143 GLY B C 1
ATOM 3217 O O . GLY B 1 143 ? 17.109 4.559 -2.297 1 93 143 GLY B O 1
ATOM 3218 N N . ARG B 1 144 ? 17.266 6.719 -2.904 1 96.19 144 ARG B N 1
ATOM 3219 C CA . ARG B 1 144 ? 16.562 7.164 -1.7 1 96.19 144 ARG B CA 1
ATOM 3220 C C . ARG B 1 144 ? 15.273 7.895 -2.053 1 96.19 144 ARG B C 1
ATOM 3222 O O . ARG B 1 144 ? 15.227 8.656 -3.021 1 96.19 144 ARG B O 1
ATOM 3229 N N . THR B 1 145 ? 14.266 7.727 -1.273 1 98.56 145 THR B N 1
ATOM 3230 C CA . THR B 1 145 ? 13.039 8.492 -1.488 1 98.56 145 THR B CA 1
ATOM 3231 C C . THR B 1 145 ? 13.219 9.938 -1.052 1 98.56 145 THR B C 1
ATOM 3233 O O . THR B 1 145 ? 14.117 10.242 -0.257 1 98.56 145 THR B O 1
ATOM 3236 N N . ALA B 1 146 ? 12.375 10.836 -1.566 1 98.75 146 ALA B N 1
ATOM 3237 C CA . ALA B 1 146 ? 12.352 12.203 -1.056 1 98.75 146 ALA B CA 1
ATOM 3238 C C . ALA B 1 146 ? 12.023 12.227 0.433 1 98.75 146 ALA B C 1
ATOM 3240 O O . ALA B 1 146 ? 12.523 13.07 1.175 1 98.75 146 ALA B O 1
ATOM 3241 N N . MET B 1 147 ? 11.219 11.305 0.904 1 98.69 147 MET B N 1
ATOM 3242 C CA . MET B 1 147 ? 10.898 11.211 2.324 1 98.69 147 MET B CA 1
ATOM 3243 C C . MET B 1 147 ? 12.148 10.898 3.146 1 98.69 147 MET B C 1
ATOM 3245 O O . MET B 1 147 ? 12.344 11.469 4.219 1 98.69 147 MET B O 1
ATOM 3249 N N . ASP B 1 148 ? 12.977 9.914 2.633 1 98.56 148 ASP B N 1
ATOM 3250 C CA . ASP B 1 148 ? 14.242 9.609 3.293 1 98.56 148 ASP B CA 1
ATOM 3251 C C . ASP B 1 148 ? 15.133 10.844 3.373 1 98.56 148 ASP B C 1
ATOM 3253 O O . ASP B 1 148 ? 15.773 11.094 4.398 1 98.56 148 ASP B O 1
ATOM 3257 N N . ILE B 1 149 ? 15.172 11.594 2.27 1 98.75 149 ILE B N 1
ATOM 3258 C CA . ILE B 1 149 ? 15.984 12.797 2.215 1 98.75 149 ILE B CA 1
ATOM 3259 C C . ILE B 1 149 ? 15.5 13.797 3.264 1 98.75 149 ILE B C 1
ATOM 3261 O O . ILE B 1 149 ? 16.297 14.344 4.031 1 98.75 149 ILE B O 1
ATOM 3265 N N . LEU B 1 150 ? 14.188 14.008 3.338 1 98.88 150 LEU B N 1
ATOM 3266 C CA . LEU B 1 150 ? 13.625 14.93 4.32 1 98.88 150 LEU B CA 1
ATOM 3267 C C . LEU B 1 150 ? 13.914 14.453 5.738 1 98.88 150 LEU B C 1
ATOM 3269 O O . LEU B 1 150 ? 14.273 15.258 6.602 1 98.88 150 LEU B O 1
ATOM 3273 N N . LEU B 1 151 ? 13.797 13.18 5.988 1 98.75 151 LEU B N 1
ATOM 3274 C CA . LEU B 1 151 ? 14.023 12.609 7.312 1 98.75 151 LEU B CA 1
ATOM 3275 C C . LEU B 1 151 ? 15.477 12.758 7.73 1 98.75 151 LEU B C 1
ATOM 3277 O O . LEU B 1 151 ? 15.766 13.18 8.852 1 98.75 151 LEU B O 1
ATOM 3281 N N . ASP B 1 152 ? 16.406 12.492 6.805 1 98.31 152 ASP B N 1
ATOM 3282 C CA . ASP B 1 152 ? 17.828 12.383 7.125 1 98.31 152 ASP B CA 1
ATOM 3283 C C . ASP B 1 152 ? 18.484 13.758 7.145 1 98.31 152 ASP B C 1
ATOM 3285 O O . ASP B 1 152 ? 19.469 13.969 7.863 1 98.31 152 ASP B O 1
ATOM 3289 N N . GLU B 1 153 ? 17.922 14.664 6.344 1 98.56 153 GLU B N 1
ATOM 3290 C CA . GLU B 1 153 ? 18.703 15.867 6.094 1 98.56 153 GLU B CA 1
ATOM 3291 C C . GLU B 1 153 ? 18.031 17.094 6.68 1 98.56 153 GLU B C 1
ATOM 3293 O O . GLU B 1 153 ? 18.594 18.203 6.641 1 98.56 153 GLU B O 1
ATOM 3298 N N . SER B 1 154 ? 16.859 16.984 7.262 1 98.81 154 SER B N 1
ATOM 3299 C CA . SER B 1 154 ? 16.25 18.094 7.98 1 98.81 154 SER B CA 1
ATOM 3300 C C . SER B 1 154 ? 16.656 18.109 9.445 1 98.81 154 SER B C 1
ATOM 3302 O O . SER B 1 154 ? 17.234 17.141 9.938 1 98.81 154 SER B O 1
ATOM 3304 N N . ASP B 1 155 ? 16.453 19.266 10.148 1 98.75 155 ASP B N 1
ATOM 3305 C CA . ASP B 1 155 ? 16.781 19.406 11.562 1 98.75 155 ASP B CA 1
ATOM 3306 C C . ASP B 1 155 ? 15.922 18.5 12.43 1 98.75 155 ASP B C 1
ATOM 3308 O O . ASP B 1 155 ? 14.719 18.719 12.562 1 98.75 155 ASP B O 1
ATOM 3312 N N . SER B 1 156 ? 16.531 17.484 13.047 1 98.19 156 SER B N 1
ATOM 3313 C CA . SER B 1 156 ? 15.797 16.453 13.742 1 98.19 156 SER B CA 1
ATOM 3314 C C . SER B 1 156 ? 15.125 16.984 15 1 98.19 156 SER B C 1
ATOM 3316 O O . SER B 1 156 ? 14.219 16.359 15.547 1 98.19 156 SER B O 1
ATOM 3318 N N . GLU B 1 157 ? 15.477 18.141 15.445 1 98.19 157 GLU B N 1
ATOM 3319 C CA . GLU B 1 157 ? 14.906 18.703 16.672 1 98.19 157 GLU B CA 1
ATOM 3320 C C . GLU B 1 157 ? 13.773 19.672 16.359 1 98.19 157 GLU B C 1
ATOM 3322 O O . GLU B 1 157 ? 12.945 19.969 17.219 1 98.19 157 GLU B O 1
ATOM 3327 N N . ALA B 1 158 ? 13.789 20.172 15.117 1 98.75 158 ALA B N 1
ATOM 3328 C CA . ALA B 1 158 ? 12.852 21.266 14.836 1 98.75 158 ALA B CA 1
ATOM 3329 C C . ALA B 1 158 ? 11.867 20.875 13.742 1 98.75 158 ALA B C 1
ATOM 3331 O O . ALA B 1 158 ? 10.727 21.328 13.734 1 98.75 158 ALA B O 1
ATOM 3332 N N . PHE B 1 159 ? 12.312 20.078 12.773 1 98.88 159 PHE B N 1
ATOM 3333 C CA . PHE B 1 159 ? 11.508 19.641 11.633 1 98.88 159 PHE B CA 1
ATOM 3334 C C . PHE B 1 159 ? 10.766 18.344 11.953 1 98.88 159 PHE B C 1
ATOM 3336 O O . PHE B 1 159 ? 11.383 17.281 12.008 1 98.88 159 PHE B O 1
ATOM 3343 N N . GLY B 1 160 ? 9.43 18.438 12.188 1 98.88 160 GLY B N 1
ATOM 3344 C CA . GLY B 1 160 ? 8.602 17.281 12.43 1 98.88 160 GLY B CA 1
ATOM 3345 C C . GLY B 1 160 ? 7.812 16.844 11.211 1 98.88 160 GLY B C 1
ATOM 3346 O O . GLY B 1 160 ? 7.867 17.484 10.164 1 98.88 160 GLY B O 1
ATOM 3347 N N . PHE B 1 161 ? 7.195 15.75 11.375 1 98.94 161 PHE B N 1
ATOM 3348 C CA . PHE B 1 161 ? 6.375 15.195 10.312 1 98.94 161 PHE B CA 1
ATOM 3349 C C . PHE B 1 161 ? 4.922 15.07 10.75 1 98.94 161 PHE B C 1
ATOM 3351 O O . PHE B 1 161 ? 4.645 14.898 11.938 1 98.94 161 PHE B O 1
ATOM 3358 N N . GLU B 1 162 ? 4.023 15.258 9.898 1 98.88 162 GLU B N 1
ATOM 3359 C CA . GLU B 1 162 ? 2.609 14.891 9.945 1 98.88 162 GLU B CA 1
ATOM 3360 C C . GLU B 1 162 ? 2.281 13.844 8.891 1 98.88 162 GLU B C 1
ATOM 3362 O O . GLU B 1 162 ? 1.682 14.156 7.859 1 98.88 162 GLU B O 1
ATOM 3367 N N . LEU B 1 163 ? 2.695 12.609 9.156 1 98.88 163 LEU B N 1
ATOM 3368 C CA . LEU B 1 163 ? 2.512 11.57 8.148 1 98.88 163 LEU B CA 1
ATOM 3369 C C . LEU B 1 163 ? 1.032 11.344 7.859 1 98.88 163 LEU B C 1
ATOM 3371 O O . LEU B 1 163 ? 0.217 11.289 8.781 1 98.88 163 LEU B O 1
ATOM 3375 N N . ASP B 1 164 ? 0.766 11.336 6.629 1 98.88 164 ASP B N 1
ATOM 3376 C CA . ASP B 1 164 ? -0.503 10.789 6.148 1 98.88 164 ASP B CA 1
ATOM 3377 C C . ASP B 1 164 ? -0.375 9.312 5.809 1 98.88 164 ASP B C 1
ATOM 3379 O O . ASP B 1 164 ? 0.295 8.945 4.84 1 98.88 164 ASP B O 1
ATOM 3383 N N . MET B 1 165 ? -1.062 8.492 6.543 1 98.81 165 MET B N 1
ATOM 3384 C CA . MET B 1 165 ? -0.851 7.051 6.473 1 98.81 165 MET B CA 1
ATOM 3385 C C . MET B 1 165 ? -1.365 6.492 5.152 1 98.81 165 MET B C 1
ATOM 3387 O O . MET B 1 165 ? -0.818 5.516 4.633 1 98.81 165 MET B O 1
ATOM 3391 N N . TYR B 1 166 ? -2.441 7.102 4.586 1 98.88 166 TYR B N 1
ATOM 3392 C CA . TYR B 1 166 ? -2.908 6.715 3.26 1 98.88 166 TYR B CA 1
ATOM 3393 C C . TYR B 1 166 ? -1.828 6.949 2.211 1 98.88 166 TYR B C 1
ATOM 3395 O O . TYR B 1 166 ? -1.584 6.094 1.358 1 98.88 166 TYR B O 1
ATOM 3403 N N . TRP B 1 167 ? -1.208 8.07 2.264 1 98.88 167 TRP B N 1
ATOM 3404 C CA . TRP B 1 167 ? -0.243 8.438 1.234 1 98.88 167 TRP B CA 1
ATOM 3405 C C . TRP B 1 167 ? 1.042 7.629 1.376 1 98.88 167 TRP B C 1
ATOM 3407 O O . TRP B 1 167 ? 1.725 7.359 0.385 1 98.88 167 TRP B O 1
ATOM 3417 N N . VAL B 1 168 ? 1.398 7.227 2.652 1 98.88 168 VAL B N 1
ATOM 3418 C CA . VAL B 1 168 ? 2.486 6.27 2.83 1 98.88 168 VAL B CA 1
ATOM 3419 C C . VAL B 1 168 ? 2.154 4.969 2.105 1 98.88 168 VAL B C 1
ATOM 3421 O O . VAL B 1 168 ? 2.959 4.465 1.318 1 98.88 168 VAL B O 1
ATOM 3424 N N . GLN B 1 169 ? 0.938 4.48 2.324 1 98.88 169 GLN B N 1
ATOM 3425 C CA . GLN B 1 169 ? 0.441 3.27 1.68 1 98.88 169 GLN B CA 1
ATOM 3426 C C . GLN B 1 169 ? 0.448 3.412 0.16 1 98.88 169 GLN B C 1
ATOM 3428 O O . GLN B 1 169 ? 0.982 2.557 -0.547 1 98.88 169 GLN B O 1
ATOM 3433 N N . ALA B 1 170 ? -0.055 4.5 -0.317 1 98.75 170 ALA B N 1
ATOM 3434 C CA . ALA B 1 170 ? -0.141 4.766 -1.75 1 98.75 170 ALA B CA 1
ATOM 3435 C C . ALA B 1 170 ? 1.249 4.883 -2.371 1 98.75 170 ALA B C 1
ATOM 3437 O O . ALA B 1 170 ? 1.441 4.547 -3.543 1 98.75 170 ALA B O 1
ATOM 3438 N N . GLY B 1 171 ? 2.193 5.309 -1.598 1 98.81 171 GLY B N 1
ATOM 3439 C CA . GLY B 1 171 ? 3.564 5.469 -2.057 1 98.81 171 GLY B CA 1
ATOM 3440 C C . GLY B 1 171 ? 4.359 4.18 -2.025 1 98.81 171 GLY B C 1
ATOM 3441 O O . GLY B 1 171 ? 5.535 4.156 -2.398 1 98.81 171 GLY B O 1
ATOM 3442 N N . GLY B 1 172 ? 3.738 3.111 -1.546 1 98.75 172 GLY B N 1
ATOM 3443 C CA . GLY B 1 172 ? 4.383 1.809 -1.506 1 98.75 172 GLY B CA 1
ATOM 3444 C C . GLY B 1 172 ? 5.012 1.494 -0.16 1 98.75 172 GLY B C 1
ATOM 3445 O O . GLY B 1 172 ? 5.516 0.39 0.053 1 98.75 172 GLY B O 1
ATOM 3446 N N . GLY B 1 173 ? 4.973 2.436 0.755 1 98.69 173 GLY B N 1
ATOM 3447 C CA . GLY B 1 173 ? 5.562 2.24 2.068 1 98.69 173 GLY B CA 1
ATOM 3448 C C . GLY B 1 173 ? 4.664 1.474 3.02 1 98.69 173 GLY B C 1
ATOM 3449 O O . GLY B 1 173 ? 3.496 1.224 2.713 1 98.69 173 GLY B O 1
ATOM 3450 N N . ASP B 1 174 ? 5.227 1.06 4.113 1 98.75 174 ASP B N 1
ATOM 3451 C CA . ASP B 1 174 ? 4.512 0.468 5.238 1 98.75 174 ASP B CA 1
ATOM 3452 C C . ASP B 1 174 ? 4.184 1.52 6.297 1 98.75 174 ASP B C 1
ATOM 3454 O O . ASP B 1 174 ? 5.078 2.012 6.988 1 98.75 174 ASP B O 1
ATOM 3458 N N . PRO B 1 175 ? 2.895 1.792 6.445 1 98.88 175 PRO B N 1
ATOM 3459 C CA . PRO B 1 175 ? 2.533 2.898 7.336 1 98.88 175 PRO B CA 1
ATOM 3460 C C . PRO B 1 175 ? 3.039 2.695 8.758 1 98.88 175 PRO B C 1
ATOM 3462 O O . PRO B 1 175 ? 3.59 3.623 9.359 1 98.88 175 PRO B O 1
ATOM 3465 N N . ALA B 1 176 ? 2.879 1.524 9.289 1 98.62 176 ALA B N 1
ATOM 3466 C CA . ALA B 1 176 ? 3.324 1.271 10.664 1 98.62 176 ALA B CA 1
ATOM 3467 C C . ALA B 1 176 ? 4.84 1.426 10.781 1 98.62 176 ALA B C 1
ATOM 3469 O O . ALA B 1 176 ? 5.332 2.016 11.742 1 98.62 176 ALA B O 1
ATOM 3470 N N . GLN B 1 177 ? 5.574 0.874 9.805 1 98.56 177 GLN B N 1
ATOM 3471 C CA . GLN B 1 177 ? 7.031 0.991 9.812 1 98.56 177 GLN B CA 1
ATOM 3472 C C . GLN B 1 177 ? 7.465 2.453 9.758 1 98.56 177 GLN B C 1
ATOM 3474 O O . GLN B 1 177 ? 8.406 2.854 10.445 1 98.56 177 GLN B O 1
ATOM 3479 N N . TRP B 1 178 ? 6.797 3.25 8.938 1 98.81 178 TRP B N 1
ATOM 3480 C CA . TRP B 1 178 ? 7.184 4.648 8.781 1 98.81 178 TRP B CA 1
ATOM 3481 C C . TRP B 1 178 ? 6.887 5.441 10.055 1 98.81 178 TRP B C 1
ATOM 3483 O O . TRP B 1 178 ? 7.613 6.379 10.391 1 98.81 178 TRP B O 1
ATOM 3493 N N . ALA B 1 179 ? 5.793 5.082 10.781 1 98.81 179 ALA B N 1
ATOM 3494 C CA . ALA B 1 179 ? 5.562 5.699 12.086 1 98.81 179 ALA B CA 1
ATOM 3495 C C . ALA B 1 179 ? 6.766 5.512 13 1 98.81 179 ALA B C 1
ATOM 3497 O O . ALA B 1 179 ? 7.191 6.449 13.68 1 98.81 179 ALA B O 1
ATOM 3498 N N . HIS B 1 180 ? 7.34 4.332 12.969 1 98.69 180 HIS B N 1
ATOM 3499 C CA . HIS B 1 180 ? 8.516 4.051 13.789 1 98.69 180 HIS B CA 1
ATOM 3500 C C . HIS B 1 180 ? 9.742 4.781 13.266 1 98.69 180 HIS B C 1
ATOM 3502 O O . HIS B 1 180 ? 10.586 5.234 14.047 1 98.69 180 HIS B O 1
ATOM 3508 N N . LYS B 1 181 ? 9.875 4.879 11.961 1 98.25 181 LYS B N 1
ATOM 3509 C CA . LYS B 1 181 ? 11.031 5.531 11.344 1 98.25 181 LYS B CA 1
ATOM 3510 C C . LYS B 1 181 ? 11.133 6.988 11.781 1 98.25 181 LYS B C 1
ATOM 3512 O O . LYS B 1 181 ? 12.234 7.52 11.93 1 98.25 181 LYS B O 1
ATOM 3517 N N . VAL B 1 182 ? 9.938 7.648 11.992 1 98.5 182 VAL B N 1
ATOM 3518 C CA . VAL B 1 182 ? 9.969 9.07 12.328 1 98.5 182 VAL B CA 1
ATOM 3519 C C . VAL B 1 182 ? 9.695 9.258 13.82 1 98.5 182 VAL B C 1
ATOM 3521 O O . VAL B 1 182 ? 9.219 10.312 14.242 1 98.5 182 VAL B O 1
ATOM 3524 N N . ALA B 1 183 ? 9.914 8.211 14.609 1 98.31 183 ALA B N 1
ATOM 3525 C CA . ALA B 1 183 ? 9.688 8.281 16.047 1 98.31 183 ALA B CA 1
ATOM 3526 C C . ALA B 1 183 ? 10.383 9.492 16.656 1 98.31 183 ALA B C 1
ATOM 3528 O O . ALA B 1 183 ? 11.547 9.773 16.344 1 98.31 183 ALA B O 1
ATOM 3529 N N . GLY B 1 184 ? 9.641 10.172 17.469 1 97.88 184 GLY B N 1
ATOM 3530 C CA . GLY B 1 184 ? 10.164 11.359 18.125 1 97.88 184 GLY B CA 1
ATOM 3531 C C . GLY B 1 184 ? 9.93 12.633 17.328 1 97.88 184 GLY B C 1
ATOM 3532 O O . GLY B 1 184 ? 10.07 13.734 17.859 1 97.88 184 GLY B O 1
ATOM 3533 N N . ARG B 1 185 ? 9.477 12.469 16.062 1 98.62 185 ARG B N 1
ATOM 3534 C CA . ARG B 1 185 ? 9.32 13.641 15.203 1 98.62 185 ARG B CA 1
ATOM 3535 C C . ARG B 1 185 ? 7.902 13.711 14.633 1 98.62 185 ARG B C 1
ATOM 3537 O O . ARG B 1 185 ? 7.652 14.445 13.68 1 98.62 185 ARG B O 1
ATOM 3544 N N . MET B 1 186 ? 7.004 12.961 15.117 1 98.62 186 MET B N 1
ATOM 3545 C CA . MET B 1 186 ? 5.633 12.961 14.609 1 98.62 186 MET B CA 1
ATOM 3546 C C . MET B 1 186 ? 4.629 13 15.758 1 98.62 186 MET B C 1
ATOM 3548 O O . MET B 1 186 ? 4.289 11.953 16.328 1 98.62 186 MET B O 1
ATOM 3552 N N . GLN B 1 187 ? 4.121 14.109 16.031 1 98.44 187 GLN B N 1
ATOM 3553 C CA . GLN B 1 187 ? 3.143 14.242 17.109 1 98.44 187 GLN B CA 1
ATOM 3554 C C . GLN B 1 187 ? 1.727 14.367 16.547 1 98.44 187 GLN B C 1
ATOM 3556 O O . GLN B 1 187 ? 0.749 14.25 17.297 1 98.44 187 GLN B O 1
ATOM 3561 N N . VAL B 1 188 ? 1.643 14.633 15.242 1 98.88 188 VAL B N 1
ATOM 3562 C CA . VAL B 1 188 ? 0.372 14.711 14.531 1 98.88 188 VAL B CA 1
ATOM 3563 C C . VAL B 1 188 ? 0.369 13.711 13.375 1 98.88 188 VAL B C 1
ATOM 3565 O O . VAL B 1 188 ? 1.347 13.609 12.633 1 98.88 188 VAL B O 1
ATOM 3568 N N . VAL B 1 189 ? -0.674 12.922 13.242 1 98.94 189 VAL B N 1
ATOM 3569 C CA . VAL B 1 189 ? -0.783 11.953 12.156 1 98.94 189 VAL B CA 1
ATOM 3570 C C . VAL B 1 189 ? -2.104 12.156 11.422 1 98.94 189 VAL B C 1
ATOM 3572 O O . VAL B 1 189 ? -3.135 12.422 12.039 1 98.94 189 VAL B O 1
ATOM 3575 N N . HIS B 1 190 ? -2.053 12.102 10.102 1 98.94 190 HIS B N 1
ATOM 3576 C CA . HIS B 1 190 ? -3.277 12.047 9.312 1 98.94 190 HIS B CA 1
ATOM 3577 C C . HIS B 1 190 ? -3.723 10.609 9.078 1 98.94 190 HIS B C 1
ATOM 3579 O O . HIS B 1 190 ? -2.949 9.789 8.578 1 98.94 190 HIS B O 1
ATOM 3585 N N . LEU B 1 191 ? -4.957 10.367 9.438 1 98.88 191 LEU B N 1
ATOM 3586 C CA . LEU B 1 191 ? -5.559 9.055 9.227 1 98.88 191 LEU B CA 1
ATOM 3587 C C . LEU B 1 191 ? -6.574 9.102 8.086 1 98.88 191 LEU B C 1
ATOM 3589 O O . LEU B 1 191 ? -7.559 9.836 8.156 1 98.88 191 LEU B O 1
ATOM 3593 N N . LYS B 1 192 ? -6.25 8.461 7.031 1 98.44 192 LYS B N 1
ATOM 3594 C CA . LYS B 1 192 ? -7.062 8.164 5.855 1 98.44 192 LYS B CA 1
ATOM 3595 C C . LYS B 1 192 ? -6.992 6.684 5.496 1 98.44 192 LYS B C 1
ATOM 3597 O O . LYS B 1 192 ? -6 6.016 5.797 1 98.44 192 LYS B O 1
ATOM 3602 N N . ASP B 1 193 ? -8.055 6.18 4.98 1 98.75 193 ASP B N 1
ATOM 3603 C CA . ASP B 1 193 ? -8.023 4.766 4.613 1 98.75 193 ASP B CA 1
ATOM 3604 C C . ASP B 1 193 ? -8.133 4.59 3.102 1 98.75 193 ASP B C 1
ATOM 3606 O O . ASP B 1 193 ? -8.367 5.555 2.373 1 98.75 193 ASP B O 1
ATOM 3610 N N . MET B 1 194 ? -7.879 3.377 2.689 1 98.81 194 MET B N 1
ATOM 3611 C CA . MET B 1 194 ? -7.852 3.049 1.268 1 98.81 194 MET B CA 1
ATOM 3612 C C . MET B 1 194 ? -8.766 1.867 0.963 1 98.81 194 MET B C 1
ATOM 3614 O O . MET B 1 194 ? -8.781 0.881 1.702 1 98.81 194 MET B O 1
ATOM 3618 N N . GLU B 1 195 ? -9.57 1.95 0.007 1 98.25 195 GLU B N 1
ATOM 3619 C CA . GLU B 1 195 ? -10.297 0.799 -0.523 1 98.25 195 GLU B CA 1
ATOM 3620 C C . GLU B 1 195 ? -10.242 0.769 -2.049 1 98.25 195 GLU B C 1
ATOM 3622 O O . GLU B 1 195 ? -9.711 1.69 -2.674 1 98.25 195 GLU B O 1
ATOM 3627 N N . ILE B 1 196 ? -10.609 -0.344 -2.629 1 98.69 196 ILE B N 1
ATOM 3628 C CA . ILE B 1 196 ? -10.664 -0.508 -4.078 1 98.69 196 ILE B CA 1
ATOM 3629 C C . ILE B 1 196 ? -12.109 -0.431 -4.551 1 98.69 196 ILE B C 1
ATOM 3631 O O . ILE B 1 196 ? -12.984 -1.103 -4 1 98.69 196 ILE B O 1
ATOM 3635 N N . VAL B 1 197 ? -12.367 0.4 -5.465 1 97.81 197 VAL B N 1
ATOM 3636 C CA . VAL B 1 197 ? -13.656 0.499 -6.141 1 97.81 197 VAL B CA 1
ATOM 3637 C C . VAL B 1 197 ? -13.461 0.459 -7.652 1 97.81 197 VAL B C 1
ATOM 3639 O O . VAL B 1 197 ? -12.711 1.269 -8.203 1 97.81 197 VAL B O 1
ATOM 3642 N N . ASP B 1 198 ? -14.07 -0.49 -8.32 1 95.88 198 ASP B N 1
ATOM 3643 C CA . ASP B 1 198 ? -13.945 -0.673 -9.758 1 95.88 198 ASP B CA 1
ATOM 3644 C C . ASP B 1 198 ? -12.477 -0.747 -10.18 1 95.88 198 ASP B C 1
ATOM 3646 O O . ASP B 1 198 ? -12.062 -0.057 -11.109 1 95.88 198 ASP B O 1
ATOM 3650 N N . GLY B 1 199 ? -11.727 -1.381 -9.383 1 95.81 199 GLY B N 1
ATOM 3651 C CA . GLY B 1 199 ? -10.336 -1.669 -9.703 1 95.81 199 GLY B CA 1
ATOM 3652 C C . GLY B 1 199 ? -9.398 -0.525 -9.367 1 95.81 199 GLY B C 1
ATOM 3653 O O . GLY B 1 199 ? -8.195 -0.604 -9.633 1 95.81 199 GLY B O 1
ATOM 3654 N N . GLN B 1 200 ? -9.938 0.547 -8.75 1 97.19 200 GLN B N 1
ATOM 3655 C CA . GLN B 1 200 ? -9.125 1.729 -8.477 1 97.19 200 GLN B CA 1
ATOM 3656 C C . GLN B 1 200 ? -9.023 1.997 -6.977 1 97.19 200 GLN B C 1
ATOM 3658 O O . GLN B 1 200 ? -10 1.82 -6.246 1 97.19 200 GLN B O 1
ATOM 3663 N N . ALA B 1 201 ? -7.867 2.357 -6.566 1 98 201 ALA B N 1
ATOM 3664 C CA . ALA B 1 201 ? -7.699 2.781 -5.176 1 98 201 ALA B CA 1
ATOM 3665 C C . ALA B 1 201 ? -8.391 4.117 -4.926 1 98 201 ALA B C 1
ATOM 3667 O O . ALA B 1 201 ? -8.188 5.078 -5.672 1 98 201 ALA B O 1
ATOM 3668 N N . VAL B 1 202 ? -9.203 4.188 -3.939 1 98.12 202 VAL B N 1
ATOM 3669 C CA . VAL B 1 202 ? -9.891 5.418 -3.564 1 98.12 202 VAL B CA 1
ATOM 3670 C C . VAL B 1 202 ? -9.812 5.613 -2.051 1 98.12 202 VAL B C 1
ATOM 3672 O O . VAL B 1 202 ? -9.43 4.695 -1.32 1 98.12 202 VAL B O 1
ATOM 3675 N N . PHE B 1 203 ? -10.125 6.812 -1.639 1 98.56 203 PHE B N 1
ATOM 3676 C CA . PHE B 1 203 ? -10.188 7.109 -0.213 1 98.56 203 PHE B CA 1
ATOM 3677 C C . PHE B 1 203 ? -11.375 6.414 0.436 1 98.56 203 PHE B C 1
ATOM 3679 O O . PHE B 1 203 ? -12.438 6.285 -0.177 1 98.56 203 PHE B O 1
ATOM 3686 N N . ALA B 1 204 ? -11.164 5.926 1.618 1 98.44 204 ALA B N 1
ATOM 3687 C CA . ALA B 1 204 ? -12.219 5.34 2.438 1 98.44 204 ALA B CA 1
ATOM 3688 C C . ALA B 1 204 ? -12.227 5.941 3.838 1 98.44 204 ALA B C 1
ATOM 3690 O O . ALA B 1 204 ? -11.258 6.578 4.254 1 98.44 204 ALA B O 1
ATOM 3691 N N . GLU B 1 205 ? -13.344 5.812 4.504 1 98.62 205 GLU B N 1
ATOM 3692 C CA . GLU B 1 205 ? -13.406 6.172 5.918 1 98.62 205 GLU B CA 1
ATOM 3693 C C . GLU B 1 205 ? -12.484 5.297 6.758 1 98.62 205 GLU B C 1
ATOM 3695 O O . GLU B 1 205 ? -12.375 4.09 6.52 1 98.62 205 GLU B O 1
ATOM 3700 N N . VAL B 1 206 ? -11.844 5.938 7.691 1 98.75 206 VAL B N 1
ATOM 3701 C CA . VAL B 1 206 ? -10.891 5.227 8.539 1 98.75 206 VAL B CA 1
ATOM 3702 C C . VAL B 1 206 ? -11.547 3.98 9.125 1 98.75 206 VAL B C 1
ATOM 3704 O O . VAL B 1 206 ? -12.617 4.062 9.727 1 98.75 206 VAL B O 1
ATOM 3707 N N . GLY B 1 207 ? -10.922 2.859 8.93 1 97.94 207 GLY B N 1
ATOM 3708 C CA . GLY B 1 207 ? -11.414 1.604 9.469 1 97.94 207 GLY B CA 1
ATOM 3709 C C . GLY B 1 207 ? -12.352 0.877 8.523 1 97.94 207 GLY B C 1
ATOM 3710 O O . GLY B 1 207 ? -12.75 -0.261 8.781 1 97.94 207 GLY B O 1
ATOM 3711 N N . HIS B 1 208 ? -12.711 1.5 7.434 1 98 208 HIS B N 1
ATOM 3712 C CA . HIS B 1 208 ? -13.656 0.912 6.496 1 98 208 HIS B CA 1
ATOM 3713 C C . HIS B 1 208 ? -12.984 0.561 5.176 1 98 208 HIS B C 1
ATOM 3715 O O . HIS B 1 208 ? -13.648 0.136 4.227 1 98 208 HIS B O 1
ATOM 3721 N N . GLY B 1 209 ? -11.664 0.789 5.066 1 98.5 209 GLY B N 1
ATOM 3722 C CA . GLY B 1 209 ? -10.867 0.374 3.922 1 98.5 209 GLY B CA 1
ATOM 3723 C C . GLY B 1 209 ? -10.016 -0.848 4.199 1 98.5 209 GLY B C 1
ATOM 3724 O O . GLY B 1 209 ? -10.445 -1.767 4.898 1 98.5 209 GLY B O 1
ATOM 3725 N N . ASN B 1 210 ? -8.82 -0.903 3.574 1 98.81 210 ASN B N 1
ATOM 3726 C CA . ASN B 1 210 ? -8.062 -2.148 3.582 1 98.81 210 ASN B CA 1
ATOM 3727 C C . ASN B 1 210 ? -6.758 -2.004 4.359 1 98.81 210 ASN B C 1
ATOM 3729 O O . ASN B 1 210 ? -6.047 -2.986 4.574 1 98.81 210 ASN B O 1
ATOM 3733 N N . MET B 1 211 ? -6.461 -0.759 4.805 1 98.81 211 MET B N 1
ATOM 3734 C CA . MET B 1 211 ? -5.188 -0.541 5.484 1 98.81 211 MET B CA 1
ATOM 3735 C C . MET B 1 211 ? -5.191 -1.188 6.863 1 98.81 211 MET B C 1
ATOM 3737 O O . MET B 1 211 ? -6.25 -1.383 7.461 1 98.81 211 MET B O 1
ATOM 3741 N N . ASN B 1 212 ? -4.086 -1.573 7.355 1 98.38 212 ASN B N 1
ATOM 3742 C CA . ASN B 1 212 ? -3.943 -2.264 8.633 1 98.38 212 ASN B CA 1
ATOM 3743 C C . ASN B 1 212 ? -3.982 -1.289 9.805 1 98.38 212 ASN B C 1
ATOM 3745 O O . ASN B 1 212 ? -2.965 -1.052 10.453 1 98.38 212 ASN B O 1
ATOM 3749 N N . TYR B 1 213 ? -5.105 -0.812 10.125 1 98.25 213 TYR B N 1
ATOM 3750 C CA . TYR B 1 213 ? -5.262 0.258 11.109 1 98.25 213 TYR B CA 1
ATOM 3751 C C . TYR B 1 213 ? -4.895 -0.223 12.508 1 98.25 213 TYR B C 1
ATOM 3753 O O . TYR B 1 213 ? -4.32 0.528 13.297 1 98.25 213 TYR B O 1
ATOM 3761 N N . PRO B 1 214 ? -5.203 -1.499 12.883 1 97.38 214 PRO B N 1
ATOM 3762 C CA . PRO B 1 214 ? -4.699 -1.926 14.195 1 97.38 214 PRO B CA 1
ATOM 3763 C C . PRO B 1 214 ? -3.191 -1.74 14.336 1 97.38 214 PRO B C 1
ATOM 3765 O O . PRO B 1 214 ? -2.727 -1.188 15.336 1 97.38 214 PRO B O 1
ATOM 3768 N N . ALA B 1 215 ? -2.449 -2.127 13.305 1 97.94 215 ALA B N 1
ATOM 3769 C CA . ALA B 1 215 ? -0.996 -1.979 13.352 1 97.94 215 ALA B CA 1
ATOM 3770 C C . ALA B 1 215 ? -0.592 -0.507 13.305 1 97.94 215 ALA B C 1
ATOM 3772 O O . ALA B 1 215 ? 0.361 -0.097 13.977 1 97.94 215 ALA B O 1
ATOM 3773 N N . ILE B 1 216 ? -1.295 0.281 12.508 1 98.62 216 ILE B N 1
ATOM 3774 C CA . ILE B 1 216 ? -1.007 1.704 12.367 1 98.62 216 ILE B CA 1
ATOM 3775 C C . ILE B 1 216 ? -1.201 2.406 13.703 1 98.62 216 ILE B C 1
ATOM 3777 O O . ILE B 1 216 ? -0.325 3.146 14.164 1 98.62 216 ILE B O 1
ATOM 3781 N N . ILE B 1 217 ? -2.328 2.127 14.383 1 98.31 217 ILE B N 1
ATOM 3782 C CA . ILE B 1 217 ? -2.645 2.775 15.656 1 98.31 217 ILE B CA 1
ATOM 3783 C C . ILE B 1 217 ? -1.649 2.33 16.719 1 98.31 217 ILE B C 1
ATOM 3785 O O . ILE B 1 217 ? -1.169 3.146 17.516 1 98.31 217 ILE B O 1
ATOM 3789 N N . GLU B 1 218 ? -1.322 1.06 16.703 1 97.75 218 GLU B N 1
ATOM 3790 C CA . GLU B 1 218 ? -0.332 0.561 17.641 1 97.75 218 GLU B CA 1
ATOM 3791 C C . GLU B 1 218 ? 1.011 1.263 17.469 1 97.75 218 GLU B C 1
ATOM 3793 O O . GLU B 1 218 ? 1.646 1.663 18.438 1 97.75 218 GLU B O 1
ATOM 3798 N N . ALA B 1 219 ? 1.443 1.405 16.219 1 98.56 219 ALA B N 1
ATOM 3799 C CA . ALA B 1 219 ? 2.705 2.084 15.93 1 98.56 219 ALA B CA 1
ATOM 3800 C C . ALA B 1 219 ? 2.658 3.541 16.391 1 98.56 219 ALA B C 1
ATOM 3802 O O . ALA B 1 219 ? 3.629 4.055 16.953 1 98.56 219 ALA B O 1
ATOM 3803 N N . CYS B 1 220 ? 1.53 4.207 16.141 1 98.44 220 CYS B N 1
ATOM 3804 C CA . CYS B 1 220 ? 1.36 5.598 16.547 1 98.44 220 CYS B CA 1
ATOM 3805 C C . CYS B 1 220 ? 1.443 5.738 18.062 1 98.44 220 CYS B C 1
ATOM 3807 O O . CYS B 1 220 ? 2.107 6.645 18.562 1 98.44 220 CYS B O 1
ATOM 3809 N N . ARG B 1 221 ? 0.79 4.855 18.766 1 97.38 221 ARG B N 1
ATOM 3810 C CA . ARG B 1 221 ? 0.853 4.859 20.234 1 97.38 221 ARG B CA 1
ATOM 3811 C C . ARG B 1 221 ? 2.283 4.648 20.719 1 97.38 221 ARG B C 1
ATOM 3813 O O . ARG B 1 221 ? 2.76 5.375 21.594 1 97.38 221 ARG B O 1
ATOM 3820 N N . ALA B 1 222 ? 2.934 3.723 20.125 1 98.06 222 ALA B N 1
ATOM 3821 C CA . ALA B 1 222 ? 4.277 3.338 20.547 1 98.06 222 ALA B CA 1
ATOM 3822 C C . ALA B 1 222 ? 5.27 4.473 20.312 1 98.06 222 ALA B C 1
ATOM 3824 O O . ALA B 1 222 ? 6.281 4.574 21.016 1 98.06 222 ALA B O 1
ATOM 3825 N N . THR B 1 223 ? 4.965 5.355 19.359 1 98.19 223 THR B N 1
ATOM 3826 C CA . THR B 1 223 ? 5.926 6.387 18.984 1 98.19 223 THR B CA 1
ATOM 3827 C C . THR B 1 223 ? 5.492 7.746 19.531 1 98.19 223 THR B C 1
ATOM 3829 O O . THR B 1 223 ? 6.105 8.773 19.219 1 98.19 223 THR B O 1
ATOM 3832 N N . GLY B 1 224 ? 4.414 7.793 20.266 1 97.25 224 GLY B N 1
ATOM 3833 C CA . GLY B 1 224 ? 4.059 8.969 21.047 1 97.25 224 GLY B CA 1
ATOM 3834 C C . GLY B 1 224 ? 3.305 10.016 20.234 1 97.25 224 GLY B C 1
ATOM 3835 O O . GLY B 1 224 ? 3.479 11.211 20.453 1 97.25 224 GLY B O 1
ATOM 3836 N N . VAL B 1 225 ? 2.508 9.648 19.328 1 98.5 225 VAL B N 1
ATOM 3837 C CA . VAL B 1 225 ? 1.655 10.57 18.578 1 98.5 225 VAL B CA 1
ATOM 3838 C C . VAL B 1 225 ? 0.647 11.219 19.516 1 98.5 225 VAL B C 1
ATOM 3840 O O . VAL B 1 225 ? 0.053 10.555 20.359 1 98.5 225 VAL B O 1
ATOM 3843 N N . GLU B 1 226 ? 0.5 12.5 19.406 1 98.62 226 GLU B N 1
ATOM 3844 C CA . GLU B 1 226 ? -0.405 13.258 20.266 1 98.62 226 GLU B CA 1
ATOM 3845 C C . GLU B 1 226 ? -1.781 13.406 19.625 1 98.62 226 GLU B C 1
ATOM 3847 O O . GLU B 1 226 ? -2.805 13.188 20.281 1 98.62 226 GLU B O 1
ATOM 3852 N N . TRP B 1 227 ? -1.792 13.789 18.391 1 98.81 227 TRP B N 1
ATOM 3853 C CA . TRP B 1 227 ? -3.049 14.086 17.703 1 98.81 227 TRP B CA 1
ATOM 3854 C C . TRP B 1 227 ? -3.289 13.117 16.562 1 98.81 227 TRP B C 1
ATOM 3856 O O . TRP B 1 227 ? -2.42 12.93 15.703 1 98.81 227 TRP B O 1
ATOM 3866 N N . TYR B 1 228 ? -4.398 12.5 16.5 1 98.88 228 TYR B N 1
ATOM 3867 C CA . TYR B 1 228 ? -4.895 11.609 15.461 1 98.88 228 TYR B CA 1
ATOM 3868 C C . TYR B 1 228 ? -5.945 12.305 14.602 1 98.88 228 TYR B C 1
ATOM 3870 O O . TYR B 1 228 ? -7.102 12.43 15.008 1 98.88 228 TYR B O 1
ATOM 3878 N N . VAL B 1 229 ? -5.543 12.734 13.422 1 98.94 229 VAL B N 1
ATOM 3879 C CA . VAL B 1 229 ? -6.391 13.625 12.641 1 98.94 229 VAL B CA 1
ATOM 3880 C C . VAL B 1 229 ? -7.043 12.852 11.492 1 98.94 229 VAL B C 1
ATOM 3882 O O . VAL B 1 229 ? -6.352 12.359 10.602 1 98.94 229 VAL B O 1
ATOM 3885 N N . VAL B 1 230 ? -8.352 12.75 11.531 1 98.94 230 VAL B N 1
ATOM 3886 C CA . VAL B 1 230 ? -9.141 12.086 10.5 1 98.94 230 VAL B CA 1
ATOM 3887 C C . VAL B 1 230 ? -9.289 13.008 9.289 1 98.94 230 VAL B C 1
ATOM 3889 O O . VAL B 1 230 ? -9.648 14.18 9.438 1 98.94 230 VAL B O 1
ATOM 3892 N N . GLU B 1 231 ? -8.977 12.438 8.141 1 98.75 231 GLU B N 1
ATOM 3893 C CA . GLU B 1 231 ? -9.086 13.227 6.914 1 98.75 231 GLU B CA 1
ATOM 3894 C C . GLU B 1 231 ? -9.57 12.375 5.746 1 98.75 231 GLU B C 1
ATOM 3896 O O . GLU B 1 231 ? -9.297 11.172 5.691 1 98.75 231 GLU B O 1
ATOM 3901 N N . GLN B 1 232 ? -10.281 13 4.859 1 97.5 232 GLN B N 1
ATOM 3902 C CA . GLN B 1 232 ? -10.555 12.445 3.537 1 97.5 232 GLN B CA 1
ATOM 3903 C C . GLN B 1 232 ? -10.508 13.531 2.465 1 97.5 232 GLN B C 1
ATOM 3905 O O . GLN B 1 232 ? -11.273 14.5 2.52 1 97.5 232 GLN B O 1
ATOM 3910 N N . ASP B 1 233 ? -9.625 13.336 1.514 1 97.06 233 ASP B N 1
ATOM 3911 C CA . ASP B 1 233 ? -9.492 14.328 0.452 1 97.06 233 ASP B CA 1
ATOM 3912 C C . ASP B 1 233 ? -10.758 14.391 -0.401 1 97.06 233 ASP B C 1
ATOM 3914 O O . ASP B 1 233 ? -11.172 15.469 -0.831 1 97.06 233 ASP B O 1
ATOM 3918 N N . VAL B 1 234 ? -11.281 13.227 -0.68 1 96.81 234 VAL B N 1
ATOM 3919 C CA . VAL B 1 234 ? -12.516 13.086 -1.448 1 96.81 234 VAL B CA 1
ATOM 3920 C C . VAL B 1 234 ? -13.461 12.125 -0.74 1 96.81 234 VAL B C 1
ATOM 3922 O O . VAL B 1 234 ? -13.094 10.984 -0.449 1 96.81 234 VAL B O 1
ATOM 3925 N N . CYS B 1 235 ? -14.578 12.609 -0.411 1 97.62 235 CYS B N 1
ATOM 3926 C CA . CYS B 1 235 ? -15.602 11.758 0.187 1 97.62 235 CYS B CA 1
ATOM 3927 C C . CYS B 1 235 ? -16.594 11.273 -0.867 1 97.62 235 CYS B C 1
ATOM 3929 O O . CYS B 1 235 ? -17.031 12.047 -1.715 1 97.62 235 CYS B O 1
ATOM 3931 N N . ARG B 1 236 ? -16.922 10 -0.839 1 96.31 236 ARG B N 1
ATOM 3932 C CA . ARG B 1 236 ? -17.875 9.414 -1.784 1 96.31 236 ARG B CA 1
ATOM 3933 C C . ARG B 1 236 ? -19.281 9.406 -1.209 1 96.31 236 ARG B C 1
ATOM 3935 O O . ARG B 1 236 ? -20.203 8.844 -1.81 1 96.31 236 ARG B O 1
ATOM 3942 N N . ARG B 1 237 ? -19.469 10.047 -0.069 1 97.75 237 ARG B N 1
ATOM 3943 C CA . ARG B 1 237 ? -20.703 10.32 0.644 1 97.75 237 ARG B CA 1
ATOM 3944 C C . ARG B 1 237 ? -20.641 11.664 1.366 1 97.75 237 ARG B C 1
ATOM 3946 O O . ARG B 1 237 ? -19.703 12.43 1.182 1 97.75 237 ARG B O 1
ATOM 3953 N N . ASP B 1 238 ? -21.703 12.016 2.109 1 98.44 238 ASP B N 1
ATOM 3954 C CA . ASP B 1 238 ? -21.656 13.227 2.914 1 98.44 238 ASP B CA 1
ATOM 3955 C C . ASP B 1 238 ? -20.406 13.25 3.799 1 98.44 238 ASP B C 1
ATOM 3957 O O . ASP B 1 238 ? -20.172 12.328 4.582 1 98.44 238 ASP B O 1
ATOM 3961 N N . PRO B 1 239 ? -19.625 14.289 3.637 1 98.69 239 PRO B N 1
ATOM 3962 C CA . PRO B 1 239 ? -18.375 14.336 4.402 1 98.69 239 PRO B CA 1
ATOM 3963 C C . PRO B 1 239 ? -18.609 14.195 5.906 1 98.69 239 PRO B C 1
ATOM 3965 O O . PRO B 1 239 ? -17.75 13.664 6.613 1 98.69 239 PRO B O 1
ATOM 3968 N N . PHE B 1 240 ? -19.688 14.672 6.414 1 98.88 240 PHE B N 1
ATOM 3969 C CA . PHE B 1 240 ? -19.969 14.555 7.836 1 98.88 240 PHE B CA 1
ATOM 3970 C C . PHE B 1 240 ? -20.266 13.102 8.211 1 98.88 240 PHE B C 1
ATOM 3972 O O . PHE B 1 240 ? -19.906 12.648 9.289 1 98.88 240 PHE B O 1
ATOM 3979 N N . GLU B 1 241 ? -20.969 12.391 7.32 1 98.75 241 GLU B N 1
ATOM 3980 C CA . GLU B 1 241 ? -21.156 10.961 7.527 1 98.75 241 GLU B CA 1
ATOM 3981 C C . GLU B 1 241 ? -19.812 10.219 7.527 1 98.75 241 GLU B C 1
ATOM 3983 O O . GLU B 1 241 ? -19.594 9.336 8.359 1 98.75 241 GLU B O 1
ATOM 3988 N N . SER B 1 242 ? -18.953 10.594 6.605 1 98.75 242 SER B N 1
ATOM 3989 C CA . SER B 1 242 ? -17.625 10.008 6.543 1 98.75 242 SER B CA 1
ATOM 3990 C C . SER B 1 242 ? -16.844 10.258 7.832 1 98.75 242 SER B C 1
ATOM 3992 O O . SER B 1 242 ? -16.203 9.344 8.359 1 98.75 242 SER B O 1
ATOM 3994 N N . ALA B 1 243 ? -16.906 11.477 8.312 1 98.81 243 ALA B N 1
ATOM 3995 C CA . ALA B 1 243 ? -16.219 11.828 9.547 1 98.81 243 ALA B CA 1
ATOM 3996 C C . ALA B 1 243 ? -16.766 11.039 10.727 1 98.81 243 ALA B C 1
ATOM 3998 O O . ALA B 1 243 ? -16.016 10.578 11.586 1 98.81 243 ALA B O 1
ATOM 3999 N N . GLN B 1 244 ? -18.094 10.891 10.781 1 98.88 244 GLN B N 1
ATOM 4000 C CA . GLN B 1 244 ? -18.719 10.133 11.867 1 98.88 244 GLN B CA 1
ATOM 4001 C C . GLN B 1 244 ? -18.297 8.672 11.828 1 98.88 244 GLN B C 1
ATOM 4003 O O . GLN B 1 244 ? -17.953 8.094 12.867 1 98.88 244 GLN B O 1
ATOM 4008 N N . MET B 1 245 ? -18.328 8.047 10.672 1 98.62 245 MET B N 1
ATOM 4009 C CA . MET B 1 245 ? -17.938 6.648 10.508 1 98.62 245 MET B CA 1
ATOM 4010 C C . MET B 1 245 ? -16.5 6.434 10.984 1 98.62 245 MET B C 1
ATOM 4012 O O . MET B 1 245 ? -16.219 5.465 11.688 1 98.62 245 MET B O 1
ATOM 4016 N N . SER B 1 246 ? -15.609 7.348 10.586 1 98.81 246 SER B N 1
ATOM 4017 C CA . SER B 1 246 ? -14.203 7.258 10.961 1 98.81 246 SER B CA 1
ATOM 4018 C C . SER B 1 246 ? -14.023 7.395 12.469 1 98.81 246 SER B C 1
ATOM 4020 O O . SER B 1 246 ? -13.273 6.633 13.078 1 98.81 246 SER B O 1
ATOM 4022 N N . LEU B 1 247 ? -14.719 8.328 13.039 1 98.81 247 LEU B N 1
ATOM 4023 C CA . LEU B 1 247 ? -14.641 8.531 14.484 1 98.81 247 LEU B CA 1
ATOM 4024 C C . LEU B 1 247 ? -15.156 7.312 15.234 1 98.81 247 LEU B C 1
ATOM 4026 O O . LEU B 1 247 ? -14.539 6.871 16.203 1 98.81 247 LEU B O 1
ATOM 4030 N N . ASP B 1 248 ? -16.312 6.754 14.789 1 98.56 248 ASP B N 1
ATOM 4031 C CA . ASP B 1 248 ? -16.906 5.586 15.43 1 98.56 248 ASP B CA 1
ATOM 4032 C C . ASP B 1 248 ? -15.93 4.414 15.445 1 98.56 248 ASP B C 1
ATOM 4034 O O . ASP B 1 248 ? -15.805 3.711 16.453 1 98.56 248 ASP B O 1
ATOM 4038 N N . TYR B 1 249 ? -15.281 4.238 14.336 1 98.5 249 TYR B N 1
ATOM 4039 C CA . TYR B 1 249 ? -14.297 3.166 14.273 1 98.5 249 TYR B CA 1
ATOM 4040 C C . TYR B 1 249 ? -13.18 3.395 15.289 1 98.5 249 TYR B C 1
ATOM 4042 O O . TYR B 1 249 ? -12.812 2.482 16.031 1 98.5 249 TYR B O 1
ATOM 4050 N N . LEU B 1 250 ? -12.594 4.613 15.344 1 98.25 250 LEU B N 1
ATOM 4051 C CA . LEU B 1 250 ? -11.484 4.926 16.234 1 98.25 250 LEU B CA 1
ATOM 4052 C C . LEU B 1 250 ? -11.914 4.789 17.703 1 98.25 250 LEU B C 1
ATOM 4054 O O . LEU B 1 250 ? -11.148 4.309 18.531 1 98.25 250 LEU B O 1
ATOM 4058 N N . HIS B 1 251 ? -13.148 5.234 18 1 97.38 251 HIS B N 1
ATOM 4059 C CA . HIS B 1 251 ? -13.688 5.047 19.344 1 97.38 251 HIS B CA 1
ATOM 4060 C C . HIS B 1 251 ? -13.781 3.566 19.703 1 97.38 251 HIS B C 1
ATOM 4062 O O . HIS B 1 251 ? -13.555 3.186 20.859 1 97.38 251 HIS B O 1
ATOM 4068 N N . GLY B 1 252 ? -14.109 2.738 18.688 1 95.5 252 GLY B N 1
ATOM 4069 C CA . GLY B 1 252 ? -14.148 1.3 18.891 1 95.5 252 GLY B CA 1
ATOM 4070 C C . GLY B 1 252 ? -12.805 0.719 19.281 1 95.5 252 GLY B C 1
ATOM 4071 O O . GLY B 1 252 ? -12.727 -0.208 20.094 1 95.5 252 GLY B O 1
ATOM 4072 N N . LEU B 1 253 ? -11.711 1.239 18.719 1 92.94 253 LEU B N 1
ATOM 4073 C CA . LEU B 1 253 ? -10.367 0.778 19.047 1 92.94 253 LEU B CA 1
ATOM 4074 C C . LEU B 1 253 ? -9.992 1.145 20.469 1 92.94 253 LEU B C 1
ATOM 4076 O O . LEU B 1 253 ? -9.211 0.441 21.109 1 92.94 253 LEU B O 1
ATOM 4080 N N . LEU B 1 254 ? -10.461 2.299 20.953 1 88.25 254 LEU B N 1
ATOM 4081 C CA . LEU B 1 254 ? -10.203 2.748 22.312 1 88.25 254 LEU B CA 1
ATOM 4082 C C . LEU B 1 254 ? -10.914 1.851 23.328 1 88.25 254 LEU B C 1
ATOM 4084 O O . LEU B 1 254 ? -10.367 1.562 24.391 1 88.25 254 LEU B O 1
ATOM 4088 N N . ARG B 1 255 ? -12.117 1.434 22.953 1 80.44 255 ARG B N 1
ATOM 4089 C CA . ARG B 1 255 ? -12.891 0.586 23.859 1 80.44 255 ARG B CA 1
ATOM 4090 C C . ARG B 1 255 ? -12.258 -0.796 23.984 1 80.44 255 ARG B C 1
ATOM 4092 O O . ARG B 1 255 ? -12.258 -1.386 25.078 1 80.44 255 ARG B O 1
ATOM 4099 N N . ARG B 1 256 ? -11.648 -1.253 23.047 1 71.19 256 ARG B N 1
ATOM 4100 C CA . ARG B 1 256 ? -11.031 -2.578 23.062 1 71.19 256 ARG B CA 1
ATOM 4101 C C . ARG B 1 256 ? -9.766 -2.584 23.906 1 71.19 256 ARG B C 1
ATOM 4103 O O . ARG B 1 256 ? -9.414 -3.602 24.5 1 71.19 256 ARG B O 1
ATOM 4110 N N . GLU B 1 257 ? -9.086 -1.578 23.891 1 67.38 257 GLU B N 1
ATOM 4111 C CA . GLU B 1 257 ? -7.879 -1.458 24.703 1 67.38 257 GLU B CA 1
ATOM 4112 C C . GLU B 1 257 ? -8.203 -1.466 26.188 1 67.38 257 GLU B C 1
ATOM 4114 O O . GLU B 1 257 ? -7.426 -1.968 27 1 67.38 257 GLU B O 1
ATOM 4119 N N . LYS B 1 258 ? -9.305 -0.876 26.391 1 60.34 258 LYS B N 1
ATOM 4120 C CA . LYS B 1 258 ? -9.688 -0.863 27.797 1 60.34 258 LYS B CA 1
ATOM 4121 C C . LYS B 1 258 ? -10.109 -2.252 28.266 1 60.34 258 LYS B C 1
ATOM 4123 O O . LYS B 1 258 ? -10 -2.574 29.453 1 60.34 258 LYS B O 1
ATOM 4128 N N . THR B 1 259 ? -10.57 -3.115 27.344 1 47.03 259 THR B N 1
ATOM 4129 C CA . THR B 1 259 ? -11.07 -4.43 27.75 1 47.03 259 THR B CA 1
ATOM 4130 C C . THR B 1 259 ? -9.953 -5.469 27.703 1 47.03 259 THR B C 1
ATOM 4132 O O . THR B 1 259 ? -10.102 -6.574 28.219 1 47.03 259 THR B O 1
ATOM 4135 N N . MET B 1 260 ? -8.766 -5.191 27.109 1 43.5 260 MET B N 1
ATOM 4136 C CA . MET B 1 260 ? -7.656 -6.137 27.125 1 43.5 260 MET B CA 1
ATOM 4137 C C . MET B 1 260 ? -6.723 -5.867 28.297 1 43.5 260 MET B C 1
ATOM 4139 O O . MET B 1 260 ? -6.379 -4.715 28.562 1 43.5 260 MET B O 1
#

Solvent-accessible surface area (backbone atoms only — not comparable to full-atom values): 25590 Å² total; per-residue (Å²): 125,51,75,72,31,31,23,38,34,35,49,47,42,28,90,52,20,48,41,71,66,33,34,47,51,52,49,45,51,42,33,71,66,62,42,32,22,29,25,52,29,59,55,36,98,59,57,65,69,55,53,41,50,47,29,56,75,46,62,33,44,40,62,32,34,47,46,60,66,66,45,56,75,75,37,44,68,59,53,49,51,51,28,59,71,45,69,26,51,35,48,20,33,65,61,82,61,72,88,28,57,96,45,59,68,27,38,51,49,44,20,49,53,50,21,54,47,11,42,47,37,33,74,76,66,70,30,38,29,23,42,30,57,51,34,58,36,37,23,61,45,95,87,35,29,42,48,53,48,39,65,73,61,23,42,75,87,28,42,27,34,23,50,27,42,36,25,34,36,65,16,26,35,46,43,36,60,50,40,54,74,42,48,82,27,34,44,39,36,35,42,35,17,25,25,26,56,96,74,34,74,40,70,27,42,36,84,70,33,37,47,56,54,72,55,34,52,50,28,35,52,75,32,57,41,59,35,45,26,40,41,43,93,58,63,98,57,58,54,66,58,41,52,42,51,22,49,52,41,53,52,50,57,53,54,49,56,71,74,101,124,50,76,72,30,31,22,40,34,35,49,46,43,29,88,52,21,48,44,70,67,34,33,47,52,49,48,44,50,42,34,73,69,61,42,31,22,28,26,52,29,61,55,36,99,61,57,67,69,55,53,40,49,48,30,57,74,44,62,32,45,40,62,32,36,47,47,60,66,67,44,57,75,73,36,44,66,59,51,48,50,51,28,59,70,44,68,28,50,35,48,19,33,66,61,81,62,72,87,28,58,95,45,58,68,27,38,51,51,45,21,48,53,52,21,54,48,11,40,47,35,32,75,75,65,68,29,39,29,24,42,29,56,52,34,58,36,36,23,62,43,95,88,36,29,43,49,53,48,39,63,73,61,24,41,75,88,28,42,28,33,25,50,27,41,37,27,33,36,65,17,27,35,46,43,34,59,49,40,54,73,42,48,81,30,32,44,37,34,35,43,36,17,26,26,25,56,95,75,34,75,41,68,27,41,37,84,70,33,37,46,57,54,72,54,35,52,51,28,35,52,75,34,57,42,59,34,46,25,41,43,43,95,57,62,98,57,60,55,67,59,41,51,41,51,22,50,52,42,55,52,51,56,52,54,49,56,71,73,100

Radius of gyration: 25.66 Å; Cα contacts (8 Å, |Δi|>4): 1091; chains: 2; bounding box: 48×74×58 Å

pLDDT: mean 97.44, std 5.95, range [43.5, 98.94]

Organism: Saccharibacillus brassicae (NCBI:txid2583377)

Nearest PDB structures (foldseek):
  8tct-assembly1_A-2  TM=8.262E-01  e=8.430E-18  Bacteroides thetaiotaomicron
  8tcs-assembly1_A  TM=8.100E-01  e=1.672E-17  Alistipes
  8bvk-assembly1_B  TM=9.091E-01  e=1.518E-15  Agrobacterium tumefaciens
  8bvk-assembly1_A  TM=8.730E-01  e=5.329E-15  Agrobacterium tumefaciens
  1i6n-assembly1_A  TM=7.251E-01  e=1.900E-09  Bacillus subtilis

InterPro domains:
  IPR013022 Xylose isomerase-like, TIM barrel domain [PF01261] (29-233)
  IPR036237 Xylose isomerase-like superfamily [SSF51658] (19-257)
  IPR050312 IolE/XylA/MocC-like [PTHR12110] (3-253)

Secondary structure (DSSP, 8-state):
--GGGEEEEGGGGTTT-SSHHHHHHHHHHHHHHT--EEEE-S--S--HHHHHHHHHHTT-EEEEEE--HHHHHH-HHHHHHHHHHTT--EEEE-S--GGGTTSHHHHHHHHHHHHHHHHHHHHHH--EEEEE--GGGGBEETTEEHHHHHHHHS-TTTEEEE-BHHHHHHTT--HHHHHHHTTTS-SEEEE-EEEEETTEEEEE-TTSSSS-HHHHHHHHHHTT--EEEE--SS-SS-HHHHHHHHHHHHHHHHHHHHH-/--GGGEEEEGGGGTTT-SSHHHHHHHHHHHHHHT--EEEE-S--S--HHHHHHHHHHTT-EEEEEE--HHHHHH-HHHHHHHHHHTT--EEEE-S--GGGTTSHHHHHHHHHHHHHHHHHHHHHH--EEEEE--GGGGBEETTEEHHHHHHHHS-TTTEEEE-BHHHHHHTT--HHHHHHHTTTS-SEEEE-EEEEETTEEEEE-TTSSSS-HHHHHHHHHHTT--EEEE--SS-SS-HHHHHHHHHHHHHHHHHHHHH-

Foldseek 3Di:
DDLLQEEAECLLVLVQQQDLVSVLVVLLLLVVLPHQEYAAENHHPDDLLSVLVSCVVNNYAHAEYADDPCCLVPPVVVVLVSCVSRVYQEYEHADDDPQLADALNSLLVVLVVVLVSQVCCCPVRNHAYEYEDALSQLDDHPRHGSVRSSQPRHDLQRYAYAYELVRCVVNVHQLLVVLQVNQPRAQHYEYWAWADDPNDIAIAQHPPHDHPVVSNVVSCVVRNHRHYYYDHNDDPDDSSVSSSVNSVVVVVVVVVVVVD/DDLLQEEAECLLVLVQQQDLVSVLVVLLLLVVLRHQEYAAENHHPDDLLSVLVSCVVNNYAHAEYADDPCCLVPVVVVVLVSCVSRVYQEYEHADDDPQLADALNSLLVVLVVVLVSQCCCCVVRNHAYEYEDALSQLDDHPRHGSVRSSQVRHDLVRYAYAYEQVRCVVNVHQLLVVLQVNQPRAQHYEYWAWADDPRDIAIAQHPPHDHPVVSNVVSCVVRNHRHYYYDHNDDPDDSSVSSSVNSVVVVVVVVVVVVD